Protein 3F1T (pdb70)

CATH classification: 3.10.129.10

Nearest PDB structures (foldseek):
  4qd7-assembly1_A  TM=7.784E-01  e=2.503E-07  Pseudomonas aeruginosa PAO1
  4qdb-assembly4_F  TM=7.777E-01  e=4.975E-07  Pseudomonas aeruginosa PAO1
  4qda-assembly3_D  TM=7.665E-01  e=6.000E-07  Pseudomonas aeruginosa PAO1
  3r32-assembly1_A  TM=7.663E-01  e=6.436E-06  Arthrobacter sp.
  1q4s-assembly1_A  TM=7.628E-01  e=1.980E-05  Arthrobacter sp. SU

Structure (mmCIF, N/CA/C/O backbone):
data_3F1T
#
_entry.id   3F1T
#
_cell.length_a   65.626
_cell.length_b   72.988
_cell.length_c   120.741
_cell.angle_alpha   90.00
_cell.angle_beta   90.00
_cell.angle_gamma   90.00
#
_symmetry.space_group_name_H-M   'P 21 21 21'
#
loop_
_entity.id
_entity.type
_entity.pdbx_description
1 polymer 'uncharacterized protein Q9I3C8_PSEAE'
2 non-polymer 'MAGNESIUM ION'
3 water water
#
loop_
_atom_site.group_PDB
_atom_site.id
_atom_site.type_symbol
_atom_site.label_atom_id
_atom_site.label_alt_id
_atom_site.label_comp_id
_atom_site.label_asym_id
_atom_site.label_entity_id
_atom_site.label_seq_id
_atom_site.pdbx_PDB_ins_code
_atom_site.Cartn_x
_atom_site.Cartn_y
_atom_site.Cartn_z
_atom_site.occupancy
_atom_site.B_iso_or_equiv
_atom_site.auth_seq_id
_atom_site.auth_comp_id
_atom_site.auth_asym_id
_atom_site.auth_atom_id
_atom_site.pdbx_PDB_model_num
ATOM 1 N N . ASN A 1 4 ? 56.003 21.860 31.642 1.00 47.48 4 ASN A N 1
ATOM 2 C CA . ASN A 1 4 ? 55.365 21.454 30.352 1.00 49.45 4 ASN A CA 1
ATOM 3 C C . ASN A 1 4 ? 55.279 22.581 29.317 1.00 49.95 4 ASN A C 1
ATOM 4 O O . ASN A 1 4 ? 55.715 22.411 28.175 1.00 49.64 4 ASN A O 1
ATOM 9 N N . PRO A 1 5 ? 54.633 23.703 29.683 1.00 49.96 5 PRO A N 1
ATOM 10 C CA . PRO A 1 5 ? 54.796 24.940 28.924 1.00 49.96 5 PRO A CA 1
ATOM 11 C C . PRO A 1 5 ? 56.223 25.489 29.003 1.00 50.58 5 PRO A C 1
ATOM 12 O O . PRO A 1 5 ? 56.759 25.963 28.000 1.00 49.95 5 PRO A O 1
ATOM 16 N N . LEU A 1 6 ? 56.836 25.402 30.185 1.00 50.57 6 LEU A N 1
ATOM 17 C CA . LEU A 1 6 ? 58.253 25.724 30.349 1.00 49.33 6 LEU A CA 1
ATOM 18 C C . LEU A 1 6 ? 59.129 24.835 29.478 1.00 48.70 6 LEU A C 1
ATOM 19 O O . LEU A 1 6 ? 60.140 25.280 28.950 1.00 49.62 6 LEU A O 1
ATOM 24 N N . LEU A 1 7 ? 58.749 23.570 29.350 1.00 47.68 7 LEU A N 1
ATOM 25 C CA . LEU A 1 7 ? 59.492 22.634 28.520 1.00 46.44 7 LEU A CA 1
ATOM 26 C C . LEU A 1 7 ? 59.539 23.107 27.073 1.00 45.73 7 LEU A C 1
ATOM 27 O O . LEU A 1 7 ? 60.551 22.955 26.393 1.00 46.35 7 LEU A O 1
ATOM 32 N N . GLU A 1 8 ? 58.441 23.688 26.608 1.00 45.28 8 GLU A N 1
ATOM 33 C CA . GLU A 1 8 ? 58.328 24.086 25.215 1.00 45.53 8 GLU A CA 1
ATOM 34 C C . GLU A 1 8 ? 58.990 25.437 24.991 1.00 44.39 8 GLU A C 1
ATOM 35 O O . GLU A 1 8 ? 59.563 25.695 23.935 1.00 43.43 8 GLU A O 1
ATOM 41 N N . ARG A 1 9 ? 58.882 26.311 25.982 1.00 44.33 9 ARG A N 1
ATOM 42 C CA . ARG A 1 9 ? 59.552 27.596 25.926 1.00 44.15 9 ARG A CA 1
ATOM 43 C C . ARG A 1 9 ? 61.059 27.416 26.008 1.00 42.07 9 ARG A C 1
ATOM 44 O O . ARG A 1 9 ? 61.787 27.950 25.183 1.00 43.67 9 ARG A O 1
ATOM 52 N N . ALA A 1 10 ? 61.514 26.550 26.908 1.00 39.39 10 ALA A N 1
ATOM 53 C CA . ALA A 1 10 ? 62.935 26.227 26.978 1.00 36.94 10 ALA A CA 1
ATOM 54 C C . ALA A 1 10 ? 63.484 25.690 25.662 1.00 36.64 10 ALA A C 1
ATOM 55 O O . ALA A 1 10 ? 64.571 26.071 25.243 1.00 37.99 10 ALA A O 1
ATOM 57 N N . ARG A 1 11 ? 62.759 24.764 25.043 1.00 36.37 11 ARG A N 1
ATOM 58 C CA . ARG A 1 11 ? 63.158 24.200 23.760 1.00 35.85 11 ARG A CA 1
ATOM 59 C C . ARG A 1 11 ? 63.225 25.265 22.666 1.00 37.13 11 ARG A C 1
ATOM 60 O O . ARG A 1 11 ? 64.031 25.161 21.743 1.00 36.11 11 ARG A O 1
ATOM 68 N N . ARG A 1 12 ? 62.291 26.214 22.711 1.00 39.66 12 ARG A N 1
ATOM 69 C CA . ARG A 1 12 ? 62.227 27.295 21.728 1.00 42.25 12 ARG A CA 1
ATOM 70 C C . ARG A 1 12 ? 63.321 28.363 21.904 1.00 41.83 12 ARG A C 1
ATOM 71 O O . ARG A 1 12 ? 63.785 28.944 20.923 1.00 43.80 12 ARG A O 1
ATOM 79 N N . PHE A 1 13 ? 63.690 28.651 23.151 1.00 39.40 13 PHE A N 1
ATOM 80 C CA . PHE A 1 13 ? 64.904 29.413 23.449 1.00 39.56 13 PHE A CA 1
ATOM 81 C C . PHE A 1 13 ? 66.115 28.739 22.820 1.00 38.69 13 PHE A C 1
ATOM 82 O O . PHE A 1 13 ? 66.754 29.295 21.929 1.00 40.08 13 PHE A O 1
ATOM 90 N N . LEU A 1 14 ? 66.314 27.474 23.167 1.00 37.43 14 LEU A N 1
ATOM 91 C CA . LEU A 1 14 ? 67.455 26.695 22.705 1.00 36.31 14 LEU A CA 1
ATOM 92 C C . LEU A 1 14 ? 67.613 26.616 21.176 1.00 37.60 14 LEU A C 1
ATOM 93 O O . LEU A 1 14 ? 68.739 26.640 20.656 1.00 36.32 14 LEU A O 1
ATOM 98 N N . SER A 1 15 ? 66.513 26.366 20.475 1.00 38.23 15 SER A N 1
ATOM 99 C CA . SER A 1 15 ? 66.567 26.200 19.025 1.00 40.74 15 SER A CA 1
ATOM 100 C C . SER A 1 15 ? 66.934 27.509 18.331 1.00 41.65 15 SER A C 1
ATOM 101 O O . SER A 1 15 ? 67.240 27.530 17.137 1.00 42.07 15 SER A O 1
ATOM 104 N N . ALA A 1 16 ? 66.860 28.606 19.078 1.00 42.20 16 ALA A N 1
ATOM 105 C CA . ALA A 1 16 ? 67.252 29.914 18.572 1.00 42.74 16 ALA A CA 1
ATOM 106 C C . ALA A 1 16 ? 68.772 30.075 18.583 1.00 43.19 16 ALA A C 1
ATOM 107 O O . ALA A 1 16 ? 69.300 31.080 18.113 1.00 44.71 16 ALA A O 1
ATOM 109 N N . LEU A 1 17 ? 69.461 29.141 19.230 1.00 42.82 17 LEU A N 1
ATOM 110 C CA . LEU A 1 17 ? 70.901 29.242 19.417 1.00 41.01 17 LEU A CA 1
ATOM 111 C C . LEU A 1 17 ? 71.608 28.333 18.425 1.00 42.22 17 LEU A C 1
ATOM 112 O O . LEU A 1 17 ? 71.495 27.118 18.513 1.00 45.22 17 LEU A O 1
ATOM 117 N N . ARG A 1 18 ? 72.265 28.929 17.433 1.00 44.56 18 ARG A N 1
ATOM 118 C CA . ARG A 1 18 ? 72.998 28.177 16.404 1.00 45.61 18 ARG A CA 1
ATOM 119 C C . ARG A 1 18 ? 74.164 27.319 16.930 1.00 47.04 18 ARG A C 1
ATOM 120 O O . ARG A 1 18 ? 74.303 26.135 16.537 1.00 46.80 18 ARG A O 1
ATOM 122 N N . HIS A 1 19 ? 75.114 27.961 17.614 1.00 46.96 19 HIS A N 1
ATOM 123 C CA . HIS A 1 19 ? 76.283 27.269 18.166 1.00 47.81 19 HIS A CA 1
ATOM 124 C C . HIS A 1 19 ? 75.868 26.072 19.044 1.00 49.31 19 HIS A C 1
ATOM 125 O O . HIS A 1 19 ? 76.451 24.986 18.948 1.00 51.19 19 HIS A O 1
ATOM 132 N N . CYS A 1 20 ? 74.773 26.223 19.779 1.00 48.59 20 CYS A N 1
ATOM 133 C CA . CYS A 1 20 ? 74.216 25.111 20.546 1.00 50.16 20 CYS A CA 1
ATOM 134 C C . CYS A 1 20 ? 73.597 24.019 19.687 1.00 49.89 20 CYS A C 1
ATOM 135 O O . CYS A 1 20 ? 73.280 22.924 20.197 1.00 49.29 20 CYS A O 1
ATOM 138 N N . GLN A 1 21 ? 73.221 24.382 18.463 1.00 49.83 21 GLN A N 1
ATOM 139 C CA . GLN A 1 21 ? 72.668 23.419 17.514 1.00 47.98 21 GLN A CA 1
ATOM 140 C C . GLN A 1 21 ? 73.755 22.424 17.147 1.00 44.62 21 GLN A C 1
ATOM 141 O O . GLN A 1 21 ? 73.564 21.213 17.254 1.00 42.46 21 GLN A O 1
ATOM 147 N N . VAL A 1 22 ? 74.916 22.962 16.792 1.00 41.78 22 VAL A N 1
ATOM 148 C CA . VAL A 1 22 ? 76.120 22.177 16.577 1.00 39.67 22 VAL A CA 1
ATOM 149 C C . VAL A 1 22 ? 76.408 21.244 17.751 1.00 37.35 22 VAL A C 1
ATOM 150 O O . VAL A 1 22 ? 76.817 20.093 17.559 1.00 39.50 22 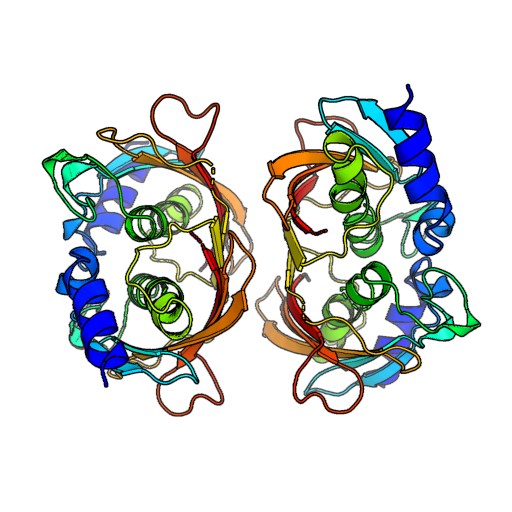VAL A O 1
ATOM 154 N N . LEU A 1 23 ? 76.211 21.748 18.968 1.00 33.48 23 LEU A N 1
ATOM 155 C CA . LEU A 1 23 ? 76.550 20.984 20.162 1.00 29.74 23 LEU A CA 1
ATOM 156 C C . LEU A 1 23 ? 75.459 19.963 20.484 1.00 29.00 23 LEU A C 1
ATOM 157 O O . LEU A 1 23 ? 75.703 19.000 21.199 1.00 30.53 23 LEU A O 1
ATOM 162 N N . GLY A 1 24 ? 74.294 20.114 19.864 1.00 27.66 24 GLY A N 1
ATOM 163 C CA . GLY A 1 24 ? 73.208 19.160 20.049 1.00 27.15 24 GLY A CA 1
ATOM 164 C C . GLY A 1 24 ? 72.705 19.124 21.481 1.00 27.74 24 GLY A C 1
ATOM 165 O O . GLY A 1 24 ? 72.293 18.074 21.977 1.00 29.76 24 GLY A O 1
ATOM 166 N N . LEU A 1 25 ? 72.681 20.283 22.133 1.00 28.36 25 LEU A N 1
ATOM 167 C CA . LEU A 1 25 ? 72.121 20.387 23.481 1.00 28.99 25 LEU A CA 1
ATOM 168 C C . LEU A 1 25 ? 70.641 20.019 23.406 1.00 29.50 25 LEU A C 1
ATOM 169 O O . LEU A 1 25 ? 69.974 20.324 22.415 1.00 26.74 25 LEU A O 1
ATOM 174 N N . THR A 1 26 ? 70.152 19.308 24.415 1.00 29.63 26 THR A N 1
ATOM 175 C CA . THR A 1 26 ? 68.716 19.113 24.577 1.00 29.51 26 THR A CA 1
ATOM 176 C C . THR A 1 26 ? 68.286 19.467 25.988 1.00 29.83 26 THR A C 1
ATOM 177 O O . THR A 1 26 ? 69.067 19.364 26.932 1.00 29.60 26 THR A O 1
ATOM 181 N N . VAL A 1 27 ? 67.059 19.954 26.106 1.00 31.03 27 VAL A N 1
ATOM 182 C CA . VAL A 1 27 ? 66.408 20.125 27.393 1.00 32.50 27 VAL A CA 1
ATOM 183 C C . VAL A 1 27 ? 65.957 18.793 27.982 1.00 33.59 27 VAL A C 1
ATOM 184 O O . VAL A 1 27 ? 65.177 18.055 27.371 1.00 34.58 27 VAL A O 1
ATOM 188 N N . GLU A 1 28 ? 66.422 18.500 29.188 1.00 36.02 28 GLU A N 1
ATOM 189 C CA . GLU A 1 28 ? 66.010 17.282 29.869 1.00 37.62 28 GLU A CA 1
ATOM 190 C C . GLU A 1 28 ? 64.824 17.502 30.796 1.00 38.28 28 GLU A C 1
ATOM 191 O O . GLU A 1 28 ? 63.981 16.629 30.937 1.00 40.13 28 GLU A O 1
ATOM 197 N N . ALA A 1 29 ? 64.754 18.669 31.421 1.00 40.52 29 ALA A N 1
ATOM 198 C CA . ALA A 1 29 ? 63.697 18.956 32.383 1.00 42.20 29 ALA A CA 1
ATOM 199 C C . ALA A 1 29 ? 63.589 20.460 32.613 1.00 44.28 29 ALA A C 1
ATOM 200 O O . ALA A 1 29 ? 64.566 21.186 32.437 1.00 45.29 29 ALA A O 1
ATOM 202 N N . ALA A 1 30 ? 62.411 20.924 33.024 1.00 45.35 30 ALA A N 1
ATOM 203 C CA . ALA A 1 30 ? 62.199 22.348 33.283 1.00 46.36 30 ALA A CA 1
ATOM 204 C C . ALA A 1 30 ? 61.065 22.618 34.284 1.00 47.83 30 ALA A C 1
ATOM 205 O O . ALA A 1 30 ? 59.909 22.753 33.900 1.00 49.09 30 ALA A O 1
ATOM 207 N N . ASP A 1 31 ? 61.417 22.778 35.559 1.00 49.11 31 ASP A N 1
ATOM 208 C CA . ASP A 1 31 ? 60.422 22.922 36.624 1.00 49.53 31 ASP A CA 1
ATOM 209 C C . ASP A 1 31 ? 60.189 24.382 36.985 1.00 49.84 31 ASP A C 1
ATOM 210 O O . ASP A 1 31 ? 60.662 25.291 36.302 1.00 50.00 31 ASP A O 1
ATOM 215 N N . GLU A 1 32 ? 59.486 24.589 38.095 1.00 50.62 32 GLU A N 1
ATOM 216 C CA . GLU A 1 32 ? 59.643 25.794 38.904 1.00 50.54 32 GLU A CA 1
ATOM 217 C C . GLU A 1 32 ? 60.875 25.646 39.791 1.00 50.36 32 GLU A C 1
ATOM 218 O O . GLU A 1 32 ? 61.244 26.571 40.522 1.00 49.85 32 GLU A O 1
ATOM 220 N N . LYS A 1 33 ? 61.528 24.486 39.691 1.00 49.61 33 LYS A N 1
ATOM 221 C CA . LYS A 1 33 ? 62.730 24.217 40.476 1.00 49.34 33 LYS A CA 1
ATOM 222 C C . LYS A 1 33 ? 64.021 24.574 39.725 1.00 47.05 33 LYS A C 1
ATOM 223 O O . LYS A 1 33 ? 65.050 24.875 40.346 1.00 48.51 33 LYS A O 1
ATOM 229 N N . GLY A 1 34 ? 63.933 24.672 38.403 1.00 42.92 34 GLY A N 1
ATOM 230 C CA . GLY A 1 34 ? 65.073 25.062 37.592 1.00 38.59 34 GLY A CA 1
ATOM 231 C C . GLY A 1 34 ? 65.160 24.282 36.295 1.00 36.97 34 GLY A C 1
ATOM 232 O O . GLY A 1 34 ? 64.201 23.634 35.880 1.00 37.12 34 GLY A O 1
ATOM 233 N N . LEU A 1 35 ? 66.312 24.350 35.642 1.00 34.35 35 LEU A N 1
ATOM 234 C CA . LEU A 1 35 ? 66.431 23.853 34.281 1.00 32.26 35 LEU A CA 1
ATOM 235 C C . LEU A 1 35 ? 67.589 22.869 34.170 1.00 30.83 35 LEU A C 1
ATOM 236 O O . LEU A 1 35 ? 68.655 23.092 34.728 1.00 31.06 35 LEU A O 1
ATOM 241 N N . THR A 1 36 ? 67.360 21.768 33.463 1.00 30.49 36 THR A N 1
ATOM 242 C CA . THR A 1 36 ? 68.425 20.836 33.127 1.00 29.64 36 THR A CA 1
ATOM 243 C C . THR A 1 36 ? 68.612 20.715 31.615 1.00 28.26 36 THR A C 1
ATOM 244 O O . THR A 1 36 ? 67.655 20.510 30.875 1.00 28.05 36 THR A O 1
ATOM 248 N N . LEU A 1 37 ? 69.860 20.813 31.172 1.00 26.12 37 LEU A N 1
ATOM 249 C CA . LEU A 1 37 ? 70.209 20.581 29.778 1.00 24.89 37 LEU A CA 1
ATOM 250 C C . LEU A 1 37 ? 71.216 19.437 29.686 1.00 25.39 37 LEU A C 1
ATOM 251 O O . LEU A 1 37 ? 71.838 19.071 30.678 1.00 24.79 37 LEU A O 1
ATOM 256 N N . ARG A 1 38 ? 71.305 18.826 28.509 1.00 27.29 38 ARG A N 1
ATOM 257 C CA . ARG A 1 38 ? 72.234 17.732 28.278 1.00 28.35 38 ARG A CA 1
ATOM 258 C C . ARG A 1 38 ? 73.132 18.025 27.082 1.00 29.55 38 ARG A C 1
ATOM 259 O O . ARG A 1 38 ? 72.654 18.387 26.002 1.00 29.22 38 ARG A O 1
ATOM 267 N N . LEU A 1 39 ? 74.438 17.891 27.308 1.00 30.20 39 LEU A N 1
ATOM 268 C CA . LEU A 1 39 ? 75.449 17.955 26.250 1.00 31.28 39 LEU A CA 1
ATOM 269 C C . LEU A 1 39 ? 75.955 16.549 25.902 1.00 30.90 39 LEU A C 1
ATOM 270 O O . LEU A 1 39 ? 76.608 15.895 26.717 1.00 29.98 39 LEU A O 1
ATOM 275 N N . PRO A 1 40 ? 75.632 16.071 24.691 1.00 31.90 40 PRO A N 1
ATOM 276 C CA . PRO A 1 40 ? 76.144 14.772 24.264 1.00 33.49 40 PRO A CA 1
ATOM 277 C C . PRO A 1 40 ? 77.649 14.812 24.025 1.00 34.91 40 PRO A C 1
ATOM 278 O O . PRO A 1 40 ? 78.142 15.715 23.349 1.00 36.27 40 PRO A O 1
ATOM 282 N N . TYR A 1 41 ? 78.384 13.888 24.637 1.00 36.68 41 TYR A N 1
ATOM 283 C CA . TYR A 1 41 ? 79.840 13.950 24.605 1.00 39.55 41 TYR A CA 1
ATOM 284 C C . TYR A 1 41 ?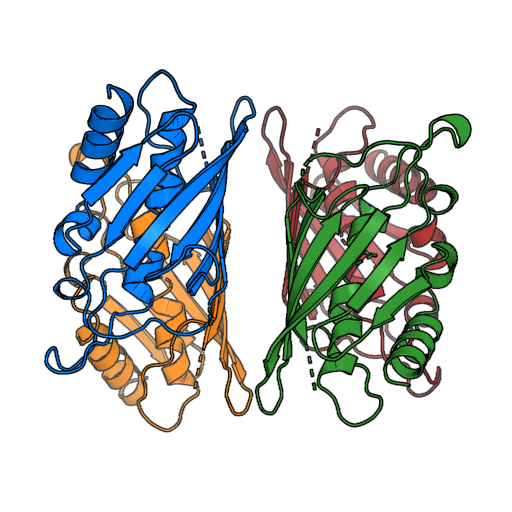 80.374 13.918 23.181 1.00 41.38 41 TYR A C 1
ATOM 285 O O . TYR A 1 41 ? 81.414 14.501 22.891 1.00 42.10 41 TYR A O 1
ATOM 294 N N . SER A 1 42 ? 79.627 13.291 22.277 1.00 44.03 42 SER A N 1
ATOM 295 C CA . SER A 1 42 ? 80.124 13.047 20.922 1.00 46.14 42 SER A CA 1
ATOM 296 C C . SER A 1 42 ? 80.107 14.313 20.064 1.00 47.01 42 SER A C 1
ATOM 297 O O . SER A 1 42 ? 80.913 14.455 19.150 1.00 48.34 42 SER A O 1
ATOM 300 N N . GLN A 1 43 ? 79.276 15.280 20.440 1.00 47.97 43 GLN A N 1
ATOM 301 C CA . GLN A 1 43 ? 79.124 16.501 19.660 1.00 47.62 43 GLN A CA 1
ATOM 302 C C . GLN A 1 43 ? 80.156 17.555 20.050 1.00 48.12 43 GLN A C 1
ATOM 303 O O . GLN A 1 43 ? 80.225 18.621 19.436 1.00 48.89 43 GLN A O 1
ATOM 309 N N . ALA A 1 44 ? 80.956 17.257 21.071 1.00 47.48 44 ALA A N 1
ATOM 310 C CA . ALA A 1 44 ? 81.839 18.261 21.666 1.00 46.64 44 ALA A CA 1
ATOM 311 C C . ALA A 1 44 ? 83.218 17.705 22.031 1.00 46.36 44 ALA A C 1
ATOM 312 O O . ALA A 1 44 ? 83.798 18.098 23.047 1.00 44.45 44 ALA A O 1
ATOM 314 N N . ILE A 1 45 ? 83.734 16.796 21.201 1.00 45.18 45 ILE A N 1
ATOM 315 C CA . ILE A 1 45 ? 85.049 16.178 21.421 1.00 43.39 45 ILE A CA 1
ATOM 316 C C . ILE A 1 45 ? 86.169 17.148 21.038 1.00 41.24 45 ILE A C 1
ATOM 317 O O . ILE A 1 45 ? 86.055 17.888 20.062 1.00 40.45 45 ILE A O 1
ATOM 322 N N . ILE A 1 46 ? 87.229 17.177 21.836 1.00 39.72 46 ILE A N 1
ATOM 323 C CA . ILE A 1 46 ? 88.484 17.763 21.382 1.00 38.14 46 ILE A CA 1
ATOM 324 C C . ILE A 1 46 ? 89.527 16.682 21.170 1.00 38.25 46 ILE A C 1
ATOM 325 O O . ILE A 1 46 ? 89.767 15.868 22.064 1.00 39.48 46 ILE A O 1
ATOM 330 N N . GLY A 1 47 ? 90.030 16.591 19.940 1.00 37.53 47 GLY A N 1
ATOM 331 C CA . GLY A 1 47 ? 91.033 15.597 19.580 1.00 36.47 47 GLY A CA 1
ATOM 332 C C . GLY A 1 47 ? 90.417 14.328 19.036 1.00 38.37 47 GLY A C 1
ATOM 333 O O . GLY A 1 47 ? 89.425 14.372 18.307 1.00 36.36 47 GLY A O 1
ATOM 334 N N . ASN A 1 48 ? 91.038 13.195 19.354 1.00 40.48 48 ASN A N 1
ATOM 335 C CA . ASN A 1 48 ? 90.557 11.903 18.893 1.00 44.56 48 ASN A CA 1
ATOM 336 C C . ASN A 1 48 ? 89.179 11.579 19.469 1.00 47.96 48 ASN A C 1
ATOM 337 O O . ASN A 1 48 ? 88.993 11.611 20.686 1.00 48.90 48 ASN A O 1
ATOM 342 N N . PRO A 1 49 ? 88.188 11.332 18.596 1.00 50.90 49 PRO A N 1
ATOM 343 C CA . PRO A 1 49 ? 86.910 10.815 19.083 1.00 51.82 49 PRO A CA 1
ATOM 344 C C . PRO A 1 49 ? 87.020 9.453 19.764 1.00 52.33 49 PRO A C 1
ATOM 345 O O . PRO A 1 49 ? 86.251 9.173 20.679 1.00 53.45 49 PRO A O 1
ATOM 349 N N . GLU A 1 50 ? 88.031 8.663 19.413 1.00 53.15 50 GLU A N 1
ATOM 350 C CA . GLU A 1 50 ? 88.273 7.398 20.114 1.00 54.78 50 GLU A CA 1
ATOM 351 C C . GLU A 1 50 ? 88.359 7.593 21.625 1.00 53.91 50 GLU A C 1
ATOM 352 O O . GLU A 1 50 ? 87.724 6.861 22.383 1.00 54.66 50 GLU A O 1
ATOM 358 N N . SER A 1 51 ? 89.251 8.486 22.058 1.00 53.87 51 SER A N 1
ATOM 359 C CA . SER A 1 51 ? 89.278 8.923 23.455 1.00 54.22 51 SER A CA 1
ATOM 360 C C . SER A 1 51 ? 88.028 9.734 23.772 1.00 53.46 51 SER A C 1
ATOM 361 O O . SER A 1 51 ? 87.318 10.178 22.870 1.00 54.53 51 SER A O 1
ATOM 364 N N . GLY A 1 52 ? 87.747 9.921 25.054 1.00 52.38 52 GLY A N 1
ATOM 365 C CA . GLY A 1 52 ? 86.402 10.327 25.449 1.00 52.16 52 GLY A CA 1
ATOM 366 C C . GLY A 1 52 ? 86.227 11.831 25.593 1.00 49.96 52 GLY A C 1
ATOM 367 O O . GLY A 1 52 ? 85.232 12.292 26.158 1.00 50.64 52 GLY A O 1
ATOM 368 N N . VAL A 1 53 ? 87.216 12.595 25.136 1.00 47.44 53 VAL A N 1
ATOM 369 C CA . VAL A 1 53 ? 87.501 13.891 25.741 1.00 44.40 53 VAL A CA 1
ATOM 370 C C . VAL A 1 53 ? 86.599 15.011 25.227 1.00 45.09 53 VAL A C 1
ATOM 371 O O . VAL A 1 53 ? 86.552 15.303 24.030 1.00 44.53 53 VAL A O 1
ATOM 375 N N . VAL A 1 54 ? 85.794 15.544 26.142 1.00 44.62 54 VAL A N 1
ATOM 376 C CA . VAL A 1 54 ? 84.889 16.641 25.852 1.00 43.85 54 VAL A CA 1
ATOM 377 C C . VAL A 1 54 ? 85.638 17.949 26.038 1.00 42.64 54 VAL A C 1
ATOM 378 O O . VAL A 1 54 ? 86.343 18.135 27.030 1.00 43.90 54 VAL A O 1
ATOM 382 N N . HIS A 1 55 ? 85.519 18.840 25.062 1.00 39.46 55 HIS A N 1
ATOM 383 C CA . HIS A 1 55 ? 86.090 20.163 25.199 1.00 36.53 55 HIS A CA 1
ATOM 384 C C . HIS A 1 55 ? 85.467 20.901 26.368 1.00 36.24 55 HIS A C 1
ATOM 385 O O . HIS A 1 55 ? 84.243 21.101 26.405 1.00 36.38 55 HIS A O 1
ATOM 392 N N . GLY A 1 56 ? 86.330 21.439 27.230 1.00 32.29 56 GLY A N 1
ATOM 393 C CA . GLY A 1 56 ? 85.897 22.246 28.354 1.00 30.36 56 GLY A CA 1
ATOM 394 C C . GLY A 1 56 ? 85.066 23.412 27.883 1.00 27.88 56 GLY A C 1
ATOM 395 O O . GLY A 1 56 ? 84.152 23.848 28.575 1.00 32.78 56 GLY A O 1
ATOM 396 N N . GLY A 1 57 ? 85.356 23.887 26.678 1.00 27.81 57 GLY A N 1
ATOM 397 C CA . GLY A 1 57 ? 84.640 25.026 26.099 1.00 24.60 57 GLY A CA 1
ATOM 398 C C . GLY A 1 57 ? 83.198 24.699 25.761 1.00 24.99 57 GLY A C 1
ATOM 399 O O . GLY A 1 57 ? 82.335 25.586 25.742 1.00 23.21 57 GLY A O 1
ATOM 400 N N . ALA A 1 58 ? 82.925 23.419 25.510 1.00 25.12 58 ALA A N 1
ATOM 401 C CA . ALA A 1 58 ? 81.548 22.968 25.282 1.00 23.80 58 ALA A CA 1
ATOM 402 C C . ALA A 1 58 ? 80.776 22.966 26.605 1.00 25.11 58 ALA A C 1
ATOM 403 O O . ALA A 1 58 ? 79.658 23.480 26.699 1.00 26.56 58 ALA A O 1
ATOM 405 N N . ILE A 1 59 ? 81.409 22.444 27.648 1.00 24.92 59 ILE A N 1
ATOM 406 C CA . ILE A 1 59 ? 80.823 22.465 28.975 1.00 25.43 59 ILE A CA 1
ATOM 407 C C . ILE A 1 59 ? 80.494 23.888 29.422 1.00 26.74 59 ILE A C 1
ATOM 408 O O . ILE A 1 59 ? 79.377 24.167 29.866 1.00 27.36 59 ILE A O 1
ATOM 413 N N . THR A 1 60 ? 81.390 24.817 29.110 1.00 25.99 60 THR A N 1
ATOM 414 C CA . THR A 1 60 ? 81.148 26.228 29.384 1.00 24.20 60 THR A CA 1
ATOM 415 C C . THR A 1 60 ? 79.930 26.780 28.648 1.00 23.96 60 THR A C 1
ATOM 416 O O . THR A 1 60 ? 79.147 27.554 29.208 1.00 22.88 60 THR A O 1
ATOM 420 N N . THR A 1 61 ? 79.842 26.492 27.356 1.00 25.44 61 THR A N 1
ATOM 421 C CA . THR A 1 61 ? 78.655 26.830 26.582 1.00 24.08 61 THR A CA 1
ATOM 422 C C . THR A 1 61 ? 77.416 26.219 27.224 1.00 22.29 61 THR A C 1
ATOM 423 O O . THR A 1 61 ? 76.345 26.826 27.231 1.00 24.07 61 THR A O 1
ATOM 427 N N . LEU A 1 62 ? 77.525 24.965 27.646 1.00 22.48 62 LEU A N 1
ATOM 428 C CA . LEU A 1 62 ? 76.371 24.262 28.207 1.00 21.53 62 LEU A CA 1
ATOM 429 C C . LEU A 1 62 ? 75.876 25.049 29.420 1.00 24.12 62 LEU A C 1
ATOM 430 O O . LEU A 1 62 ? 74.669 25.299 29.581 1.00 22.88 62 LEU A O 1
ATOM 451 N N . ASP A 1 64 ? 76.624 28.301 30.450 1.00 25.07 64 ASP A N 1
ATOM 452 C CA . ASP A 1 64 ? 76.135 29.628 30.104 1.00 23.90 64 ASP A CA 1
ATOM 453 C C . ASP A 1 64 ? 74.712 29.546 29.581 1.00 23.24 64 ASP A C 1
ATOM 454 O O . ASP A 1 64 ? 73.855 30.324 29.986 1.00 26.98 64 ASP A O 1
ATOM 459 N N . THR A 1 65 ? 74.449 28.566 28.721 1.00 24.09 65 THR A N 1
ATOM 460 C CA . THR A 1 65 ? 73.125 28.380 28.134 1.00 24.69 65 THR A CA 1
ATOM 461 C C . THR A 1 65 ? 72.074 27.919 29.137 1.00 25.69 65 THR A C 1
ATOM 462 O O . THR A 1 65 ? 70.913 28.309 29.065 1.00 27.64 65 THR A O 1
ATOM 466 N N . THR A 1 66 ? 72.456 27.000 30.008 1.00 25.84 66 THR A N 1
ATOM 467 C CA . THR A 1 66 ? 71.570 26.546 31.064 1.00 25.97 66 THR A CA 1
ATOM 468 C C . THR A 1 66 ? 71.145 27.690 31.991 1.00 25.75 66 THR A C 1
ATOM 469 O O . THR A 1 66 ? 69.965 27.854 32.280 1.00 28.60 66 THR A O 1
ATOM 473 N N . CYS A 1 67 ? 72.113 28.432 32.522 1.00 27.09 67 CYS A N 1
ATOM 474 C CA . CYS A 1 67 ? 71.813 29.673 33.240 1.00 26.35 67 CYS A CA 1
ATOM 475 C C . CYS A 1 67 ? 70.925 30.585 32.398 1.00 27.53 67 CYS A C 1
ATOM 476 O O . CYS A 1 67 ? 69.907 31.087 32.867 1.00 26.83 67 CYS A O 1
ATOM 479 N N . GLY A 1 68 ? 71.346 30.829 31.161 1.00 28.71 68 GLY A N 1
ATOM 480 C CA . GLY A 1 68 ? 70.625 31.732 30.276 1.00 29.29 68 GLY A CA 1
ATOM 481 C C . GLY A 1 68 ? 69.172 31.331 30.085 1.00 32.68 68 GLY A C 1
ATOM 482 O O . GLY A 1 68 ? 68.289 32.183 30.089 1.00 34.16 68 GLY A O 1
ATOM 483 N N . ILE A 1 69 ? 68.916 30.041 29.884 1.00 32.08 69 ILE A N 1
ATOM 484 C CA . ILE A 1 69 ? 67.547 29.583 29.623 1.00 31.36 69 ILE A CA 1
ATOM 485 C C . ILE A 1 69 ? 66.728 29.427 30.897 1.00 32.24 69 ILE A C 1
ATOM 486 O O . ILE A 1 69 ? 65.503 29.520 30.860 1.00 35.68 69 ILE A O 1
ATOM 491 N N . SER A 1 70 ? 67.391 29.215 32.030 1.00 31.51 70 SER A N 1
ATOM 492 C CA . SER A 1 70 ? 66.669 28.963 33.274 1.00 33.06 70 SER A CA 1
ATOM 493 C C . SER A 1 70 ? 65.815 30.165 33.682 1.00 35.93 70 SER A C 1
ATOM 494 O O . SER A 1 70 ? 64.888 30.040 34.490 1.00 36.78 70 SER A O 1
ATOM 497 N N . THR A 1 71 ? 66.097 31.312 33.071 1.00 36.78 71 THR A N 1
ATOM 498 C CA . THR A 1 71 ? 65.296 32.513 33.261 1.00 38.06 71 THR A CA 1
ATOM 499 C C . THR A 1 71 ? 63.815 32.314 32.901 1.00 39.56 71 THR A C 1
ATOM 500 O O . THR A 1 71 ? 62.952 33.017 33.423 1.00 40.40 71 THR A O 1
ATOM 504 N N . VAL A 1 72 ? 63.524 31.317 32.066 1.00 40.95 72 VAL A N 1
ATOM 505 C CA . VAL A 1 72 ? 62.150 31.006 31.673 1.00 41.34 72 VAL A CA 1
ATOM 506 C C . VAL A 1 72 ? 61.323 30.358 32.785 1.00 43.75 72 VAL A C 1
ATOM 507 O O . VAL A 1 72 ? 60.107 30.219 32.659 1.00 45.24 72 VAL A O 1
ATOM 511 N N . CYS A 1 73 ? 61.977 29.964 33.873 1.00 45.64 73 CYS A N 1
ATOM 512 C CA . CYS A 1 73 ? 61.269 29.383 35.019 1.00 46.71 73 CYS A CA 1
ATOM 513 C C . CYS A 1 73 ? 60.682 30.436 35.952 1.00 47.80 73 CYS A C 1
ATOM 514 O O . CYS A 1 73 ? 60.086 30.097 36.978 1.00 47.29 73 CYS A O 1
ATOM 517 N N . VAL A 1 74 ? 60.942 31.709 35.646 1.00 48.85 74 VAL A N 1
ATOM 518 C CA . VAL A 1 74 ? 60.461 32.799 36.478 1.00 49.64 74 VAL A CA 1
ATOM 519 C C . VAL A 1 74 ? 59.825 33.932 35.673 1.00 52.18 74 VAL A C 1
ATOM 520 O O . VAL A 1 74 ? 58.940 34.627 36.170 1.00 54.36 74 VAL A O 1
ATOM 524 N N . LEU A 1 75 ? 60.277 34.123 34.438 1.00 53.03 75 LEU A N 1
ATOM 525 C CA . LEU A 1 75 ? 59.554 34.963 33.491 1.00 54.30 75 LEU A CA 1
ATOM 526 C C . LEU A 1 75 ? 58.351 34.207 32.943 1.00 57.24 75 LEU A C 1
ATOM 527 O O . LEU A 1 75 ? 58.518 33.208 32.239 1.00 57.42 75 LEU A O 1
ATOM 532 N N . PRO A 1 76 ? 57.133 34.702 33.238 1.00 59.21 76 PRO A N 1
ATOM 533 C CA . PRO A 1 76 ? 55.900 34.138 32.678 1.00 59.77 76 PRO A CA 1
ATOM 534 C C . PRO A 1 76 ? 55.804 34.321 31.159 1.00 60.16 76 PRO A C 1
ATOM 535 O O . PRO A 1 76 ? 55.436 33.387 30.443 1.00 60.35 76 PRO A O 1
ATOM 539 N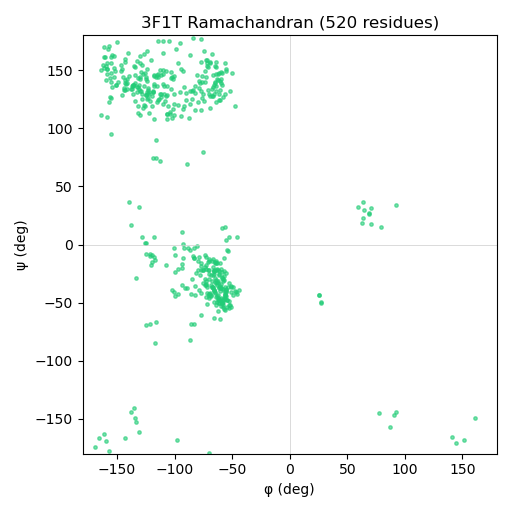 N . ASP A 1 77 ? 56.237 35.476 30.669 1.00 60.57 77 ASP A N 1
ATOM 540 C CA . ASP A 1 77 ? 56.389 35.688 29.234 1.00 61.17 77 ASP A CA 1
ATOM 541 C C . ASP A 1 77 ? 57.766 35.223 28.762 1.00 59.86 77 ASP A C 1
ATOM 542 O O . ASP A 1 77 ? 58.684 35.072 29.566 1.00 60.69 77 ASP A O 1
ATOM 547 N N . PHE A 1 78 ? 57.919 35.036 27.454 1.00 58.14 78 PHE A N 1
ATOM 548 C CA . PHE A 1 78 ? 59.193 34.610 26.894 1.00 56.63 78 PHE A CA 1
ATOM 549 C C . PHE A 1 78 ? 60.035 35.771 26.359 1.00 56.98 78 PHE A C 1
ATOM 550 O O . PHE A 1 78 ? 59.644 36.440 25.386 1.00 56.50 78 PHE A O 1
ATOM 558 N N . GLU A 1 79 ? 61.235 35.930 26.938 1.00 56.29 79 GLU A N 1
ATOM 559 C CA . GLU A 1 79 ? 62.234 36.887 26.444 1.00 54.58 79 GLU A CA 1
ATOM 560 C C . GLU A 1 79 ? 63.650 36.328 26.589 1.00 51.90 79 GLU A C 1
ATOM 561 O O . GLU A 1 79 ? 63.895 35.439 27.408 1.00 51.49 79 GLU A O 1
ATOM 567 N N . ILE A 1 80 ? 64.582 36.880 25.818 1.00 49.53 80 ILE A N 1
ATOM 568 C CA . ILE A 1 80 ? 65.989 36.507 25.932 1.00 47.81 80 ILE A CA 1
ATOM 569 C C . ILE A 1 80 ? 66.757 37.558 26.723 1.00 44.67 80 ILE A C 1
ATOM 570 O O . ILE A 1 80 ? 66.928 38.689 26.261 1.00 44.46 80 ILE A O 1
ATOM 575 N N . CYS A 1 81 ? 67.293 37.154 27.871 1.00 40.31 81 CYS A N 1
ATOM 576 C CA . CYS A 1 81 ? 67.936 38.087 28.786 1.00 35.97 81 CYS A CA 1
ATOM 577 C C . CYS A 1 81 ? 69.439 38.145 28.537 1.00 34.11 81 CYS A C 1
ATOM 578 O O . CYS A 1 81 ? 70.159 37.197 28.843 1.00 34.44 81 CYS A O 1
ATOM 581 N N . PRO A 1 82 ? 69.925 39.275 28.011 1.00 32.09 82 PRO A N 1
ATOM 582 C CA . PRO A 1 82 ? 71.352 39.432 27.772 1.00 31.43 82 PRO A CA 1
ATOM 583 C C . PRO A 1 82 ? 72.150 39.220 29.057 1.00 30.72 82 PRO A C 1
ATOM 584 O O . PRO A 1 82 ? 71.643 39.459 30.154 1.00 30.25 82 PRO A O 1
ATOM 588 N N . THR A 1 83 ? 73.415 38.850 28.902 1.00 32.00 83 THR A N 1
ATOM 589 C CA . THR A 1 83 ? 74.275 38.471 30.024 1.00 29.32 83 THR A CA 1
ATOM 590 C C . THR A 1 83 ? 74.882 39.715 30.652 1.00 28.17 83 THR A C 1
ATOM 591 O O . THR A 1 83 ? 75.337 40.618 29.943 1.00 26.05 83 THR A O 1
ATOM 595 N N . LEU A 1 84 ? 74.824 39.798 31.980 1.00 24.78 84 LEU A N 1
ATOM 596 C CA . LEU A 1 84 ? 75.508 40.865 32.685 1.00 21.66 84 LEU A CA 1
ATOM 597 C C . LEU A 1 84 ? 76.827 40.383 33.259 1.00 19.74 84 LEU A C 1
ATOM 598 O O . LEU A 1 84 ? 77.818 41.095 33.208 1.00 18.89 84 LEU A O 1
ATOM 603 N N . ASP A 1 85 ? 76.816 39.202 33.863 1.00 19.41 85 ASP A N 1
ATOM 604 C CA . ASP A 1 85 ? 77.996 38.685 34.528 1.00 21.02 85 ASP A CA 1
ATOM 605 C C . ASP A 1 85 ? 77.942 37.170 34.492 1.00 22.29 85 ASP A C 1
ATOM 606 O O . ASP A 1 85 ? 76.872 36.570 34.602 1.00 16.10 85 ASP A O 1
ATOM 611 N N . LEU A 1 86 ? 79.109 36.545 34.455 1.00 21.64 86 LEU A N 1
ATOM 612 C CA . LEU A 1 86 ? 79.162 35.094 34.451 1.00 22.22 86 LEU A CA 1
ATOM 613 C C . LEU A 1 86 ? 80.492 34.606 35.017 1.00 22.88 86 LEU A C 1
ATOM 614 O O . LEU A 1 86 ? 81.533 35.204 34.748 1.00 22.38 86 LEU A O 1
ATOM 619 N N . ARG A 1 87 ? 80.407 33.734 36.012 1.00 21.31 87 ARG A N 1
ATOM 620 C CA . ARG A 1 87 ? 81.567 32.997 36.462 1.00 22.73 87 ARG A CA 1
ATOM 621 C C . ARG A 1 87 ? 81.362 31.480 36.410 1.00 26.24 87 ARG A C 1
ATOM 622 O O . ARG A 1 87 ? 80.307 30.957 36.784 1.00 24.68 87 ARG A O 1
ATOM 630 N N . ILE A 1 88 ? 82.373 30.798 35.880 1.00 24.81 88 ILE A N 1
ATOM 631 C CA . ILE A 1 88 ? 82.441 29.351 35.856 1.00 25.12 88 ILE A CA 1
ATOM 632 C C . ILE A 1 88 ? 83.733 28.915 36.540 1.00 24.47 88 ILE A C 1
ATOM 633 O O . ILE A 1 88 ? 84.806 29.475 36.269 1.00 22.82 88 ILE A O 1
ATOM 638 N N . ASP A 1 89 ? 83.610 28.036 37.529 1.00 22.69 89 ASP A N 1
ATOM 639 C CA . ASP A 1 89 ? 84.780 27.503 38.221 1.00 24.16 89 ASP A CA 1
ATOM 640 C C . ASP A 1 89 ? 84.762 25.981 38.190 1.00 24.61 89 ASP A C 1
ATOM 641 O O . ASP A 1 89 ? 83.792 25.360 38.630 1.00 24.89 89 ASP A O 1
ATOM 646 N N . TYR A 1 90 ? 85.788 25.399 37.573 1.00 24.72 90 TYR A N 1
ATOM 647 C CA . TYR A 1 90 ? 85.895 23.954 37.390 1.00 24.03 90 TYR A CA 1
ATOM 648 C C . TYR A 1 90 ? 86.494 23.328 38.631 1.00 25.03 90 TYR A C 1
ATOM 649 O O . TYR A 1 90 ? 87.518 23.791 39.121 1.00 25.15 90 TYR A O 1
ATOM 666 N N . HIS A 1 92 ? 86.911 19.718 38.877 1.00 29.70 92 HIS A N 1
ATOM 667 C CA . HIS A 1 92 ? 87.663 18.545 38.450 1.00 29.45 92 HIS A CA 1
ATOM 668 C C . HIS A 1 92 ? 87.295 18.275 36.997 1.00 30.93 92 HIS A C 1
ATOM 669 O O . HIS A 1 92 ? 86.295 18.816 36.495 1.00 29.63 92 HIS A O 1
ATOM 676 N N . PRO A 1 93 ? 88.164 17.553 36.279 1.00 29.32 93 PRO A N 1
ATOM 677 C CA . PRO A 1 93 ? 87.951 17.331 34.854 1.00 31.11 93 PRO A CA 1
ATOM 678 C C . PRO A 1 93 ? 86.757 16.409 34.594 1.00 31.16 93 PRO A C 1
ATOM 679 O O . PRO A 1 93 ? 86.361 15.651 35.482 1.00 31.85 93 PRO A O 1
ATOM 683 N N . ALA A 1 94 ? 86.178 16.496 33.398 1.00 30.04 94 ALA A N 1
ATOM 684 C CA . ALA A 1 94 ? 85.071 15.623 33.009 1.00 29.93 94 ALA A CA 1
ATOM 685 C C . ALA A 1 94 ? 85.548 14.192 32.782 1.00 30.25 94 ALA A C 1
ATOM 686 O O . ALA A 1 94 ? 86.716 13.964 32.491 1.00 28.14 94 ALA A O 1
ATOM 688 N N . GLU A 1 95 ? 84.655 13.227 32.975 1.00 31.88 95 GLU A N 1
ATOM 689 C CA . GLU A 1 95 ? 84.913 11.861 32.551 1.00 33.27 95 GLU A CA 1
ATOM 690 C C . GLU A 1 95 ? 84.692 11.702 31.054 1.00 34.52 95 GLU A C 1
ATOM 691 O O . GLU A 1 95 ? 83.831 12.359 30.474 1.00 34.69 95 GLU A O 1
ATOM 697 N N . PRO A 1 96 ? 85.559 10.927 30.396 1.00 36.15 96 PRO A N 1
ATOM 698 C CA . PRO A 1 96 ? 85.428 10.779 28.955 1.00 37.03 96 PRO A CA 1
ATOM 699 C C . PRO A 1 96 ? 84.348 9.765 28.594 1.00 37.76 96 PRO A C 1
ATOM 700 O O . PRO A 1 96 ? 84.022 8.897 29.407 1.00 40.04 96 PRO A O 1
ATOM 704 N N . HIS A 1 97 ? 83.656 10.020 27.488 1.00 38.02 97 HIS A N 1
ATOM 705 C CA . HIS A 1 97 ? 82.642 9.098 26.972 1.00 38.40 97 HIS A CA 1
ATOM 706 C C . HIS A 1 97 ? 81.321 9.193 27.715 1.00 38.85 97 HIS A C 1
ATOM 707 O O . HIS A 1 97 ? 80.452 8.332 27.555 1.00 36.30 97 HIS A O 1
ATOM 714 N N . LYS A 1 98 ? 81.152 10.264 28.491 1.00 39.31 98 LYS A N 1
ATOM 715 C CA . LYS A 1 98 ? 79.923 10.459 29.250 1.00 37.61 98 LYS A CA 1
ATOM 716 C C . LYS A 1 98 ? 79.287 11.812 28.933 1.00 37.06 98 LYS A C 1
ATOM 717 O O . LYS A 1 98 ? 79.973 12.826 28.872 1.00 38.10 98 LYS A O 1
ATOM 723 N N . ASP A 1 99 ? 78.002 11.790 28.596 1.00 34.56 99 ASP A N 1
ATOM 724 C CA . ASP A 1 99 ? 77.227 13.014 28.431 1.00 31.86 99 ASP A CA 1
ATOM 725 C C . ASP A 1 99 ? 77.409 13.926 29.646 1.00 30.12 99 ASP A C 1
ATOM 726 O O . ASP A 1 99 ? 77.558 13.460 30.776 1.00 28.80 99 ASP A O 1
ATOM 731 N N . VAL A 1 100 ? 77.373 15.231 29.410 1.00 28.21 100 VAL A N 1
ATOM 732 C CA . VAL A 1 100 ? 77.477 16.194 30.498 1.00 26.11 100 VAL A CA 1
ATOM 733 C C . VAL A 1 100 ? 76.145 16.907 30.663 1.00 25.16 100 VAL A C 1
ATOM 734 O O . VAL A 1 100 ? 75.538 17.315 29.677 1.00 25.62 100 VAL A O 1
ATOM 738 N N . TYR A 1 101 ? 75.622 16.902 31.883 1.00 23.69 101 TYR A N 1
ATOM 739 C CA . TYR A 1 101 ? 74.395 17.624 32.189 1.00 23.37 101 TYR A CA 1
ATOM 740 C C . TYR A 1 101 ? 74.697 18.956 32.870 1.00 24.58 101 TYR A C 1
ATOM 741 O O . TYR A 1 101 ? 75.685 19.085 33.598 1.00 23.79 101 TYR A O 1
ATOM 750 N N . GLY A 1 102 ? 73.877 19.958 32.573 1.00 23.44 102 GLY A N 1
ATOM 751 C CA . GLY A 1 102 ? 73.899 21.207 33.309 1.00 23.02 102 GLY A CA 1
ATOM 752 C C . GLY A 1 102 ? 72.578 21.454 33.996 1.00 23.59 102 GLY A C 1
ATOM 753 O O . GLY A 1 102 ? 71.531 21.084 33.475 1.00 24.45 102 GLY A O 1
ATOM 754 N N . PHE A 1 103 ? 72.653 21.932 35.235 1.00 24.50 103 PHE A N 1
ATOM 755 C CA . PHE A 1 103 ? 71.485 22.413 35.970 1.00 25.50 103 PHE A CA 1
ATOM 756 C C . PHE A 1 103 ? 71.701 23.852 36.444 1.00 25.74 103 PHE A C 1
ATOM 757 O O . PHE A 1 103 ? 72.726 24.172 37.041 1.00 26.48 103 PHE A O 1
ATOM 765 N N . ALA A 1 104 ? 70.720 24.710 36.186 1.00 28.01 104 ALA A N 1
ATOM 766 C CA . ALA A 1 104 ? 70.702 26.056 36.751 1.00 27.69 104 ALA A CA 1
ATOM 767 C C . ALA A 1 104 ? 69.351 26.369 37.389 1.00 29.49 104 ALA A C 1
ATOM 768 O O . ALA A 1 104 ? 68.332 25.783 37.028 1.00 28.61 104 ALA A O 1
ATOM 770 N N . GLU A 1 105 ? 69.340 27.394 38.237 1.00 31.36 105 GLU A N 1
ATOM 771 C CA . GLU A 1 105 ? 68.199 27.709 39.086 1.00 35.18 105 GLU A CA 1
ATOM 772 C C . GLU A 1 105 ? 68.266 29.172 39.526 1.00 33.93 105 GLU A C 1
ATOM 773 O O . GLU A 1 105 ? 69.165 29.562 40.273 1.00 34.99 105 GLU A O 1
ATOM 779 N N . CYS A 1 106 ? 67.357 29.988 39.002 1.00 33.28 106 CYS A N 1
ATOM 780 C CA . CYS A 1 106 ? 67.227 31.377 39.431 1.00 31.19 106 CYS A CA 1
ATOM 781 C C . CYS A 1 106 ? 67.007 31.459 40.932 1.00 32.13 106 CYS A C 1
ATOM 782 O O . CYS A 1 106 ? 66.121 30.787 41.472 1.00 32.51 106 CYS A O 1
ATOM 785 N N . TYR A 1 107 ? 67.798 32.301 41.600 1.00 30.02 107 TYR A N 1
ATOM 786 C CA . TYR A 1 107 ? 67.719 32.441 43.055 1.00 28.58 107 TYR A CA 1
ATOM 787 C C . TYR A 1 107 ? 67.359 33.846 43.516 1.00 26.76 107 TYR A C 1
ATOM 788 O O . TYR A 1 107 ? 67.105 34.066 44.693 1.00 28.72 107 TYR A O 1
ATOM 797 N N . ARG A 1 108 ? 67.341 34.796 42.592 1.00 26.42 108 ARG A N 1
ATOM 798 C CA . ARG A 1 108 ? 66.864 36.131 42.905 1.00 26.84 108 ARG A CA 1
ATOM 799 C C . ARG A 1 108 ? 66.374 36.825 41.657 1.00 28.58 108 ARG A C 1
ATOM 800 O O . ARG A 1 108 ? 67.052 36.819 40.636 1.00 31.56 108 ARG A O 1
ATOM 808 N N . VAL A 1 109 ? 65.274 37.557 41.793 1.00 30.58 109 VAL A N 1
ATOM 809 C CA . VAL A 1 109 ? 64.692 38.281 40.677 1.00 30.25 109 VAL A CA 1
ATOM 810 C C . VAL A 1 109 ? 64.346 39.685 41.135 1.00 30.48 109 VAL A C 1
ATOM 811 O O . VAL A 1 109 ? 63.627 39.857 42.108 1.00 34.36 109 VAL A O 1
ATOM 815 N N . THR A 1 110 ? 64.887 40.683 40.449 1.00 30.09 110 THR A N 1
ATOM 816 C CA . THR A 1 110 ? 64.528 42.068 40.685 1.00 29.93 110 THR A CA 1
ATOM 817 C C . THR A 1 110 ? 63.833 42.589 39.429 1.00 32.25 110 THR A C 1
ATOM 818 O O . THR A 1 110 ? 63.673 41.845 38.463 1.00 31.95 110 THR A O 1
ATOM 822 N N . PRO A 1 111 ? 63.317 43.830 39.472 1.00 34.03 111 PRO A N 1
ATOM 823 C CA . PRO A 1 111 ? 62.703 44.396 38.279 1.00 34.83 111 PRO A CA 1
ATOM 824 C C . PRO A 1 111 ? 63.494 44.163 36.983 1.00 34.09 111 PRO A C 1
ATOM 825 O O . PRO A 1 111 ? 62.892 43.909 35.939 1.00 35.41 111 PRO A O 1
ATOM 829 N N . ASN A 1 112 ? 64.820 44.256 37.047 1.00 32.81 112 ASN A N 1
ATOM 830 C CA . ASN A 1 112 ? 65.640 44.349 35.838 1.00 30.33 112 ASN A CA 1
ATOM 831 C C . ASN A 1 112 ? 66.736 43.287 35.738 1.00 27.34 112 ASN A C 1
ATOM 832 O O . ASN A 1 112 ? 67.368 43.147 34.694 1.00 28.44 112 ASN A O 1
ATOM 837 N N . VAL A 1 113 ? 66.934 42.516 36.802 1.00 24.00 113 VAL A N 1
ATOM 838 C CA . VAL A 1 113 ? 68.034 41.558 36.856 1.00 23.18 113 VAL A CA 1
ATOM 839 C C . VAL A 1 113 ? 67.602 40.194 37.388 1.00 23.53 113 VAL A C 1
ATOM 840 O O . VAL A 1 113 ? 66.763 40.100 38.279 1.00 28.55 113 VAL A O 1
ATOM 844 N N . ILE A 1 114 ? 68.201 39.134 36.869 1.00 25.02 114 ILE A N 1
ATOM 845 C CA . ILE A 1 114 ? 67.898 37.784 37.347 1.00 25.03 114 ILE A CA 1
ATOM 846 C C . ILE A 1 114 ? 69.213 37.110 37.689 1.00 24.10 114 ILE A C 1
ATOM 847 O O . ILE A 1 114 ? 70.139 37.134 36.899 1.00 23.47 114 ILE A O 1
ATOM 852 N N . PHE A 1 115 ? 69.328 36.622 38.915 1.00 24.49 115 PHE A N 1
ATOM 853 C CA . PHE A 1 115 ? 70.528 35.934 39.336 1.00 22.63 115 PHE A CA 1
ATOM 854 C C . PHE A 1 115 ? 70.286 34.447 39.354 1.00 23.37 115 PHE A C 1
ATOM 855 O O . PHE A 1 115 ? 69.252 33.981 39.815 1.00 22.47 115 PHE A O 1
ATOM 863 N N . THR A 1 116 ? 71.235 33.706 38.797 1.00 26.83 116 THR A N 1
ATOM 864 C CA . THR A 1 116 ? 71.078 32.282 38.603 1.00 27.83 116 THR A CA 1
ATOM 865 C C . THR A 1 116 ? 72.351 31.559 39.013 1.00 28.16 116 THR A C 1
ATOM 866 O O . THR A 1 116 ? 73.444 32.105 38.909 1.00 30.16 116 THR A O 1
ATOM 870 N N . ARG A 1 117 ? 72.207 30.302 39.413 1.00 27.61 117 ARG A N 1
ATOM 871 C CA . ARG A 1 117 ? 73.332 29.504 39.853 1.00 28.64 117 ARG A CA 1
ATOM 872 C C . ARG A 1 117 ? 73.137 28.073 39.374 1.00 27.68 117 ARG A C 1
ATOM 873 O O . ARG A 1 117 ? 72.042 27.536 39.473 1.00 27.18 117 ARG A O 1
ATOM 881 N N . GLY A 1 118 ? 74.209 27.414 38.959 1.00 26.50 118 GLY A N 1
ATOM 882 C CA . GLY A 1 118 ? 74.093 26.016 38.546 1.00 26.16 118 GLY A CA 1
ATOM 883 C C . GLY A 1 118 ? 75.422 25.291 38.574 1.00 26.11 118 GLY A C 1
ATOM 884 O O . GLY A 1 118 ? 76.414 25.810 39.085 1.00 23.03 118 GLY A O 1
ATOM 885 N N . PHE A 1 119 ? 75.445 24.096 37.999 1.00 24.94 119 PHE A N 1
ATOM 886 C CA . PHE A 1 119 ? 76.662 23.297 37.956 1.00 25.10 119 PHE A CA 1
ATOM 887 C C . PHE A 1 119 ? 76.590 22.336 36.782 1.00 23.66 119 PHE A C 1
ATOM 888 O O . PHE A 1 119 ? 75.528 22.158 36.192 1.00 25.53 119 PHE A O 1
ATOM 896 N N . ALA A 1 120 ? 77.743 21.824 36.373 1.00 23.05 120 ALA A N 1
ATOM 897 C CA . ALA A 1 120 ? 77.800 20.719 35.435 1.00 23.43 120 ALA A CA 1
ATOM 898 C C . ALA A 1 120 ? 78.122 19.442 36.192 1.00 25.90 120 ALA A C 1
ATOM 899 O O . ALA A 1 120 ? 78.806 19.474 37.219 1.00 23.66 120 ALA A O 1
ATOM 901 N N . TYR A 1 121 ? 77.517 18.337 35.767 1.00 27.34 121 TYR A N 1
ATOM 902 C CA . TYR A 1 121 ? 77.827 17.044 36.361 1.00 28.83 121 TYR A CA 1
ATOM 903 C C . TYR A 1 121 ? 77.656 15.917 35.356 1.00 30.77 121 TYR A C 1
ATOM 904 O O . TYR A 1 121 ? 77.250 16.145 34.215 1.00 30.34 121 TYR A O 1
ATOM 913 N N . GLN A 1 122 ? 78.027 14.711 35.773 1.00 35.01 122 GLN A N 1
ATOM 914 C CA . GLN A 1 122 ? 77.872 13.522 34.942 1.00 38.33 122 GLN A CA 1
ATOM 915 C C . GLN A 1 122 ? 77.075 12.409 35.618 1.00 41.54 122 GLN A C 1
ATOM 916 O O . GLN A 1 122 ? 75.955 12.113 35.207 1.00 43.43 122 GLN A O 1
ATOM 922 N N . ASP A 1 123 ? 77.642 11.792 36.652 1.00 46.50 123 ASP A N 1
ATOM 923 C CA . ASP A 1 123 ? 76.975 10.662 37.315 1.00 51.19 123 ASP A CA 1
ATOM 924 C C . ASP A 1 123 ? 76.002 11.124 38.395 1.00 51.84 123 ASP A C 1
ATOM 925 O O . ASP A 1 123 ? 74.791 10.968 38.250 1.00 52.91 123 ASP A O 1
ATOM 930 N N . ASP A 1 124 ? 76.538 11.677 39.481 1.00 52.48 124 ASP A N 1
ATOM 931 C CA . ASP A 1 124 ? 75.713 12.285 40.519 1.00 53.11 124 ASP A CA 1
ATOM 932 C C . ASP A 1 124 ? 75.978 13.787 40.620 1.00 53.68 124 ASP A C 1
ATOM 933 O O . ASP A 1 124 ? 77.133 14.219 40.590 1.00 53.07 124 ASP A O 1
ATOM 935 N N . PRO A 1 125 ? 74.903 14.585 40.752 1.00 54.10 125 PRO A N 1
ATOM 936 C CA . PRO A 1 125 ? 74.996 16.017 41.042 1.00 53.71 125 PRO A CA 1
ATOM 937 C C . PRO A 1 125 ? 75.834 16.308 42.285 1.00 53.40 125 PRO A C 1
ATOM 938 O O . PRO A 1 125 ? 76.081 17.473 42.611 1.00 53.54 125 PRO A O 1
ATOM 942 N N . GLY A 1 126 ? 76.246 15.253 42.983 1.00 52.13 126 GLY A N 1
ATOM 943 C CA . GLY A 1 126 ? 76.964 15.397 44.244 1.00 51.08 126 GLY A CA 1
ATOM 944 C C . GLY A 1 126 ? 78.367 15.947 44.058 1.00 49.73 126 GLY A C 1
ATOM 945 O O . GLY A 1 126 ? 78.823 16.790 44.835 1.00 50.10 126 GLY A O 1
ATOM 946 N N . GLN A 1 127 ? 79.060 15.451 43.038 1.00 47.22 127 GLN A N 1
ATOM 947 C CA . GLN A 1 127 ? 80.396 15.931 42.717 1.00 44.31 127 GLN A CA 1
ATOM 948 C C . GLN A 1 127 ? 80.411 16.591 41.347 1.00 40.11 127 GLN A C 1
ATOM 949 O O . GLN A 1 127 ? 80.908 16.006 40.390 1.00 40.71 127 GLN A O 1
ATOM 955 N N . PRO A 1 128 ? 79.863 17.813 41.246 1.00 36.46 128 PRO A N 1
ATOM 956 C CA . PRO A 1 128 ? 79.813 18.514 39.961 1.00 31.67 128 PRO A CA 1
ATOM 957 C C . PRO A 1 128 ? 81.191 18.800 39.351 1.00 29.49 128 PRO A C 1
ATOM 958 O O . PRO A 1 128 ? 82.182 18.955 40.072 1.00 27.71 128 PRO A O 1
ATOM 962 N N . ILE A 1 129 ? 81.247 18.790 38.024 1.00 26.06 129 ILE A N 1
ATOM 963 C CA . ILE A 1 129 ? 82.443 19.182 37.274 1.00 26.61 129 ILE A CA 1
ATOM 964 C C . ILE A 1 129 ? 82.816 20.639 37.539 1.00 24.20 129 ILE A C 1
ATOM 965 O O . ILE A 1 129 ? 83.977 20.961 37.709 1.00 25.34 129 ILE A O 1
ATOM 970 N N . ALA A 1 130 ? 81.811 21.493 37.685 1.00 25.04 130 ALA A N 1
ATOM 971 C CA . ALA A 1 130 ? 82.024 22.931 37.716 1.00 21.86 130 ALA A CA 1
ATOM 972 C C . ALA A 1 130 ? 80.802 23.657 38.274 1.00 23.06 130 ALA A C 1
ATOM 973 O O . ALA A 1 130 ? 79.671 23.170 38.188 1.00 23.17 130 ALA A O 1
ATOM 975 N N . HIS A 1 131 ? 81.050 24.795 38.906 1.00 25.42 131 HIS A N 1
ATOM 976 C CA . HIS A 1 131 ? 79.982 25.693 39.342 1.00 25.92 131 HIS A CA 1
ATOM 977 C C . HIS A 1 131 ? 79.926 26.949 38.475 1.00 26.71 131 HIS A C 1
ATOM 978 O O . HIS A 1 131 ? 80.954 27.438 38.003 1.00 24.24 131 HIS A O 1
ATOM 985 N N . VAL A 1 132 ? 78.727 27.498 3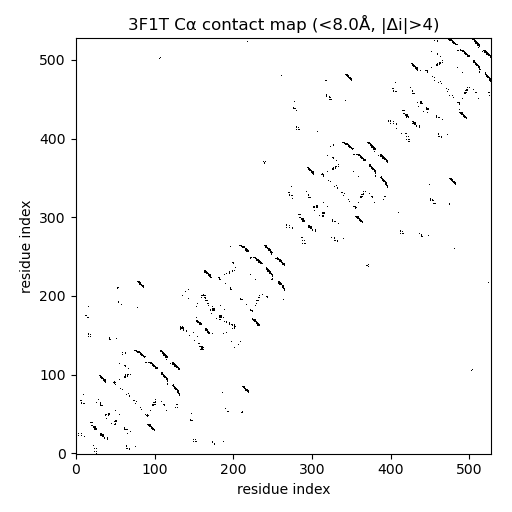8.315 1.00 27.38 132 VAL A N 1
ATOM 986 C CA . VAL A 1 132 ? 78.525 28.687 37.493 1.00 25.87 132 VAL A CA 1
ATOM 987 C C . VAL A 1 132 ? 77.491 29.604 38.162 1.00 26.96 132 VAL A C 1
ATOM 988 O O . VAL A 1 132 ? 76.556 29.136 38.824 1.00 24.13 132 VAL A O 1
ATOM 992 N N . VAL A 1 133 ? 77.762 30.905 38.132 1.00 25.07 133 VAL A N 1
ATOM 993 C CA . VAL A 1 133 ? 76.825 31.889 38.638 1.00 24.78 133 VAL A CA 1
ATOM 994 C C . VAL A 1 133 ? 76.802 32.997 37.622 1.00 25.59 133 VAL A C 1
ATOM 995 O O . VAL A 1 133 ? 77.823 33.292 37.005 1.00 27.59 133 VAL A O 1
ATOM 999 N N . GLY A 1 134 ? 75.606 33.480 37.320 1.00 26.68 134 GLY A N 1
ATOM 1000 C CA . GLY A 1 134 ? 75.429 34.481 36.282 1.00 25.71 134 GLY A CA 1
ATOM 1001 C C . GLY A 1 134 ? 74.303 35.421 36.633 1.00 26.02 134 GLY A C 1
ATOM 1002 O O . GLY A 1 134 ? 73.350 35.030 37.297 1.00 28.32 134 GLY A O 1
ATOM 1003 N N . ALA A 1 135 ? 74.411 36.662 36.181 1.00 25.79 135 ALA A N 1
ATOM 1004 C CA . ALA A 1 135 ? 73.308 37.606 36.259 1.00 26.28 135 ALA A CA 1
ATOM 1005 C C . ALA A 1 135 ? 72.929 37.999 34.843 1.00 27.44 135 ALA A C 1
ATOM 1006 O O . ALA A 1 135 ? 73.795 38.114 33.969 1.00 28.01 135 ALA A O 1
ATOM 1008 N N . PHE A 1 136 ? 71.639 38.233 34.637 1.00 27.25 136 PHE A N 1
ATOM 1009 C CA . PHE A 1 136 ? 71.086 38.461 33.310 1.00 30.88 136 PHE A CA 1
ATOM 1010 C C . PHE A 1 136 ? 70.136 39.656 33.321 1.00 31.15 136 PHE A C 1
ATOM 1011 O O . PHE A 1 136 ? 69.358 39.822 34.249 1.00 33.12 136 PHE A O 1
ATOM 1027 N N . ARG A 1 138 ? 67.001 41.745 32.106 1.00 45.36 138 ARG A N 1
ATOM 1028 C CA . ARG A 1 138 ? 65.795 41.823 31.287 1.00 50.65 138 ARG A CA 1
ATOM 1029 C C . ARG A 1 138 ? 65.442 43.262 30.990 1.00 55.37 138 ARG A C 1
ATOM 1030 O O . ARG A 1 138 ? 65.216 44.051 31.908 1.00 56.25 138 ARG A O 1
ATOM 1046 N N . GLU B 1 3 ? 105.039 36.474 16.727 1.00 53.21 3 GLU B N 1
ATOM 1047 C CA . GLU B 1 3 ? 104.075 37.075 15.720 1.00 53.21 3 GLU B CA 1
ATOM 1048 C C . GLU B 1 3 ? 103.649 36.061 14.658 1.00 51.06 3 GLU B C 1
ATOM 1049 O O . GLU B 1 3 ? 102.594 35.452 14.776 1.00 54.02 3 GLU B O 1
ATOM 1051 N N . ASN B 1 4 ? 104.513 35.805 13.679 1.00 47.71 4 ASN B N 1
ATOM 1052 C CA . ASN B 1 4 ? 104.312 34.674 12.778 1.00 42.33 4 ASN B CA 1
ATOM 1053 C C . ASN B 1 4 ? 104.352 33.263 13.383 1.00 37.91 4 ASN B C 1
ATOM 1054 O O . ASN B 1 4 ? 103.427 32.489 13.165 1.00 36.69 4 ASN B O 1
ATOM 1059 N N . PRO B 1 5 ? 105.409 32.917 14.144 1.00 34.63 5 PRO B N 1
ATOM 1060 C CA . PRO B 1 5 ? 105.379 31.567 14.681 1.00 30.95 5 PRO B CA 1
ATOM 1061 C C . PRO B 1 5 ? 104.248 31.433 15.694 1.00 27.74 5 PRO B C 1
ATOM 1062 O O . PRO B 1 5 ? 103.553 30.420 15.710 1.00 28.57 5 PRO B O 1
ATOM 1066 N N . LEU B 1 6 ? 104.012 32.474 16.481 1.00 24.85 6 LEU B N 1
ATOM 1067 C CA . LEU B 1 6 ? 102.973 32.411 17.501 1.00 24.39 6 LEU B CA 1
ATOM 1068 C C . LEU B 1 6 ? 101.583 32.491 16.877 1.00 21.86 6 LEU B C 1
ATOM 1069 O O . LEU B 1 6 ? 100.645 31.855 17.346 1.00 24.24 6 LEU B O 1
ATOM 1074 N N . LEU B 1 7 ? 101.496 33.183 15.746 1.00 22.79 7 LEU B N 1
ATOM 1075 C CA . LEU B 1 7 ? 100.257 33.312 14.991 1.00 20.54 7 LEU B CA 1
ATOM 1076 C C . LEU B 1 7 ? 99.885 31.988 14.348 1.00 21.22 7 LEU B C 1
ATOM 1077 O O . LEU B 1 7 ? 98.723 31.592 14.353 1.00 20.94 7 LEU B O 1
ATOM 1082 N N . GLU B 1 8 ? 100.881 31.314 13.783 1.00 19.17 8 GLU B N 1
ATOM 1083 C CA . GLU B 1 8 ? 100.682 30.017 13.167 1.00 19.48 8 GLU B CA 1
ATOM 1084 C C . GLU B 1 8 ? 100.157 29.037 14.197 1.00 18.99 8 GLU B C 1
ATOM 1085 O O . GLU B 1 8 ? 99.192 28.306 13.947 1.00 17.08 8 GLU B O 1
ATOM 1091 N N . ARG B 1 9 ? 100.823 29.004 15.348 1.00 19.76 9 ARG B N 1
ATOM 1092 C CA . ARG B 1 9 ? 100.379 28.170 16.448 1.00 19.93 9 ARG B CA 1
ATOM 1093 C C . ARG B 1 9 ? 98.962 28.505 16.881 1.00 17.73 9 ARG B C 1
ATOM 1094 O O . ARG B 1 9 ? 98.161 27.612 17.106 1.00 17.01 9 ARG B O 1
ATOM 1102 N N . ALA B 1 10 ? 98.704 29.783 17.142 1.00 17.95 10 ALA B N 1
ATOM 1103 C CA . ALA B 1 10 ? 97.380 30.199 17.596 1.00 16.32 10 ALA B CA 1
ATOM 1104 C C . ALA B 1 10 ? 96.331 29.734 16.612 1.00 16.33 10 ALA B C 1
ATOM 1105 O O . ALA B 1 10 ? 95.241 29.303 17.011 1.00 20.04 10 ALA B O 1
ATOM 1107 N N . ARG B 1 11 ? 96.646 29.815 15.320 1.00 18.30 11 ARG B N 1
ATOM 1108 C CA . ARG B 1 11 ? 95.675 29.446 14.280 1.00 20.00 11 ARG B CA 1
ATOM 1109 C C . ARG B 1 11 ? 95.406 27.949 14.214 1.00 20.75 11 ARG B C 1
ATOM 1110 O O . ARG B 1 11 ? 94.267 27.522 13.987 1.00 20.46 11 ARG B O 1
ATOM 1118 N N . ARG B 1 12 ? 96.480 27.163 14.254 1.00 21.16 12 ARG B N 1
ATOM 1119 C CA . ARG B 1 12 ? 96.380 25.708 14.378 1.00 19.41 12 ARG B CA 1
ATOM 1120 C C . ARG B 1 12 ? 95.577 25.301 15.619 1.00 21.01 12 ARG B C 1
ATOM 1121 O O . ARG B 1 12 ? 94.689 24.446 15.552 1.00 22.76 12 ARG B O 1
ATOM 1129 N N . PHE B 1 13 ? 95.894 25.925 16.747 1.00 19.22 13 PHE B N 1
ATOM 1130 C CA . PHE B 1 13 ? 95.127 25.779 17.980 1.00 19.63 13 PHE B CA 1
ATOM 1131 C C . PHE B 1 13 ? 93.624 26.010 17.761 1.00 20.10 13 PHE B C 1
ATOM 1132 O O . PHE B 1 13 ? 92.810 25.141 18.066 1.00 20.85 13 PHE B O 1
ATOM 1140 N N . LEU B 1 14 ? 93.265 27.155 17.182 1.00 19.26 14 LEU B N 1
ATOM 1141 C CA . LEU B 1 14 ? 91.862 27.496 16.922 1.00 20.77 14 LEU B CA 1
ATOM 1142 C C . LEU B 1 14 ? 91.142 26.462 16.039 1.00 21.96 14 LEU B C 1
ATOM 1143 O O . LEU B 1 14 ? 89.958 26.169 16.238 1.00 21.89 14 LEU B O 1
ATOM 1148 N N . SER B 1 15 ? 91.858 25.934 15.048 1.00 24.17 15 SER B N 1
ATOM 1149 C CA . SER B 1 15 ? 91.291 24.957 14.117 1.00 24.25 15 SER B CA 1
ATOM 1150 C C . SER B 1 15 ? 90.873 23.645 14.777 1.00 23.60 15 SER B C 1
ATOM 1151 O O . SER B 1 15 ? 90.036 22.917 14.242 1.00 26.61 15 SER B O 1
ATOM 1154 N N . ALA B 1 16 ? 91.438 23.341 15.940 1.00 24.94 16 ALA B N 1
ATOM 1155 C CA . ALA B 1 16 ? 91.056 22.130 16.660 1.00 23.30 16 ALA B CA 1
ATOM 1156 C C . ALA B 1 16 ? 89.713 22.288 17.387 1.00 27.64 16 ALA B C 1
ATOM 1157 O O . ALA B 1 16 ? 89.128 21.305 17.852 1.00 24.39 16 ALA B O 1
ATOM 1159 N N . LEU B 1 17 ? 89.257 23.530 17.541 1.00 27.99 17 LEU B N 1
ATOM 1160 C CA . LEU B 1 17 ? 88.079 23.802 18.361 1.00 30.85 17 LEU B CA 1
ATOM 1161 C C . LEU B 1 17 ? 86.828 23.715 17.503 1.00 32.32 17 LEU B C 1
ATOM 1162 O O . LEU B 1 17 ? 86.237 24.734 17.149 1.00 33.59 17 LEU B O 1
ATOM 1167 N N . ARG B 1 18 ? 86.497 22.500 17.081 1.00 37.56 18 ARG B N 1
ATOM 1168 C CA . ARG B 1 18 ? 85.619 22.302 15.927 1.00 42.24 18 ARG B CA 1
ATOM 1169 C C . ARG B 1 18 ? 84.194 22.717 16.264 1.00 43.30 18 ARG B C 1
ATOM 1170 O O . ARG B 1 18 ? 83.469 23.240 15.414 1.00 45.86 18 ARG B O 1
ATOM 1172 N N . HIS B 1 19 ? 83.834 22.577 17.535 1.00 46.33 19 HIS B N 1
ATOM 1173 C CA . HIS B 1 19 ? 82.443 22.753 17.955 1.00 48.19 19 HIS B CA 1
ATOM 1174 C C . HIS B 1 19 ? 82.007 24.216 17.866 1.00 47.41 19 HIS B C 1
ATOM 1175 O O . HIS B 1 19 ? 80.811 24.526 17.809 1.00 50.61 19 HIS B O 1
ATOM 1182 N N . CYS B 1 20 ? 82.983 25.100 17.730 1.00 46.36 20 CYS B N 1
ATOM 1183 C CA . CYS B 1 20 ? 82.702 26.521 17.649 1.00 45.33 20 CYS B CA 1
ATOM 1184 C C . CYS B 1 20 ? 83.157 27.109 16.317 1.00 43.59 20 CYS B C 1
ATOM 1185 O O . CYS B 1 20 ? 83.109 28.320 16.126 1.00 44.86 20 CYS B O 1
ATOM 1188 N N . GLN B 1 21 ? 83.604 26.249 15.400 1.00 42.47 21 GLN B N 1
ATOM 1189 C CA . GLN B 1 21 ? 84.088 26.698 14.090 1.00 39.30 21 GLN B CA 1
ATOM 1190 C C . GLN B 1 21 ? 82.946 27.333 13.309 1.00 34.95 21 GLN B C 1
ATOM 1191 O O . GLN B 1 21 ? 83.169 28.126 12.396 1.00 32.97 21 GLN B O 1
ATOM 1197 N N . VAL B 1 22 ? 81.735 27.096 13.800 1.00 31.90 22 VAL B N 1
ATOM 1198 C CA . VAL B 1 22 ? 80.507 27.598 13.201 1.00 29.80 22 VAL B CA 1
ATOM 1199 C C . VAL B 1 22 ? 80.346 29.097 13.425 1.00 27.81 22 VAL B C 1
ATOM 1200 O O . VAL B 1 22 ? 79.704 29.785 12.629 1.00 28.63 22 VAL B O 1
ATOM 1204 N N . LEU B 1 23 ? 81.103 29.608 14.393 1.00 27.57 23 LEU B N 1
ATOM 1205 C CA . LEU B 1 23 ? 81.120 31.026 14.773 1.00 24.52 23 LEU B CA 1
ATOM 1206 C C . LEU B 1 23 ? 82.042 31.854 13.872 1.00 24.60 23 LEU B C 1
ATOM 1207 O O . LEU B 1 23 ? 82.006 33.081 13.902 1.00 25.31 23 LEU B O 1
ATOM 1212 N N . GLY B 1 24 ? 82.863 31.190 13.061 1.00 22.30 24 GLY B N 1
ATOM 1213 C CA . GLY B 1 24 ? 83.753 31.905 12.146 1.00 18.99 24 GLY B CA 1
ATOM 1214 C C . GLY B 1 24 ? 84.855 32.664 12.869 1.00 21.49 24 GLY B C 1
ATOM 1215 O O . GLY B 1 24 ? 85.376 33.651 12.352 1.00 20.01 24 GLY B O 1
ATOM 1216 N N . LEU B 1 25 ? 85.229 32.197 14.061 1.00 18.66 25 LEU B N 1
ATOM 1217 C CA . LEU B 1 25 ? 86.218 32.897 14.877 1.00 19.37 25 LEU B CA 1
ATOM 1218 C C . LEU B 1 25 ? 87.557 32.883 14.120 1.00 21.28 25 LEU B C 1
ATOM 1219 O O . LEU B 1 25 ? 87.827 31.933 13.384 1.00 20.32 25 LEU B O 1
ATOM 1224 N N . THR B 1 26 ? 88.254 34.022 14.096 1.00 20.02 26 THR B N 1
ATOM 1225 C CA . THR B 1 26 ? 89.593 34.095 13.489 1.00 21.37 26 THR B CA 1
ATOM 1226 C C . THR B 1 26 ? 90.611 34.724 14.438 1.00 21.53 26 THR B C 1
ATOM 1227 O O . THR B 1 26 ? 90.240 35.511 15.313 1.00 20.39 26 THR B O 1
ATOM 1231 N N . VAL B 1 27 ? 91.887 34.378 14.253 1.00 20.18 27 VAL B N 1
ATOM 1232 C CA . VAL B 1 27 ? 92.980 35.038 14.958 1.00 19.05 27 VAL B CA 1
ATOM 1233 C C . VAL B 1 27 ? 93.490 36.197 14.130 1.00 19.99 27 VAL B C 1
ATOM 1234 O O . VAL B 1 27 ? 94.061 35.995 13.059 1.00 20.72 27 VAL B O 1
ATOM 1238 N N . GLU B 1 28 ? 93.406 37.399 14.685 1.00 20.55 28 GLU B N 1
ATOM 1239 C CA . GLU B 1 28 ? 93.844 38.588 13.979 1.00 20.10 28 GLU B CA 1
ATOM 1240 C C . GLU B 1 28 ? 95.325 38.899 14.208 1.00 21.46 28 GLU B C 1
ATOM 1241 O O . GLU B 1 28 ? 96.026 39.358 13.298 1.00 22.73 28 GLU B O 1
ATOM 1247 N N . ALA B 1 29 ? 95.793 38.664 15.428 1.00 18.92 29 ALA B N 1
ATOM 1248 C CA . ALA B 1 29 ? 97.171 38.959 15.794 1.00 19.72 29 ALA B CA 1
ATOM 1249 C C . ALA B 1 29 ? 97.563 38.129 17.007 1.00 19.93 29 ALA B C 1
ATOM 1250 O O . ALA B 1 29 ? 96.706 37.743 17.796 1.00 24.14 29 ALA B O 1
ATOM 1252 N N . ALA B 1 30 ? 98.830 37.733 17.062 1.00 21.71 30 ALA B N 1
ATOM 1253 C CA . ALA B 1 30 ? 99.383 36.992 18.193 1.00 20.08 30 ALA B CA 1
ATOM 1254 C C . ALA B 1 30 ? 100.862 37.334 18.299 1.00 26.00 30 ALA B C 1
ATOM 1255 O O . ALA B 1 30 ? 101.553 37.480 17.288 1.00 26.51 30 ALA B O 1
ATOM 1257 N N . ASP B 1 31 ? 101.329 37.559 19.518 1.00 26.59 31 ASP B N 1
ATOM 1258 C CA . ASP B 1 31 ? 102.735 37.776 19.742 1.00 30.35 31 ASP B CA 1
ATOM 1259 C C . ASP B 1 31 ? 103.008 37.736 21.229 1.00 33.31 31 ASP B C 1
ATOM 1260 O O . ASP B 1 31 ? 102.102 37.502 22.038 1.00 33.27 31 ASP B O 1
ATOM 1265 N N . GLU B 1 32 ? 104.245 38.045 21.592 1.00 36.27 32 GLU B N 1
ATOM 1266 C CA . GLU B 1 32 ? 104.701 37.874 22.959 1.00 37.72 32 GLU B CA 1
ATOM 1267 C C . GLU B 1 32 ? 103.813 38.654 23.915 1.00 37.34 32 GLU B C 1
ATOM 1268 O O . GLU B 1 32 ? 103.590 38.219 25.042 1.00 41.04 32 GLU B O 1
ATOM 1274 N N . LYS B 1 33 ? 103.196 39.727 23.426 1.00 34.91 33 LYS B N 1
ATOM 1275 C CA . LYS B 1 33 ? 102.436 40.624 24.295 1.00 32.70 33 LYS B CA 1
ATOM 1276 C C . LYS B 1 33 ? 100.943 40.284 24.408 1.00 31.68 33 LYS B C 1
ATOM 1277 O O . LYS B 1 33 ? 100.220 40.904 25.195 1.00 30.14 33 LYS B O 1
ATOM 1279 N N . GLY B 1 34 ? 100.454 39.391 23.552 1.00 27.02 34 GLY B N 1
ATOM 1280 C CA . GLY B 1 34 ? 99.063 38.980 23.645 1.00 23.41 34 GLY B CA 1
ATOM 1281 C C . GLY B 1 34 ? 98.434 38.543 22.337 1.00 23.96 34 GLY B C 1
ATOM 1282 O O . GLY B 1 34 ? 99.132 38.282 21.349 1.00 20.24 34 GLY B O 1
ATOM 1283 N N . LEU B 1 35 ? 97.112 38.395 22.366 1.00 19.41 35 LEU B N 1
ATOM 1284 C CA . LEU B 1 35 ? 96.386 37.666 21.334 1.00 20.47 35 LEU B CA 1
ATOM 1285 C C . LEU B 1 35 ? 95.043 38.345 21.054 1.00 18.30 35 LEU B C 1
ATOM 1286 O O . LEU B 1 35 ? 94.319 38.696 21.979 1.00 20.03 35 LEU B O 1
ATOM 1291 N N . THR B 1 36 ? 94.725 38.533 19.776 1.00 18.09 36 THR B N 1
ATOM 1292 C CA . THR B 1 36 ? 93.449 39.105 19.352 1.00 18.72 36 THR B CA 1
ATOM 1293 C C . THR B 1 36 ? 92.693 38.141 18.432 1.00 18.14 36 THR B C 1
ATOM 1294 O O . THR B 1 36 ? 93.190 37.741 17.379 1.00 18.79 36 THR B O 1
ATOM 1298 N N . LEU B 1 37 ? 91.468 37.813 18.819 1.00 17.44 37 LEU B N 1
ATOM 1299 C CA . LEU B 1 37 ? 90.562 37.070 17.968 1.00 17.64 37 LEU B CA 1
ATOM 1300 C C . LEU B 1 37 ? 89.441 37.987 17.512 1.00 16.90 37 LEU B C 1
ATOM 1301 O O . LEU B 1 37 ? 89.083 38.934 18.211 1.00 18.45 37 LEU B O 1
ATOM 1306 N N . ARG B 1 38 ? 88.724 37.538 16.493 1.00 16.07 38 ARG B N 1
ATOM 1307 C CA . ARG B 1 38 ? 87.540 38.211 16.037 1.00 16.46 38 ARG B CA 1
ATOM 1308 C C . ARG B 1 38 ? 86.357 37.241 15.881 1.00 17.23 38 ARG B C 1
ATOM 1309 O O . ARG B 1 38 ? 86.495 36.170 15.305 1.00 18.75 38 ARG B O 1
ATOM 1317 N N . LEU B 1 39 ? 85.184 37.677 16.333 1.00 18.53 39 LEU B N 1
ATOM 1318 C CA . LEU B 1 39 ? 83.919 37.030 16.022 1.00 17.22 39 LEU B CA 1
ATOM 1319 C C . LEU B 1 39 ? 83.121 37.880 15.022 1.00 18.40 39 LEU B C 1
ATOM 1320 O O . LEU B 1 39 ? 82.618 38.940 15.373 1.00 17.77 39 LEU B O 1
ATOM 1325 N N . PRO B 1 40 ? 82.951 37.383 13.784 1.00 19.18 40 PRO B N 1
ATOM 1326 C CA . PRO B 1 40 ? 82.103 38.069 12.802 1.00 19.03 40 PRO B CA 1
ATOM 1327 C C . PRO B 1 40 ? 80.627 38.051 13.217 1.00 20.36 40 PRO B C 1
ATOM 1328 O O . PRO B 1 40 ? 80.090 36.994 13.545 1.00 22.60 40 PRO B O 1
ATOM 1332 N N . TYR B 1 41 ? 79.984 39.211 13.243 1.00 22.28 41 TYR B N 1
ATOM 1333 C CA . TYR B 1 41 ? 78.659 39.311 13.857 1.00 24.88 41 TYR B CA 1
ATOM 1334 C C . TYR B 1 41 ? 77.577 38.457 13.185 1.00 26.93 41 TYR B C 1
ATOM 1335 O O . TYR B 1 41 ? 76.700 37.924 13.861 1.00 26.87 41 TYR B O 1
ATOM 1344 N N . SER B 1 42 ? 77.674 38.279 11.869 1.00 27.54 42 SER B N 1
ATOM 1345 C CA . SER B 1 42 ? 76.657 37.542 11.127 1.00 31.35 42 SER B CA 1
ATOM 1346 C C . SER B 1 42 ? 76.506 36.112 11.629 1.00 32.62 42 SER B C 1
ATOM 1347 O O . SER B 1 42 ? 75.455 35.502 11.478 1.00 31.67 42 SER B O 1
ATOM 1350 N N . GLN B 1 43 ? 77.529 35.610 12.307 1.00 34.97 43 GLN B N 1
ATOM 1351 C CA . GLN B 1 43 ? 77.581 34.194 12.672 1.00 36.09 43 GLN B CA 1
ATOM 1352 C C . GLN B 1 43 ? 77.010 33.903 14.066 1.00 36.34 43 GLN B C 1
ATOM 1353 O O . GLN B 1 43 ? 76.873 32.743 14.458 1.00 35.04 43 GLN B O 1
ATOM 1359 N N . ALA B 1 44 ? 76.546 34.953 14.745 1.00 36.16 44 ALA B N 1
ATOM 1360 C CA . ALA B 1 44 ? 76.160 34.850 16.150 1.00 36.23 44 ALA B CA 1
ATOM 1361 C C . ALA B 1 44 ? 74.864 35.592 16.468 1.00 36.82 44 ALA B C 1
ATOM 1362 O O . ALA B 1 44 ? 74.632 35.951 17.617 1.00 36.22 44 ALA B O 1
ATOM 1364 N N . ILE B 1 45 ? 74.084 35.920 15.439 1.00 39.33 45 ILE B N 1
ATOM 1365 C CA . ILE B 1 45 ? 72.849 36.690 15.628 1.00 41.40 45 ILE B CA 1
ATOM 1366 C C . ILE B 1 45 ? 71.848 35.885 16.438 1.00 43.66 45 ILE B C 1
ATOM 1367 O O . ILE B 1 45 ? 71.674 34.687 16.214 1.00 43.79 45 ILE B O 1
ATOM 1372 N N . ILE B 1 46 ? 71.148 36.569 17.345 1.00 47.29 46 ILE B N 1
ATOM 1373 C CA . ILE B 1 46 ? 70.046 35.953 18.067 1.00 50.01 46 ILE B CA 1
ATOM 1374 C C . ILE B 1 46 ? 68.760 36.748 17.827 1.00 52.47 46 ILE B C 1
ATOM 1375 O O . ILE B 1 46 ? 68.796 37.986 17.790 1.00 52.68 46 ILE B O 1
ATOM 1380 N N . GLY B 1 47 ? 67.675 36.034 17.480 1.00 55.48 47 GLY B N 1
ATOM 1381 C CA . GLY B 1 47 ? 66.542 36.670 16.807 1.00 59.32 47 GLY B CA 1
ATOM 1382 C C . GLY B 1 47 ? 66.797 36.914 15.326 1.00 62.38 47 GLY B C 1
ATOM 1383 O O . GLY B 1 47 ? 67.511 36.141 14.669 1.00 62.09 47 GLY B O 1
ATOM 1384 N N . ASN B 1 48 ? 66.260 38.027 14.822 1.00 64.98 48 ASN B N 1
ATOM 1385 C CA . ASN B 1 48 ? 66.200 38.307 13.380 1.00 68.07 48 ASN B CA 1
ATOM 1386 C C . ASN B 1 48 ? 67.552 38.758 12.804 1.00 68.84 48 ASN B C 1
ATOM 1387 O O . ASN B 1 48 ? 68.143 39.723 13.296 1.00 70.07 48 ASN B O 1
ATOM 1392 N N . PRO B 1 49 ? 68.038 38.076 11.746 1.00 68.87 49 PRO B N 1
AT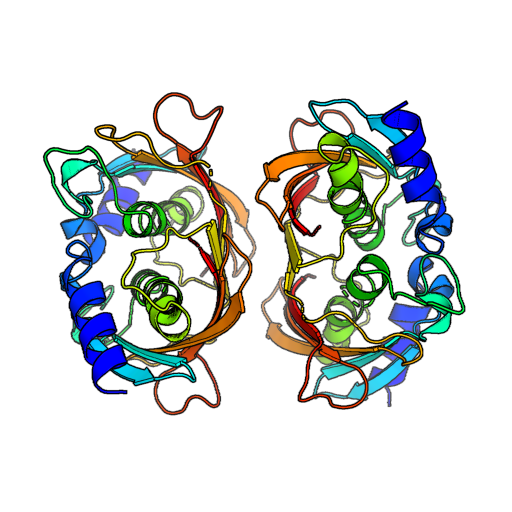OM 1393 C CA . PRO B 1 49 ? 69.319 38.461 11.133 1.00 68.83 49 PRO B CA 1
ATOM 1394 C C . PRO B 1 49 ? 69.358 39.932 10.700 1.00 68.10 49 PRO B C 1
ATOM 1395 O O . PRO B 1 49 ? 70.431 40.547 10.667 1.00 68.22 49 PRO B O 1
ATOM 1399 N N . GLU B 1 50 ? 68.181 40.505 10.449 1.00 66.69 50 GLU B N 1
ATOM 1400 C CA . GLU B 1 50 ? 68.071 41.896 10.013 1.00 65.68 50 GLU B CA 1
ATOM 1401 C C . GLU B 1 50 ? 68.504 42.870 11.114 1.00 61.96 50 GLU B C 1
ATOM 1402 O O . GLU B 1 50 ? 68.901 44.003 10.826 1.00 61.66 50 GLU B O 1
ATOM 1408 N N . SER B 1 51 ? 68.515 42.388 12.358 1.00 58.27 51 SER B N 1
ATOM 1409 C CA . SER B 1 51 ? 68.661 43.251 13.539 1.00 55.55 51 SER B CA 1
ATOM 1410 C C . SER B 1 51 ? 70.086 43.291 14.112 1.00 52.94 51 SER B C 1
ATOM 1411 O O . SER B 1 51 ? 70.357 44.031 15.059 1.00 50.58 51 SER B O 1
ATOM 1414 N N . GLY B 1 52 ? 70.951 42.415 13.603 1.00 50.96 52 GLY B N 1
ATOM 1415 C CA . GLY B 1 52 ? 72.396 42.486 13.840 1.00 48.38 52 GLY B CA 1
ATOM 1416 C C . GLY B 1 52 ? 72.846 42.328 15.286 1.00 46.71 52 GLY B C 1
ATOM 1417 O O . GLY B 1 52 ? 73.974 42.686 15.631 1.00 47.14 52 GLY B O 1
ATOM 1418 N N . VAL B 1 53 ? 71.976 41.781 16.133 1.00 45.32 53 VAL B N 1
ATOM 1419 C CA . VAL B 1 53 ? 72.289 41.619 17.553 1.00 42.71 53 VAL B CA 1
ATOM 1420 C C . VAL B 1 53 ? 73.073 40.333 17.828 1.00 41.74 53 VAL B C 1
ATOM 1421 O O . VAL B 1 53 ? 72.648 39.233 17.465 1.00 41.81 53 VAL B O 1
ATOM 1425 N N . VAL B 1 54 ? 74.227 40.488 18.470 1.00 39.56 54 VAL B N 1
ATOM 1426 C CA . VAL B 1 54 ? 75.085 39.360 18.819 1.00 36.60 54 VAL B CA 1
ATOM 1427 C C . VAL B 1 54 ? 74.670 38.708 20.139 1.00 36.52 54 VAL B C 1
ATOM 1428 O O . VAL B 1 54 ? 74.494 39.383 21.158 1.00 36.84 54 VAL B O 1
ATOM 1432 N N . HIS B 1 55 ? 74.567 37.382 20.115 1.00 33.93 55 HIS B N 1
ATOM 1433 C CA . HIS B 1 55 ? 74.263 36.600 21.296 1.00 31.02 55 HIS B CA 1
ATOM 1434 C C . HIS B 1 55 ? 75.409 36.649 22.321 1.00 33.12 55 HIS B C 1
ATOM 1435 O O . HIS B 1 55 ? 76.575 36.369 21.990 1.00 32.59 55 HIS B O 1
ATOM 1442 N N . GLY B 1 56 ? 75.050 36.879 23.585 1.00 30.68 56 GLY B N 1
ATOM 1443 C CA . GLY B 1 56 ? 76.019 36.914 24.675 1.00 27.53 56 GLY B CA 1
ATOM 1444 C C . GLY B 1 56 ? 76.856 35.658 24.767 1.00 27.27 56 GLY B C 1
ATOM 1445 O O . GLY B 1 56 ? 78.035 35.722 25.087 1.00 27.98 56 GLY B O 1
ATOM 1446 N N . GLY B 1 57 ? 76.247 34.501 24.527 1.00 26.46 57 GLY B N 1
ATOM 1447 C CA . GLY B 1 57 ? 76.977 33.231 24.612 1.00 23.18 57 GLY B CA 1
ATOM 1448 C C . GLY B 1 57 ? 78.050 33.062 23.552 1.00 22.21 57 GLY B C 1
ATOM 1449 O O . GLY B 1 57 ? 79.009 32.321 23.744 1.00 22.22 57 GLY B O 1
ATOM 1450 N N . ALA B 1 58 ? 77.870 33.732 22.416 1.00 21.16 58 ALA B N 1
ATOM 1451 C CA . ALA B 1 58 ? 78.907 33.820 21.386 1.00 21.32 58 ALA B CA 1
ATOM 1452 C C . ALA B 1 58 ? 80.150 34.527 21.910 1.00 22.14 58 ALA B C 1
ATOM 1453 O O . ALA B 1 58 ? 81.279 34.089 21.662 1.00 21.89 58 ALA B O 1
ATOM 1455 N N . ILE B 1 59 ? 79.937 35.656 22.585 1.00 23.60 59 ILE B N 1
ATOM 1456 C CA . ILE B 1 59 ? 81.027 36.438 23.154 1.00 22.90 59 ILE B CA 1
ATOM 1457 C C . ILE B 1 59 ? 81.740 35.727 24.290 1.00 23.52 59 ILE B C 1
ATOM 1458 O O . ILE B 1 59 ? 82.957 35.804 24.383 1.00 23.76 59 ILE B O 1
ATOM 1463 N N . THR B 1 60 ? 81.016 34.908 25.048 1.00 23.65 60 THR B N 1
ATOM 1464 C CA . THR B 1 60 ? 81.656 34.012 26.008 1.00 24.33 60 THR B CA 1
ATOM 1465 C C . THR B 1 60 ? 82.644 33.089 25.321 1.00 23.40 60 THR B C 1
ATOM 1466 O O . THR B 1 60 ? 83.738 32.843 25.829 1.00 26.00 60 THR B O 1
ATOM 1470 N N . THR B 1 61 ? 82.165 32.382 24.305 1.00 22.13 61 THR B N 1
ATOM 1471 C CA . THR B 1 61 ? 83.036 31.507 23.543 1.00 19.62 61 THR B CA 1
ATOM 1472 C C . THR B 1 61 ? 84.241 32.279 23.025 1.00 16.75 61 THR B C 1
ATOM 1473 O O . THR B 1 61 ? 85.368 31.808 23.117 1.00 18.91 61 THR B O 1
ATOM 1477 N N . LEU B 1 62 ? 83.997 33.445 22.432 1.00 18.40 62 LEU B N 1
ATOM 1478 C CA . LEU B 1 62 ? 85.078 34.266 21.889 1.00 16.50 62 LEU B CA 1
ATOM 1479 C C . LEU B 1 62 ? 86.125 34.480 22.969 1.00 18.20 62 LEU B C 1
ATOM 1480 O O . LEU B 1 62 ? 87.325 34.282 22.746 1.00 17.03 62 LEU B O 1
ATOM 1501 N N . ASP B 1 64 ? 86.372 33.054 26.308 1.00 17.98 64 ASP B N 1
ATOM 1502 C CA . ASP B 1 64 ? 86.942 31.788 26.750 1.00 18.27 64 ASP B CA 1
ATOM 1503 C C . ASP B 1 64 ? 88.027 31.314 25.806 1.00 17.36 64 ASP B C 1
ATOM 1504 O O . ASP B 1 64 ? 89.097 30.911 26.249 1.00 19.84 64 ASP B O 1
ATOM 1509 N N . THR B 1 65 ? 87.721 31.282 24.506 1.00 20.67 65 THR B N 1
ATOM 1510 C CA . THR B 1 65 ? 88.687 30.861 23.471 1.00 18.40 65 THR B CA 1
ATOM 1511 C C . THR B 1 65 ? 89.913 31.772 23.388 1.00 19.02 65 THR B C 1
ATOM 1512 O O . THR B 1 65 ? 91.050 31.306 23.326 1.00 19.96 65 THR B O 1
ATOM 1516 N N . THR B 1 66 ? 89.683 33.074 23.363 1.00 18.80 66 THR B N 1
ATOM 1517 C CA . THR B 1 66 ? 90.785 34.027 23.363 1.00 18.82 66 THR B CA 1
ATOM 1518 C C . THR B 1 66 ? 91.748 33.818 24.537 1.00 17.25 66 THR B C 1
ATOM 1519 O O . THR B 1 66 ? 92.964 33.849 24.354 1.00 18.89 66 THR B O 1
ATOM 1523 N N . CYS B 1 67 ? 91.227 33.791 25.765 1.00 18.77 67 CYS B N 1
ATOM 1524 C CA . CYS B 1 67 ? 92.067 33.533 26.947 1.00 17.19 67 CYS B CA 1
ATOM 1525 C C . CYS B 1 67 ? 92.813 32.200 26.873 1.00 18.58 67 CYS B C 1
ATOM 1526 O O . CYS B 1 67 ? 94.011 32.120 27.146 1.00 17.12 67 CYS B O 1
ATOM 1529 N N . GLY B 1 68 ? 92.095 31.138 26.532 1.00 19.71 68 GLY B N 1
ATOM 1530 C CA . GLY B 1 68 ? 92.738 29.836 26.352 1.00 19.40 68 GLY B CA 1
ATOM 1531 C C . GLY B 1 68 ? 93.908 29.911 25.394 1.00 20.33 68 GLY B C 1
ATOM 1532 O O . GLY B 1 68 ? 95.015 29.420 25.687 1.00 21.41 68 GLY B O 1
ATOM 1533 N N . ILE B 1 69 ? 93.687 30.529 24.238 1.00 18.26 69 ILE B N 1
ATOM 1534 C CA . ILE B 1 69 ? 94.703 30.479 23.197 1.00 18.54 69 ILE B CA 1
ATOM 1535 C C . ILE B 1 69 ? 95.866 31.427 23.471 1.00 18.52 69 ILE B C 1
ATOM 1536 O O . ILE B 1 69 ? 96.970 31.246 22.959 1.00 20.51 69 ILE B O 1
ATOM 1541 N N . SER B 1 70 ? 95.619 32.442 24.284 1.00 17.86 70 SER B N 1
ATOM 1542 C CA . SER B 1 70 ? 96.656 33.408 24.632 1.00 18.17 70 SER B CA 1
ATOM 1543 C C . SER B 1 70 ? 97.772 32.791 25.457 1.00 18.95 70 SER B C 1
ATOM 1544 O O . SER B 1 70 ? 98.871 33.344 25.528 1.00 18.67 70 SER B O 1
ATOM 1547 N N . THR B 1 71 ? 97.548 31.578 25.955 1.00 20.43 71 THR B N 1
ATOM 1548 C CA . THR B 1 71 ? 98.618 30.827 26.612 1.00 19.63 71 THR B CA 1
ATOM 1549 C C . THR B 1 71 ? 99.775 30.545 25.660 1.00 20.84 71 THR B C 1
ATOM 1550 O O . THR B 1 71 ? 100.888 30.297 26.111 1.00 21.33 71 THR B O 1
ATOM 1554 N N . VAL B 1 72 ? 99.513 30.558 24.347 1.00 23.53 72 VAL B N 1
ATOM 1555 C CA . VAL B 1 72 ? 100.559 30.284 23.365 1.00 21.34 72 VAL B CA 1
ATOM 1556 C C . VAL B 1 72 ? 101.634 31.348 23.490 1.00 23.36 72 VAL B C 1
ATOM 1557 O O . VAL B 1 72 ? 102.802 31.112 23.165 1.00 23.86 72 VAL B O 1
ATOM 1561 N N . CYS B 1 73 ? 101.259 32.487 24.056 1.00 23.45 73 CYS B N 1
ATOM 1562 C CA . CYS B 1 73 ? 102.157 33.623 24.100 1.00 26.01 73 CYS B CA 1
ATOM 1563 C C . CYS B 1 73 ? 103.249 33.391 25.110 1.00 27.22 73 CYS B C 1
ATOM 1564 O O . CYS B 1 73 ? 104.214 34.140 25.146 1.00 27.66 73 CYS B O 1
ATOM 1567 N N . VAL B 1 74 ? 103.027 32.457 26.034 1.00 27.59 74 VAL B N 1
ATOM 1568 C CA . VAL B 1 74 ? 103.994 32.233 27.101 1.00 26.78 74 VAL B CA 1
ATOM 1569 C C . VAL B 1 74 ? 104.586 30.836 27.143 1.00 25.54 74 VAL B C 1
ATOM 1570 O O . VAL B 1 74 ? 105.494 30.580 27.920 1.00 27.48 74 VAL B O 1
ATOM 1574 N N . LEU B 1 75 ? 103.972 29.900 26.438 1.00 25.73 75 LEU B N 1
ATOM 1575 C CA . LEU B 1 75 ? 104.441 28.529 26.473 1.00 24.30 75 LEU B CA 1
ATOM 1576 C C . LEU B 1 75 ? 105.430 28.285 25.356 1.00 25.41 75 LEU B C 1
ATOM 1577 O O . LEU B 1 75 ? 105.245 28.775 24.241 1.00 22.79 75 LEU B O 1
ATOM 1582 N N . PRO B 1 76 ? 106.542 27.608 25.681 1.00 26.18 76 PRO B N 1
ATOM 1583 C CA . PRO B 1 76 ? 107.534 27.244 24.677 1.00 26.75 76 PRO B CA 1
ATOM 1584 C C . PRO B 1 76 ? 107.010 26.206 23.686 1.00 27.56 76 PRO B C 1
ATOM 1585 O O . PRO B 1 76 ? 107.237 26.329 22.482 1.00 30.24 76 PRO B O 1
ATOM 1589 N N . ASP B 1 77 ? 106.208 25.266 24.164 1.00 26.95 77 ASP B N 1
ATOM 1590 C CA . ASP B 1 77 ? 105.668 24.239 23.286 1.00 27.76 77 ASP B CA 1
ATOM 1591 C C . ASP B 1 77 ? 104.175 24.400 23.073 1.00 25.84 77 ASP B C 1
ATOM 1592 O O . ASP B 1 77 ? 103.478 24.941 23.919 1.00 26.45 77 ASP B O 1
ATOM 1597 N N . PHE B 1 78 ? 103.700 23.977 21.908 1.00 26.20 78 PHE B N 1
ATOM 1598 C CA . PHE B 1 78 ? 102.272 23.921 21.645 1.00 22.23 78 PHE B CA 1
ATOM 1599 C C . PHE B 1 78 ? 101.609 22.969 22.628 1.00 24.76 78 PHE B C 1
ATOM 1600 O O . PHE B 1 78 ? 102.006 21.806 22.757 1.00 22.92 78 PHE B O 1
ATOM 1608 N N . GLU B 1 79 ? 100.611 23.479 23.344 1.00 24.56 79 GLU B N 1
ATOM 1609 C CA . GLU B 1 79 ? 99.715 22.617 24.090 1.00 24.98 79 GLU B CA 1
ATOM 1610 C C . GLU B 1 79 ? 98.363 23.282 24.319 1.00 26.34 79 GLU B C 1
ATOM 1611 O O . GLU B 1 79 ? 98.226 24.507 24.215 1.00 25.08 79 GLU B O 1
ATOM 1617 N N . ILE B 1 80 ? 97.346 22.458 24.536 1.00 24.27 80 ILE B N 1
ATOM 1618 C CA . ILE B 1 80 ? 96.002 22.957 24.811 1.00 22.90 80 ILE B CA 1
ATOM 1619 C C . ILE B 1 80 ? 95.731 22.893 26.310 1.00 24.02 80 ILE B C 1
ATOM 1620 O O . ILE B 1 80 ? 95.908 21.839 26.927 1.00 23.44 80 ILE B O 1
ATOM 1625 N N . CYS B 1 81 ? 95.433 24.052 26.901 1.00 25.53 81 CYS B N 1
ATOM 1626 C CA . CYS B 1 81 ? 95.360 24.215 28.362 1.00 24.71 81 CYS B CA 1
ATOM 1627 C C . CYS B 1 81 ? 93.904 24.346 28.814 1.00 25.62 81 CYS B C 1
ATOM 1628 O O . CYS B 1 81 ? 93.234 25.327 28.483 1.00 26.32 81 CYS B O 1
ATOM 1631 N N . PRO B 1 82 ? 93.401 23.343 29.549 1.00 26.42 82 PRO B N 1
ATOM 1632 C CA . PRO B 1 82 ? 92.034 23.356 30.071 1.00 24.09 82 PRO B CA 1
ATOM 1633 C C . PRO B 1 82 ? 91.732 24.551 30.977 1.00 25.06 82 PRO B C 1
ATOM 1634 O O . PRO B 1 82 ? 92.546 24.922 31.812 1.00 23.79 82 PRO B O 1
ATOM 1638 N N . THR B 1 83 ? 90.549 25.138 30.790 1.00 27.49 83 THR B N 1
ATOM 1639 C CA . THR B 1 83 ? 90.043 26.226 31.633 1.00 24.82 83 THR B CA 1
ATOM 1640 C C . THR B 1 83 ? 89.824 25.739 33.065 1.00 23.44 83 THR B C 1
ATOM 1641 O O . THR B 1 83 ? 89.357 24.616 33.284 1.00 24.42 83 THR B O 1
ATOM 1645 N N . LEU B 1 84 ? 90.326 26.510 34.025 1.00 21.19 84 LEU B N 1
ATOM 1646 C CA . LEU B 1 84 ? 90.065 26.259 35.442 1.00 20.85 84 LEU B CA 1
ATOM 1647 C C . LEU B 1 84 ? 88.971 27.193 35.975 1.00 22.99 84 LEU B C 1
ATOM 1648 O O . LEU B 1 84 ? 88.140 26.787 36.790 1.00 21.85 84 LEU B O 1
ATOM 1653 N N . ASP B 1 85 ? 89.022 28.458 35.555 1.00 23.50 85 ASP B N 1
ATOM 1654 C CA . ASP B 1 85 ? 88.127 29.504 36.069 1.00 24.42 85 ASP B CA 1
ATOM 1655 C C . ASP B 1 85 ? 87.996 30.588 35.014 1.00 23.55 85 ASP B C 1
ATOM 1656 O O . ASP B 1 85 ? 88.955 30.892 34.302 1.00 22.55 85 ASP B O 1
ATOM 1661 N N . LEU B 1 86 ? 86.765 31.040 34.799 1.00 24.52 86 LEU B N 1
ATOM 1662 C CA . LEU B 1 86 ? 86.520 32.150 33.891 1.00 22.30 86 LEU B CA 1
ATOM 1663 C C . LEU B 1 86 ? 85.525 33.102 34.525 1.00 24.65 86 LEU B C 1
ATOM 1664 O O . LEU B 1 86 ? 84.500 32.667 35.065 1.00 21.99 86 LEU B O 1
ATOM 1669 N N . ARG B 1 87 ? 85.860 34.389 34.551 1.00 20.21 87 ARG B N 1
ATOM 1670 C CA . ARG B 1 87 ? 84.825 35.381 34.724 1.00 23.31 87 ARG B CA 1
ATOM 1671 C C . ARG B 1 87 ? 84.760 36.424 33.623 1.00 24.38 87 ARG B C 1
ATOM 1672 O O . ARG B 1 87 ? 85.794 36.905 33.132 1.00 19.88 87 ARG B O 1
ATOM 1680 N N . ILE B 1 88 ? 83.531 36.656 33.162 1.00 19.98 88 ILE B N 1
ATOM 1681 C CA . ILE B 1 88 ? 83.213 37.671 32.169 1.00 20.79 88 ILE B CA 1
ATOM 1682 C C . ILE B 1 88 ? 82.188 38.621 32.786 1.00 21.86 88 ILE B C 1
ATOM 1683 O O . ILE B 1 88 ? 81.200 38.184 33.376 1.00 19.87 88 ILE B O 1
ATOM 1688 N N . ASP B 1 89 ? 82.464 39.918 32.705 1.00 21.56 89 ASP B N 1
ATOM 1689 C CA . ASP B 1 89 ? 81.584 40.932 33.271 1.00 19.32 89 ASP B CA 1
ATOM 1690 C C . ASP B 1 89 ? 81.322 42.002 32.221 1.00 19.55 89 ASP B C 1
ATOM 1691 O O . ASP B 1 89 ? 82.247 42.695 31.782 1.00 21.28 89 ASP B O 1
ATOM 1696 N N . TYR B 1 90 ? 80.085 42.060 31.750 1.00 20.44 90 TYR B N 1
ATOM 1697 C CA . TYR B 1 90 ? 79.686 42.972 30.683 1.00 21.07 90 TYR B CA 1
ATOM 1698 C C . TYR B 1 90 ? 79.514 44.379 31.226 1.00 20.75 90 TYR B C 1
ATOM 1699 O O . TYR B 1 90 ? 78.852 44.577 32.241 1.00 21.93 90 TYR B O 1
ATOM 1716 N N . HIS B 1 92 ? 78.735 47.033 29.028 1.00 27.77 92 HIS B N 1
ATOM 1717 C CA . HIS B 1 92 ? 77.652 47.612 28.254 1.00 27.54 92 HIS B CA 1
ATOM 1718 C C . HIS B 1 92 ? 77.356 46.724 27.068 1.00 26.96 92 HIS B C 1
ATOM 1719 O O . HIS B 1 92 ? 78.131 45.809 26.768 1.00 27.99 92 HIS B O 1
ATOM 1726 N N . PRO B 1 93 ? 76.145 46.853 26.518 1.00 27.08 93 PRO B N 1
ATOM 1727 C CA . PRO B 1 93 ? 75.709 45.951 25.456 1.00 27.81 93 PRO B CA 1
ATOM 1728 C C . PRO B 1 93 ? 76.526 46.161 24.187 1.00 27.68 93 PRO B C 1
ATOM 1729 O O . PRO B 1 93 ? 77.020 47.264 23.941 1.00 29.17 93 PRO B O 1
ATOM 1733 N N . ALA B 1 94 ? 76.770 45.083 23.454 1.00 28.69 94 ALA B N 1
ATOM 1734 C CA . ALA B 1 94 ? 77.421 45.199 22.161 1.00 30.80 94 ALA B CA 1
ATOM 1735 C C . ALA B 1 94 ? 76.578 46.035 21.188 1.00 30.28 94 ALA B C 1
ATOM 1736 O O . ALA B 1 94 ? 75.348 46.043 21.273 1.00 32.55 94 ALA B O 1
ATOM 1738 N N . GLU B 1 95 ? 77.237 46.784 20.305 1.00 31.54 95 GLU B N 1
ATOM 1739 C CA . GLU B 1 95 ? 76.542 47.440 19.191 1.00 31.25 95 GLU B CA 1
ATOM 1740 C C . GLU B 1 95 ? 76.148 46.426 18.130 1.00 30.33 95 GLU B C 1
ATOM 1741 O O . GLU B 1 95 ? 76.905 45.497 17.846 1.00 30.87 95 GLU B O 1
ATOM 1747 N N . PRO B 1 96 ? 74.941 46.572 17.565 1.00 29.47 96 PRO B N 1
ATOM 1748 C CA . PRO B 1 96 ? 74.514 45.660 16.509 1.00 27.74 96 PRO B CA 1
ATOM 1749 C C . PRO B 1 96 ? 75.258 45.890 15.195 1.00 25.03 96 PRO B C 1
ATOM 1750 O O . PRO B 1 96 ? 75.847 46.945 14.998 1.00 23.89 96 PRO B O 1
ATOM 1754 N N . HIS B 1 97 ? 75.314 44.859 14.357 1.00 23.56 97 HIS B N 1
ATOM 1755 C CA . HIS B 1 97 ? 75.942 44.951 13.035 1.00 23.39 97 HIS B CA 1
ATOM 1756 C C . HIS B 1 97 ? 77.414 45.341 13.090 1.00 22.33 97 HIS B C 1
ATOM 1757 O O . HIS B 1 97 ? 77.926 45.976 12.167 1.00 22.46 97 HIS B O 1
ATOM 1764 N N . LYS B 1 98 ? 78.104 44.925 14.149 1.00 20.94 98 LYS B N 1
ATOM 1765 C CA . LYS B 1 98 ? 79.536 45.173 14.261 1.00 19.69 98 LYS B CA 1
ATOM 1766 C C . LYS B 1 98 ? 80.260 43.943 14.785 1.00 19.82 98 LYS B C 1
ATOM 1767 O O . LYS B 1 98 ? 79.791 43.287 15.710 1.00 18.45 98 LYS B O 1
ATOM 1773 N N . ASP B 1 99 ? 81.371 43.592 14.145 1.00 23.40 99 ASP B N 1
ATOM 1774 C CA . ASP B 1 99 ? 82.189 42.471 14.610 1.00 22.23 99 ASP B CA 1
ATOM 1775 C C . ASP B 1 99 ? 82.659 42.709 16.041 1.00 24.05 99 ASP B C 1
ATOM 1776 O O . ASP B 1 99 ? 82.959 43.844 16.421 1.00 22.37 99 ASP B O 1
ATOM 1781 N N . VAL B 1 100 ? 82.801 41.624 16.805 1.00 23.78 100 VAL B N 1
ATOM 1782 C CA . VAL B 1 100 ? 83.362 41.705 18.157 1.00 21.74 100 VAL B CA 1
ATOM 1783 C C . VAL B 1 100 ? 84.780 41.150 18.213 1.00 21.81 100 VAL B C 1
ATOM 1784 O O . VAL B 1 100 ? 85.035 40.007 17.807 1.00 21.66 100 VAL B O 1
ATOM 1788 N N . TYR B 1 101 ? 85.688 41.943 18.779 1.00 18.15 101 TYR B N 1
ATOM 1789 C CA . TYR B 1 101 ? 87.059 41.523 18.976 1.00 18.12 101 TYR B CA 1
ATOM 1790 C C . TYR B 1 101 ? 87.309 41.102 20.415 1.00 17.71 101 TYR B C 1
ATOM 1791 O O . TYR B 1 101 ? 86.735 41.657 21.351 1.00 16.99 101 TYR B O 1
ATOM 1800 N N . GLY B 1 102 ? 88.121 40.072 20.588 1.00 18.85 102 GLY B N 1
ATOM 1801 C CA . GLY B 1 102 ? 88.555 39.690 21.916 1.00 17.37 102 GLY B CA 1
ATOM 1802 C C . GLY B 1 102 ? 90.051 39.840 21.983 1.00 17.95 102 GLY B C 1
ATOM 1803 O O . GLY B 1 102 ? 90.733 39.533 21.019 1.00 20.43 102 GLY B O 1
ATOM 1804 N N . PHE B 1 103 ? 90.551 40.413 23.077 1.00 19.74 103 PHE B N 1
ATOM 1805 C CA . PHE B 1 103 ? 91.984 40.444 23.350 1.00 19.58 103 PHE B CA 1
ATOM 1806 C C . PHE B 1 103 ? 92.265 39.818 24.715 1.00 20.19 103 PHE B C 1
ATOM 1807 O O . PHE B 1 103 ? 91.458 39.947 25.640 1.00 18.43 103 PHE B O 1
ATOM 1815 N N . ALA B 1 104 ? 93.356 39.059 24.808 1.00 18.26 104 ALA B N 1
ATOM 1816 C CA . ALA B 1 104 ? 93.842 38.593 26.103 1.00 18.83 104 ALA B CA 1
ATOM 1817 C C . ALA B 1 104 ? 95.359 38.567 26.195 1.00 20.54 104 ALA B C 1
ATOM 1818 O O . ALA B 1 104 ? 96.060 38.347 25.198 1.00 23.38 104 ALA B O 1
ATOM 1820 N N . GLU B 1 105 ? 95.849 38.617 27.424 1.00 20.08 105 GLU B N 1
ATOM 1821 C CA . GLU B 1 105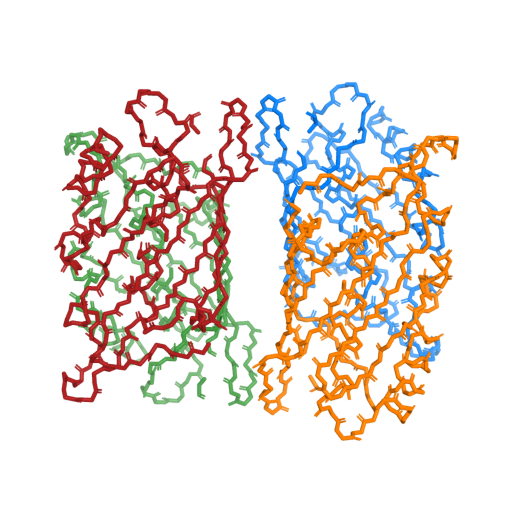 ? 97.271 38.647 27.684 1.00 22.27 105 GLU B CA 1
ATOM 1822 C C . GLU B 1 105 ? 97.498 37.876 28.985 1.00 22.80 105 GLU B C 1
ATOM 1823 O O . GLU B 1 105 ? 96.814 38.131 29.968 1.00 24.76 105 GLU B O 1
ATOM 1829 N N . CYS B 1 106 ? 98.417 36.912 28.977 1.00 22.17 106 CYS B N 1
ATOM 1830 C CA . CYS B 1 106 ? 98.849 36.239 30.209 1.00 21.53 106 CYS B CA 1
ATOM 1831 C C . CYS B 1 106 ? 99.574 37.191 31.150 1.00 21.67 106 CYS B C 1
ATOM 1832 O O . CYS B 1 106 ? 100.481 37.904 30.729 1.00 22.92 106 CYS B O 1
ATOM 1835 N N . TYR B 1 107 ? 99.159 37.225 32.415 1.00 21.43 107 TYR B N 1
ATOM 1836 C CA . TYR B 1 107 ? 99.762 38.138 33.383 1.00 21.39 107 TYR B CA 1
ATOM 1837 C C . TYR B 1 107 ? 100.462 37.402 34.533 1.00 24.06 107 TYR B C 1
ATOM 1838 O O . TYR B 1 107 ? 101.298 37.984 35.237 1.00 22.83 107 TYR B O 1
ATOM 1847 N N . ARG B 1 108 ? 100.205 36.097 34.651 1.00 23.43 108 ARG B N 1
ATOM 1848 C CA . ARG B 1 108 ? 100.970 35.258 35.569 1.00 22.80 108 ARG B CA 1
ATOM 1849 C C . ARG B 1 108 ? 101.055 33.816 35.098 1.00 23.40 108 ARG B C 1
ATOM 1850 O O . ARG B 1 108 ? 100.061 33.236 34.630 1.00 22.07 108 ARG B O 1
ATOM 1858 N N . VAL B 1 109 ? 102.252 33.252 35.228 1.00 24.29 109 VAL B N 1
ATOM 1859 C CA . VAL B 1 109 ? 102.533 31.866 34.867 1.00 22.58 109 VAL B CA 1
ATOM 1860 C C . VAL B 1 109 ? 103.188 31.171 36.046 1.00 22.03 109 VAL B C 1
ATOM 1861 O O . VAL B 1 109 ? 104.224 31.607 36.523 1.00 19.10 109 VAL B O 1
ATOM 1865 N N . THR B 1 110 ? 102.526 30.145 36.574 1.00 22.00 110 THR B N 1
ATOM 1866 C CA . THR B 1 110 ? 103.159 29.229 37.515 1.00 22.43 110 THR B CA 1
ATOM 1867 C C . THR B 1 110 ? 103.478 27.905 36.809 1.00 23.09 110 THR B C 1
ATOM 1868 O O . THR B 1 110 ? 103.197 27.759 35.624 1.00 23.37 110 THR B O 1
ATOM 1872 N N . PRO B 1 111 ? 104.164 26.980 37.501 1.00 23.01 111 PRO B N 1
ATOM 1873 C CA . PRO B 1 111 ? 104.512 25.723 36.863 1.00 23.99 111 PRO B CA 1
ATOM 1874 C C . PRO B 1 111 ? 103.340 24.965 36.225 1.00 24.62 111 PRO B C 1
ATOM 1875 O O . PRO B 1 111 ? 103.521 24.344 35.173 1.00 22.46 111 PRO B O 1
ATOM 1879 N N . ASN B 1 112 ? 102.145 25.060 36.807 1.00 24.78 112 ASN B N 1
ATOM 1880 C CA . ASN B 1 112 ? 100.988 24.332 36.268 1.00 24.75 112 ASN B CA 1
ATOM 1881 C C . ASN B 1 112 ? 99.743 25.164 35.953 1.00 23.99 112 ASN B C 1
ATOM 1882 O O . ASN B 1 112 ? 98.749 24.638 35.455 1.00 23.77 112 ASN B O 1
ATOM 1887 N N . VAL B 1 113 ? 99.813 26.472 36.173 1.00 23.17 113 VAL B N 1
ATOM 1888 C CA . VAL B 1 113 ? 98.655 27.328 35.955 1.00 18.21 113 VAL B CA 1
ATOM 1889 C C . VAL B 1 113 ? 99.077 28.601 35.234 1.00 19.34 113 VAL B C 1
ATOM 1890 O O . VAL B 1 113 ? 100.159 29.139 35.488 1.00 21.45 113 VAL B O 1
ATOM 1894 N N . ILE B 1 114 ? 98.277 29.014 34.256 1.00 19.85 114 ILE B N 1
ATOM 1895 C CA . ILE B 1 114 ? 98.449 30.317 33.601 1.00 18.78 114 ILE B CA 1
ATOM 1896 C C . ILE B 1 114 ? 97.221 31.171 33.812 1.00 17.80 114 ILE B C 1
ATOM 1897 O O . ILE B 1 114 ? 96.106 30.660 33.815 1.00 15.77 114 ILE B O 1
ATOM 1902 N N . PHE B 1 115 ? 97.464 32.407 34.232 1.00 18.63 115 PHE B N 1
ATOM 1903 C CA . PHE B 1 115 ? 96.414 33.374 34.525 1.00 17.09 115 PHE B CA 1
ATOM 1904 C C . PHE B 1 115 ? 96.427 34.460 33.455 1.00 19.88 115 PHE B C 1
ATOM 1905 O O . PHE B 1 115 ? 97.480 34.989 33.096 1.00 15.81 115 PHE B O 1
ATOM 1913 N N . THR B 1 116 ? 95.244 34.831 32.986 1.00 17.19 116 THR B N 1
ATOM 1914 C CA . THR B 1 116 ? 95.171 35.672 31.824 1.00 19.36 116 THR B CA 1
ATOM 1915 C C . THR B 1 116 ? 93.996 36.642 31.937 1.00 18.54 116 THR B C 1
ATOM 1916 O O . THR B 1 116 ? 93.017 36.361 32.609 1.00 13.59 116 THR B O 1
ATOM 1920 N N . ARG B 1 117 ? 94.198 37.850 31.435 1.00 19.35 117 ARG B N 1
ATOM 1921 C CA . ARG B 1 117 ? 93.183 38.870 31.488 1.00 21.68 117 ARG B CA 1
ATOM 1922 C C . ARG B 1 117 ? 92.990 39.419 30.080 1.00 22.41 117 ARG B C 1
ATOM 1923 O O . ARG B 1 117 ? 93.961 39.624 29.349 1.00 22.97 117 ARG B O 1
ATOM 1931 N N . GLY B 1 118 ? 91.763 39.807 29.762 1.00 22.65 118 GLY B N 1
ATOM 1932 C CA . GLY B 1 118 ? 91.453 40.373 28.453 1.00 20.19 118 GLY B CA 1
ATOM 1933 C C . GLY B 1 118 ? 90.097 41.067 28.433 1.00 19.41 118 GLY B C 1
ATOM 1934 O O . GLY B 1 118 ? 89.516 41.361 29.483 1.00 17.83 118 GLY B O 1
ATOM 1935 N N . PHE B 1 119 ? 89.606 41.374 27.241 1.00 17.30 119 PHE B N 1
ATOM 1936 C CA . PHE B 1 119 ? 88.359 42.126 27.134 1.00 19.81 119 PHE B CA 1
ATOM 1937 C C . PHE B 1 119 ? 87.778 41.961 25.737 1.00 19.24 119 PHE B C 1
ATOM 1938 O O . PHE B 1 119 ? 88.484 41.524 24.832 1.00 19.89 119 PHE B O 1
ATOM 1946 N N . ALA B 1 120 ? 86.455 42.064 25.638 1.00 20.32 120 ALA B N 1
ATOM 1947 C CA . ALA B 1 120 ? 85.792 42.223 24.358 1.00 18.70 120 ALA B CA 1
ATOM 1948 C C . ALA B 1 120 ? 85.562 43.689 24.009 1.00 18.97 120 ALA B C 1
ATOM 1949 O O . ALA B 1 120 ? 85.222 44.501 24.869 1.00 17.35 120 ALA B O 1
ATOM 1951 N N . TYR B 1 121 ? 85.573 43.981 22.716 1.00 17.98 121 TYR B N 1
ATOM 1952 C CA . TYR B 1 121 ? 85.340 45.337 22.252 1.00 21.80 121 TYR B CA 1
ATOM 1953 C C . TYR B 1 121 ? 84.947 45.305 20.778 1.00 22.07 121 TYR B C 1
ATOM 1954 O O . TYR B 1 121 ? 84.967 44.251 20.152 1.00 24.45 121 TYR B O 1
ATOM 1963 N N . GLN B 1 122 ? 84.507 46.435 20.250 1.00 26.00 122 GLN B N 1
ATOM 1964 C CA . GLN B 1 122 ? 84.094 46.485 18.863 1.00 29.37 122 GLN B CA 1
ATOM 1965 C C . GLN B 1 122 ? 84.890 47.487 18.063 1.00 35.15 122 GLN B C 1
ATOM 1966 O O . GLN B 1 122 ? 85.689 47.101 17.209 1.00 39.99 122 GLN B O 1
ATOM 1972 N N . ASP B 1 123 ? 84.701 48.769 18.339 1.00 40.49 123 ASP B N 1
ATOM 1973 C CA . ASP B 1 123 ? 85.328 49.795 17.515 1.00 45.88 123 ASP B CA 1
ATOM 1974 C C . ASP B 1 123 ? 86.761 50.033 17.966 1.00 48.25 123 ASP B C 1
ATOM 1975 O O . ASP B 1 123 ? 87.712 49.625 17.290 1.00 50.11 123 ASP B O 1
ATOM 1980 N N . ASP B 1 124 ? 86.914 50.594 19.160 1.00 49.75 124 ASP B N 1
ATOM 1981 C CA . ASP B 1 124 ? 88.233 50.699 19.770 1.00 50.57 124 ASP B CA 1
ATOM 1982 C C . ASP B 1 124 ? 88.272 50.078 21.169 1.00 50.22 124 ASP B C 1
ATOM 1983 O O . ASP B 1 124 ? 87.292 50.143 21.919 1.00 51.37 124 ASP B O 1
ATOM 1985 N N . PRO B 1 125 ? 89.433 49.519 21.541 1.00 48.66 125 PRO B N 1
ATOM 1986 C CA . PRO B 1 125 ? 89.639 48.863 22.827 1.00 48.41 125 PRO B CA 1
ATOM 1987 C C . PRO B 1 125 ? 89.287 49.762 24.005 1.00 48.28 125 PRO B C 1
ATOM 1988 O O . PRO B 1 125 ? 89.344 49.327 25.154 1.00 48.69 125 PRO B O 1
ATOM 1992 N N . GLY B 1 126 ? 88.942 51.012 23.719 1.00 48.95 126 GLY B N 1
ATOM 1993 C CA . GLY B 1 126 ? 88.880 52.034 24.755 1.00 48.73 126 GLY B CA 1
ATOM 1994 C C . GLY B 1 126 ? 87.721 51.818 25.710 1.00 48.43 126 GLY B C 1
ATOM 1995 O O . GLY B 1 126 ? 87.874 51.955 26.933 1.00 48.82 126 GLY B O 1
ATOM 1996 N N . GLN B 1 127 ? 86.552 51.509 25.150 1.00 45.68 127 GLN B N 1
ATOM 1997 C CA . GLN B 1 127 ? 85.348 51.307 25.949 1.00 42.92 127 GLN B CA 1
ATOM 1998 C C . GLN B 1 127 ? 84.856 49.887 25.759 1.00 38.16 127 GLN B C 1
ATOM 1999 O O . GLN B 1 127 ? 83.966 49.641 24.949 1.00 39.13 127 GLN B O 1
ATOM 2005 N N . PRO B 1 128 ? 85.552 48.929 26.376 1.00 34.09 128 PRO B N 1
ATOM 2006 C CA . PRO B 1 128 ? 85.280 47.530 26.094 1.00 29.49 128 PRO B CA 1
ATOM 2007 C C . PRO B 1 128 ? 83.879 47.106 26.515 1.00 28.27 128 PRO B C 1
ATOM 2008 O O . PRO B 1 128 ? 83.263 47.735 27.374 1.00 28.80 128 PRO B O 1
ATOM 2012 N N . ILE B 1 129 ? 83.357 46.099 25.830 1.00 25.56 129 ILE B N 1
ATOM 2013 C CA . ILE B 1 129 ? 82.043 45.552 26.103 1.00 23.93 129 ILE B CA 1
ATOM 2014 C C . ILE B 1 129 ? 82.039 44.759 27.411 1.00 23.22 129 ILE B C 1
ATOM 2015 O O . ILE B 1 129 ? 81.089 44.818 28.176 1.00 21.42 129 ILE B O 1
ATOM 2020 N N . ALA B 1 130 ? 83.137 44.056 27.672 1.00 20.53 130 ALA B N 1
ATOM 2021 C CA . ALA B 1 130 ? 83.203 43.092 28.766 1.00 21.21 130 ALA B CA 1
ATOM 2022 C C . ALA B 1 130 ? 84.653 42.901 29.187 1.00 19.29 130 ALA B C 1
ATOM 2023 O O . ALA B 1 130 ? 85.554 42.922 28.356 1.00 21.32 130 ALA B O 1
ATOM 2025 N N . HIS B 1 131 ? 84.867 42.729 30.489 1.00 22.61 131 HIS B N 1
ATOM 2026 C CA . HIS B 1 131 ? 86.164 42.343 31.032 1.00 20.02 131 HIS B CA 1
ATOM 2027 C C . HIS B 1 131 ? 86.151 40.868 31.398 1.00 21.32 131 HIS B C 1
ATOM 2028 O O . HIS B 1 131 ? 85.146 40.354 31.891 1.00 21.67 131 HIS B O 1
ATOM 2035 N N . VAL B 1 132 ? 87.308 40.219 31.272 1.00 20.36 132 VAL B N 1
ATOM 2036 C CA . VAL B 1 132 ? 87.407 38.768 31.434 1.00 18.21 132 VAL B CA 1
ATOM 2037 C C . VAL B 1 132 ? 88.716 38.438 32.124 1.00 18.48 132 VAL B C 1
ATOM 2038 O O . VAL B 1 132 ? 89.749 39.042 31.818 1.00 14.76 132 VAL B O 1
ATOM 2042 N N . VAL B 1 133 ? 88.671 37.483 33.051 1.00 16.97 133 VAL B N 1
ATOM 2043 C CA . VAL B 1 133 ? 89.883 36.934 33.673 1.00 18.97 133 VAL B CA 1
ATOM 2044 C C . VAL B 1 133 ? 89.680 35.432 33.744 1.00 19.30 133 VAL B C 1
ATOM 2045 O O . VAL B 1 133 ? 88.562 34.965 33.987 1.00 17.52 133 VAL B O 1
ATOM 2049 N N . GLY B 1 134 ? 90.699 34.679 33.352 1.00 18.28 134 GLY B N 1
ATOM 2050 C CA . GLY B 1 134 ? 90.619 33.228 33.458 1.00 17.56 134 GLY B CA 1
ATOM 2051 C C . GLY B 1 134 ? 91.926 32.606 33.898 1.00 17.23 134 GLY B C 1
ATOM 2052 O O . GLY B 1 134 ? 92.976 33.238 33.828 1.00 18.61 134 GLY B O 1
ATOM 2053 N N . ALA B 1 135 ? 91.855 31.353 34.323 1.00 15.98 135 ALA B N 1
ATOM 2054 C CA . ALA B 1 135 ? 93.035 30.602 34.735 1.00 18.72 135 ALA B CA 1
ATOM 2055 C C . ALA B 1 135 ? 92.995 29.275 34.019 1.00 18.68 135 ALA B C 1
ATOM 2056 O O . ALA B 1 135 ? 91.923 28.708 33.808 1.00 19.35 135 ALA B O 1
ATOM 2058 N N . PHE B 1 136 ? 94.165 28.782 33.640 1.00 20.55 136 PHE B N 1
ATOM 2059 C CA . PHE B 1 136 ? 94.254 27.665 32.729 1.00 19.70 136 PHE B CA 1
ATOM 2060 C C . PHE B 1 136 ? 95.274 26.670 33.239 1.00 21.10 136 PHE B C 1
ATOM 2061 O O . PHE B 1 136 ? 96.326 27.050 33.755 1.00 21.46 136 PHE B O 1
ATOM 2077 N N . ARG B 1 138 ? 98.187 24.092 32.765 1.00 29.53 138 ARG B N 1
ATOM 2078 C CA . ARG B 1 138 ? 99.230 23.431 31.990 1.00 34.34 138 ARG B CA 1
ATOM 2079 C C . ARG B 1 138 ? 99.232 21.948 32.302 1.00 40.10 138 ARG B C 1
ATOM 2080 O O . ARG B 1 138 ? 99.678 21.537 33.375 1.00 43.35 138 ARG B O 1
ATOM 2096 N N . PRO C 1 5 ? 95.894 20.293 66.433 1.00 51.64 5 PRO C N 1
ATOM 2097 C CA . PRO C 1 5 ? 97.262 20.221 65.850 1.00 51.68 5 PRO C CA 1
ATOM 2098 C C . PRO C 1 5 ? 97.329 20.910 64.478 1.00 51.12 5 PRO C C 1
ATOM 2099 O O . PRO C 1 5 ? 98.019 21.919 64.321 1.00 51.44 5 PRO C O 1
ATOM 2103 N N . LEU C 1 6 ? 96.600 20.378 63.499 1.00 48.98 6 LEU C N 1
ATOM 2104 C CA . LEU C 1 6 ? 96.097 21.191 62.396 1.00 47.19 6 LEU C CA 1
ATOM 2105 C C . LEU C 1 6 ? 95.269 22.370 62.920 1.00 46.20 6 LEU C C 1
ATOM 2106 O O . LEU C 1 6 ? 95.433 23.509 62.470 1.00 45.50 6 LEU C O 1
ATOM 2111 N N . LEU C 1 7 ? 94.410 22.082 63.899 1.00 44.42 7 LEU C N 1
ATOM 2112 C CA . LEU C 1 7 ? 93.615 23.095 64.595 1.00 42.42 7 LEU C CA 1
ATOM 2113 C C . LEU C 1 7 ? 94.470 24.207 65.201 1.00 42.05 7 LEU C C 1
ATOM 2114 O O . LEU C 1 7 ? 94.109 25.380 65.132 1.00 43.74 7 LEU C O 1
ATOM 2119 N N . GLU C 1 8 ? 95.603 23.848 65.792 1.00 41.39 8 GLU C N 1
ATOM 2120 C CA . GLU C 1 8 ? 96.456 24.844 66.423 1.00 41.82 8 GLU C CA 1
ATOM 2121 C C . GLU C 1 8 ? 97.064 25.777 65.381 1.00 39.64 8 GLU C C 1
ATOM 2122 O O . GLU C 1 8 ? 97.222 26.976 65.612 1.00 37.17 8 GLU C O 1
ATOM 2128 N N . ARG C 1 9 ? 97.389 25.209 64.226 1.00 38.46 9 ARG C N 1
ATOM 2129 C CA . ARG C 1 9 ? 97.921 25.969 63.108 1.00 38.41 9 ARG C CA 1
ATOM 2130 C C . ARG C 1 9 ? 96.897 26.988 62.611 1.00 37.53 9 ARG C C 1
ATOM 2131 O O . ARG C 1 9 ? 97.197 28.179 62.461 1.00 36.50 9 ARG C O 1
ATOM 2139 N N . ALA C 1 10 ? 95.675 26.514 62.391 1.00 34.60 10 ALA C N 1
ATOM 2140 C CA . ALA C 1 10 ? 94.569 27.383 62.023 1.00 31.95 10 ALA C CA 1
ATOM 2141 C C . ALA C 1 10 ? 94.447 28.595 62.950 1.00 30.88 10 ALA C C 1
ATOM 2142 O O . ALA C 1 10 ? 94.339 29.735 62.482 1.00 28.81 10 ALA C O 1
ATOM 2144 N N . ARG C 1 11 ? 94.587 28.359 64.252 1.00 29.12 11 ARG C N 1
ATOM 2145 C CA . ARG C 1 11 ? 94.431 29.418 65.258 1.00 29.99 11 ARG C CA 1
ATOM 2146 C C . ARG C 1 11 ? 95.586 30.428 65.269 1.00 30.36 11 ARG C C 1
ATOM 2147 O O . ARG C 1 11 ? 95.375 31.631 65.467 1.00 30.44 11 ARG C O 1
ATOM 2155 N N . ARG C 1 12 ? 96.809 29.915 65.149 1.00 31.38 12 ARG C N 1
ATOM 2156 C CA . ARG C 1 12 ? 98.009 30.738 64.985 1.00 32.12 12 ARG C CA 1
ATOM 2157 C C . ARG C 1 12 ? 97.865 31.699 63.805 1.00 31.98 12 ARG C C 1
ATOM 2158 O O . ARG C 1 12 ? 98.187 32.885 63.907 1.00 31.83 12 ARG C O 1
ATOM 2166 N N . PHE C 1 13 ? 97.425 31.151 62.676 1.00 31.27 13 PHE C N 1
ATOM 2167 C CA . PHE C 1 13 ? 97.220 31.896 61.439 1.00 29.97 13 PHE C CA 1
ATOM 2168 C C . PHE C 1 13 ? 96.178 32.985 61.674 1.00 30.40 13 PHE C C 1
ATOM 2169 O O . PHE C 1 13 ? 96.391 34.152 61.335 1.00 30.85 13 PHE C O 1
ATOM 2177 N N . LEU C 1 14 ? 95.079 32.610 62.317 1.00 28.18 14 LEU C N 1
ATOM 2178 C CA . LEU C 1 14 ? 94.003 33.543 62.600 1.00 29.13 14 LEU C CA 1
ATOM 2179 C C . LEU C 1 14 ? 94.439 34.668 63.521 1.00 31.63 14 LEU C C 1
ATOM 2180 O O . LEU C 1 14 ? 93.915 35.779 63.437 1.00 32.75 14 LEU C O 1
ATOM 2185 N N . SER C 1 15 ? 95.370 34.373 64.424 1.00 33.92 15 SER C N 1
ATOM 2186 C CA . SER C 1 15 ? 95.797 35.352 65.429 1.00 36.18 15 SER C CA 1
ATOM 2187 C C . SER C 1 15 ? 96.755 36.381 64.841 1.00 37.31 15 SER C C 1
ATOM 2188 O O . SER C 1 15 ? 96.937 37.459 65.401 1.00 36.89 15 SER C O 1
ATOM 2191 N N . ALA C 1 16 ? 97.457 35.980 63.785 1.00 39.65 16 ALA C N 1
ATOM 2192 C CA . ALA C 1 16 ? 98.295 36.884 63.001 1.00 40.67 16 ALA C CA 1
ATOM 2193 C C . ALA C 1 16 ? 97.473 37.968 62.316 1.00 42.10 16 ALA C C 1
ATOM 2194 O O . ALA C 1 16 ? 97.979 39.060 62.051 1.00 43.05 16 ALA C O 1
ATOM 2196 N N . LEU C 1 17 ? 96.231 37.644 61.970 1.00 43.06 17 LEU C N 1
ATOM 2197 C CA . LEU C 1 17 ? 95.394 38.567 61.206 1.00 44.44 17 LEU C CA 1
ATOM 2198 C C . LEU C 1 17 ? 94.895 39.696 62.098 1.00 46.71 17 LEU C C 1
ATOM 2199 O O . LEU C 1 17 ? 93.784 39.634 62.627 1.00 48.15 17 LEU C O 1
ATOM 2204 N N . ARG C 1 18 ? 95.761 40.682 62.329 1.00 50.05 18 ARG C N 1
ATOM 2205 C CA . ARG C 1 18 ? 95.592 41.638 63.430 1.00 53.23 18 ARG C CA 1
ATOM 2206 C C . ARG C 1 18 ? 94.333 42.480 63.259 1.00 52.71 18 ARG C C 1
ATOM 2207 O O . ARG C 1 18 ? 93.912 43.182 64.181 1.00 53.07 18 ARG C O 1
ATOM 2215 N N . HIS C 1 19 ? 93.788 42.478 62.047 1.00 53.02 19 HIS C N 1
ATOM 2216 C CA . HIS C 1 19 ? 92.711 43.401 61.699 1.00 53.99 19 HIS C CA 1
ATOM 2217 C C . HIS C 1 19 ? 91.325 42.758 61.758 1.00 52.92 19 HIS C C 1
ATOM 2218 O O . HIS C 1 19 ? 90.328 43.452 61.966 1.00 54.79 19 HIS C O 1
ATOM 2225 N N . CYS C 1 20 ? 91.270 41.434 61.618 1.00 51.36 20 CYS C N 1
ATOM 2226 C CA . CYS C 1 20 ? 90.056 40.673 61.928 1.00 50.30 20 CYS C CA 1
ATOM 2227 C C . CYS C 1 20 ? 89.812 40.638 63.424 1.00 47.81 20 CYS C C 1
ATOM 2228 O O . CYS C 1 20 ? 88.817 40.064 63.878 1.00 48.27 20 CYS C O 1
ATOM 2231 N N . GLN C 1 21 ? 90.839 40.994 64.186 1.00 45.08 21 GLN C N 1
ATOM 2232 C CA . GLN C 1 21 ? 90.794 40.789 65.619 1.00 42.96 21 GLN C CA 1
ATOM 2233 C C . GLN C 1 21 ? 89.495 41.385 66.162 1.00 41.31 21 GLN C C 1
ATOM 2234 O O . GLN C 1 21 ? 88.814 40.774 66.991 1.00 40.82 21 GLN C O 1
ATOM 2240 N N . VAL C 1 22 ? 89.090 42.506 65.573 1.00 38.58 22 VAL C N 1
ATOM 2241 C CA . VAL C 1 22 ? 87.889 43.235 65.984 1.00 38.36 22 VAL C CA 1
ATOM 2242 C C . VAL C 1 22 ? 86.618 42.390 65.908 1.00 34.64 22 VAL C C 1
ATOM 2243 O O . VAL C 1 22 ? 85.616 42.735 66.524 1.00 34.07 22 VAL C O 1
ATOM 2247 N N . LEU C 1 23 ? 86.605 41.430 64.984 1.00 30.80 23 LEU C N 1
ATOM 2248 C CA . LEU C 1 23 ? 85.423 40.621 64.704 1.00 26.06 23 LEU C CA 1
ATOM 2249 C C . LEU C 1 23 ? 85.238 39.435 65.656 1.00 24.14 23 LEU C C 1
ATOM 2250 O O . LEU C 1 23 ? 84.182 38.812 65.663 1.00 24.51 23 LEU C O 1
ATOM 2255 N N . GLY C 1 24 ? 86.255 39.122 66.456 1.00 22.93 24 GLY C N 1
ATOM 2256 C CA . GLY C 1 24 ? 86.164 38.002 67.399 1.00 22.80 24 GLY C CA 1
ATOM 2257 C C . GLY C 1 24 ? 86.021 36.655 66.712 1.00 23.26 24 GLY C C 1
ATOM 2258 O O . GLY C 1 24 ? 85.283 35.778 67.170 1.00 26.04 24 GLY C O 1
ATOM 2259 N N . LEU C 1 25 ? 86.591 36.556 65.518 1.00 22.87 25 LEU C N 1
ATOM 2260 C CA . LEU C 1 25 ? 86.579 35.321 64.753 1.00 20.49 25 LEU C CA 1
ATOM 2261 C C . LEU C 1 25 ? 87.274 34.208 65.529 1.00 22.42 25 LEU C C 1
ATOM 2262 O O . LEU C 1 25 ? 88.318 34.427 66.142 1.00 23.51 25 LEU C O 1
ATOM 2267 N N . THR C 1 26 ? 86.723 32.999 65.462 1.00 21.91 26 THR C N 1
ATOM 2268 C CA . THR C 1 26 ? 87.363 31.843 66.076 1.00 21.37 26 THR C CA 1
ATOM 2269 C C . THR C 1 26 ? 87.336 30.689 65.102 1.00 21.93 26 THR C C 1
ATOM 2270 O O . THR C 1 26 ? 86.458 30.628 64.244 1.00 23.60 26 THR C O 1
ATOM 2274 N N . VAL C 1 27 ? 88.301 29.783 65.230 1.00 22.54 27 VAL C N 1
ATOM 2275 C CA . VAL C 1 27 ? 88.278 28.525 64.498 1.00 24.36 27 VAL C CA 1
ATOM 2276 C C . VAL C 1 27 ? 87.490 27.467 65.254 1.00 27.05 27 VAL C C 1
ATOM 2277 O O . VAL C 1 27 ? 87.841 27.082 66.367 1.00 27.69 27 VAL C O 1
ATOM 2281 N N . GLU C 1 28 ? 86.453 26.959 64.602 1.00 30.62 28 GLU C N 1
ATOM 2282 C CA . GLU C 1 28 ? 85.488 26.065 65.215 1.00 31.05 28 GLU C CA 1
ATOM 2283 C C . GLU C 1 28 ? 85.910 24.605 65.026 1.00 31.74 28 GLU C C 1
ATOM 2284 O O . GLU C 1 28 ? 85.772 23.781 65.934 1.00 31.95 28 GLU C O 1
ATOM 2290 N N . ALA C 1 29 ? 86.478 24.298 63.865 1.00 31.23 29 ALA C N 1
ATOM 2291 C CA . ALA C 1 29 ? 87.010 22.966 63.607 1.00 30.36 29 ALA C CA 1
ATOM 2292 C C . ALA C 1 29 ? 87.978 23.037 62.436 1.00 30.96 29 ALA C C 1
ATOM 2293 O O . ALA C 1 29 ? 87.917 23.970 61.648 1.00 28.59 29 ALA C O 1
ATOM 2295 N N . ALA C 1 30 ? 88.835 22.025 62.302 1.00 31.82 30 ALA C N 1
ATOM 2296 C CA . ALA C 1 30 ? 89.838 21.980 61.235 1.00 32.00 30 ALA C CA 1
ATOM 2297 C C . ALA C 1 30 ? 90.391 20.563 61.096 1.00 34.63 30 ALA C C 1
ATOM 2298 O O . ALA C 1 30 ? 91.064 20.066 61.996 1.00 35.36 30 ALA C O 1
ATOM 2300 N N . ASP C 1 31 ? 90.072 19.902 59.988 1.00 37.28 31 ASP C N 1
ATOM 2301 C CA . ASP C 1 31 ? 90.657 18.600 59.680 1.00 41.00 31 ASP C CA 1
ATOM 2302 C C . ASP C 1 31 ? 91.201 18.549 58.257 1.00 43.17 31 ASP C C 1
ATOM 2303 O O . ASP C 1 31 ? 91.450 19.586 57.642 1.00 45.96 31 ASP C O 1
ATOM 2308 N N . GLU C 1 32 ? 91.406 17.340 57.742 1.00 46.10 32 GLU C N 1
ATOM 2309 C CA . GLU C 1 32 ? 91.832 17.171 56.358 1.00 46.31 32 GLU C CA 1
ATOM 2310 C C . GLU C 1 32 ? 90.715 17.587 55.396 1.00 46.05 32 GLU C C 1
ATOM 2311 O O . GLU C 1 32 ? 90.962 18.294 54.420 1.00 44.94 32 GLU C O 1
ATOM 2313 N N . LYS C 1 33 ? 89.474 17.327 55.795 1.00 46.29 33 LYS C N 1
ATOM 2314 C CA . LYS C 1 33 ? 88.322 17.593 54.937 1.00 47.14 33 LYS C CA 1
ATOM 2315 C C . LYS C 1 33 ? 87.943 19.081 54.824 1.00 46.31 33 LYS C C 1
ATOM 2316 O O . LYS C 1 33 ? 87.301 19.482 53.847 1.00 48.50 33 LYS C O 1
ATOM 2318 N N . GLY C 1 34 ? 88.347 19.895 55.801 1.00 43.40 34 GLY C N 1
ATOM 2319 C CA . GLY C 1 34 ? 88.336 21.357 55.633 1.00 37.90 34 GLY C CA 1
ATOM 2320 C C . GLY C 1 34 ? 88.388 22.156 56.930 1.00 36.81 34 GLY C C 1
ATOM 2321 O O . GLY C 1 34 ? 88.965 21.716 57.929 1.00 37.11 34 GLY C O 1
ATOM 2322 N N . LEU C 1 35 ? 87.769 23.334 56.914 1.00 33.65 35 LEU C N 1
ATOM 2323 C CA . LEU C 1 35 ? 87.915 24.318 57.987 1.00 30.01 35 LEU C CA 1
ATOM 2324 C C . LEU C 1 35 ? 86.603 25.050 58.213 1.00 28.11 35 LEU C C 1
ATOM 2325 O O . LEU C 1 35 ? 86.023 25.587 57.272 1.00 27.58 35 LEU C O 1
ATOM 2330 N N . THR C 1 36 ? 86.205 25.171 59.474 1.00 25.10 36 THR C N 1
ATOM 2331 C CA . THR C 1 36 ? 85.064 26.000 59.853 1.00 23.31 36 THR C CA 1
ATOM 2332 C C . THR C 1 36 ? 85.479 27.106 60.819 1.00 22.67 36 THR C C 1
ATOM 2333 O O . THR C 1 36 ? 86.040 26.832 61.879 1.00 20.55 36 THR C O 1
ATOM 2337 N N . LEU C 1 37 ? 85.285 28.356 60.402 1.00 20.99 37 LEU C N 1
ATOM 2338 C CA . LEU C 1 37 ? 85.380 29.491 61.311 1.00 21.24 37 LEU C CA 1
ATOM 2339 C C . LEU C 1 37 ? 84.015 29.970 61.806 1.00 19.96 37 LEU C C 1
ATOM 2340 O O . LEU C 1 37 ? 82.988 29.714 61.186 1.00 21.05 37 LEU C O 1
ATOM 2345 N N . ARG C 1 38 ? 84.040 30.832 62.808 1.00 20.76 38 ARG C N 1
ATOM 2346 C CA . ARG C 1 38 ? 82.826 31.428 63.324 1.00 19.78 38 ARG C CA 1
ATOM 2347 C C . ARG C 1 38 ? 82.963 32.939 63.458 1.00 19.56 38 ARG C C 1
ATOM 2348 O O . ARG C 1 38 ? 83.910 33.429 64.072 1.00 20.74 38 ARG C O 1
ATOM 2356 N N . LEU C 1 39 ? 81.947 33.665 62.991 1.00 20.85 39 LEU C N 1
ATOM 2357 C CA . LEU C 1 39 ? 81.784 35.089 63.301 1.00 18.16 39 LEU C CA 1
ATOM 2358 C C . LEU C 1 39 ? 80.676 35.308 64.339 1.00 17.99 39 LEU C C 1
ATOM 2359 O O . LEU C 1 39 ? 79.521 35.025 64.079 1.00 19.36 39 LEU C O 1
ATOM 2364 N N . PRO C 1 40 ? 81.025 35.778 65.541 1.00 19.84 40 PRO C N 1
ATOM 2365 C CA . PRO C 1 40 ? 79.907 35.995 66.449 1.00 19.66 40 PRO C CA 1
ATOM 2366 C C . PRO C 1 40 ? 79.192 37.281 66.091 1.00 20.91 40 PRO C C 1
ATOM 2367 O O . PRO C 1 40 ? 79.837 38.293 65.824 1.00 20.23 40 PRO C O 1
ATOM 2371 N N . TYR C 1 41 ? 77.869 37.261 66.144 1.00 20.12 41 TYR C N 1
ATOM 2372 C CA . TYR C 1 41 ? 77.097 38.312 65.517 1.00 25.54 41 TYR C CA 1
ATOM 2373 C C . TYR C 1 41 ? 77.229 39.651 66.269 1.00 29.21 41 TYR C C 1
ATOM 2374 O O . TYR C 1 41 ? 77.127 40.730 65.670 1.00 29.88 41 TYR C O 1
ATOM 2383 N N . SER C 1 42 ? 77.527 39.580 67.562 1.00 27.51 42 SER C N 1
ATOM 2384 C CA . SER C 1 42 ? 77.650 40.787 68.365 1.00 30.10 42 SER C CA 1
ATOM 2385 C C . SER C 1 42 ? 78.825 41.651 67.916 1.00 29.05 42 SER C C 1
ATOM 2386 O O . SER C 1 42 ? 78.935 42.799 68.313 1.00 31.09 42 SER C O 1
ATOM 2389 N N . GLN C 1 43 ? 79.722 41.083 67.118 1.00 31.84 43 GLN C N 1
ATOM 2390 C CA . GLN C 1 43 ? 80.964 41.766 66.754 1.00 34.02 43 GLN C CA 1
ATOM 2391 C C . GLN C 1 43 ? 80.901 42.396 65.360 1.00 35.19 43 GLN C C 1
ATOM 2392 O O . GLN C 1 43 ? 81.801 43.145 64.971 1.00 34.43 43 GLN C O 1
ATOM 2398 N N . ALA C 1 44 ? 79.780 42.190 64.669 1.00 36.39 44 ALA C N 1
ATOM 2399 C CA . ALA C 1 44 ? 79.637 42.626 63.283 1.00 36.99 44 ALA C CA 1
ATOM 2400 C C . ALA C 1 44 ? 78.343 43.397 63.024 1.00 36.98 44 ALA C C 1
ATOM 2401 O O . ALA C 1 44 ? 77.791 43.327 61.925 1.00 37.39 44 ALA C O 1
ATOM 2403 N N . ILE C 1 45 ? 77.867 44.136 64.026 1.00 38.34 45 ILE C N 1
ATOM 2404 C CA . ILE C 1 45 ? 76.533 44.748 63.970 1.00 39.89 45 ILE C CA 1
ATOM 2405 C C . ILE C 1 45 ? 76.527 46.016 63.127 1.00 41.65 45 ILE C C 1
ATOM 2406 O O . ILE C 1 45 ? 77.382 46.890 63.299 1.00 41.93 45 ILE C O 1
ATOM 2411 N N . ILE C 1 46 ? 75.521 46.130 62.264 1.00 41.82 46 ILE C N 1
ATOM 2412 C CA . ILE C 1 46 ? 75.190 47.388 61.604 1.00 43.17 46 ILE C CA 1
ATOM 2413 C C . ILE C 1 46 ? 73.891 47.946 62.184 1.00 42.14 46 ILE C C 1
ATOM 2414 O O . ILE C 1 46 ? 72.886 47.236 62.260 1.00 44.57 46 ILE C O 1
ATOM 2419 N N . GLY C 1 47 ? 73.942 49.178 62.683 1.00 41.67 47 GLY C N 1
ATOM 2420 C CA . GLY C 1 47 ? 72.780 49.795 63.327 1.00 40.38 47 GLY C CA 1
ATOM 2421 C C . GLY C 1 47 ? 72.704 49.549 64.825 1.00 38.51 47 GLY C C 1
ATOM 2422 O O . GLY C 1 47 ? 73.724 49.493 65.509 1.00 37.67 47 GLY C O 1
ATOM 2423 N N . ASN C 1 48 ? 71.484 49.447 65.341 1.00 38.72 48 ASN C N 1
ATOM 2424 C CA . ASN C 1 48 ? 71.263 49.221 66.767 1.00 38.92 48 ASN C CA 1
ATOM 2425 C C . ASN C 1 48 ? 71.743 47.839 67.173 1.00 38.77 48 ASN C C 1
ATOM 2426 O O . ASN C 1 48 ? 71.351 46.843 66.561 1.00 37.99 48 ASN C O 1
ATOM 2431 N N . PRO C 1 49 ? 72.593 47.771 68.212 1.00 39.56 49 PRO C N 1
ATOM 2432 C CA . PRO C 1 49 ? 73.064 46.461 68.658 1.00 39.39 49 PRO C CA 1
ATOM 2433 C C . PRO C 1 49 ? 71.929 45.555 69.128 1.00 38.09 49 PRO C C 1
ATOM 2434 O O . PRO C 1 49 ? 72.024 44.334 68.993 1.00 39.63 49 PRO C O 1
ATOM 2438 N N . GLU C 1 50 ? 70.828 46.136 69.592 1.00 34.47 50 GLU C N 1
ATOM 2439 C CA . GLU C 1 50 ? 69.736 45.304 70.056 1.00 34.00 50 GLU C CA 1
ATOM 2440 C C . GLU C 1 50 ? 69.008 44.651 68.884 1.00 33.54 50 GLU C C 1
ATOM 2441 O O . GLU C 1 50 ? 68.225 43.723 69.073 1.00 32.34 50 GLU C O 1
ATOM 2447 N N . SER C 1 51 ? 69.341 45.078 67.667 1.00 34.37 51 SER C N 1
ATOM 2448 C CA . SER C 1 51 ? 68.651 44.597 66.467 1.00 34.18 51 SER C CA 1
ATOM 2449 C C . SER C 1 51 ? 69.368 43.414 65.828 1.00 33.89 51 SER C C 1
ATOM 2450 O O . SER C 1 51 ? 68.788 42.710 65.008 1.00 34.82 51 SER C O 1
ATOM 2453 N N . GLY C 1 52 ? 70.633 43.219 66.195 1.00 34.82 52 GLY C N 1
ATOM 2454 C CA . GLY C 1 52 ? 71.368 41.996 65.886 1.00 35.06 52 GLY C CA 1
ATOM 2455 C C . GLY C 1 52 ? 71.586 41.743 64.404 1.00 33.75 52 GLY C C 1
ATOM 2456 O O . GLY C 1 52 ? 71.806 40.603 63.991 1.00 36.20 52 GLY C O 1
ATOM 2457 N N . VAL C 1 53 ? 71.536 42.800 63.600 1.00 32.10 53 VAL C N 1
ATOM 2458 C CA . VAL C 1 53 ? 71.757 42.673 62.163 1.00 29.98 53 VAL C CA 1
ATOM 2459 C C . VAL C 1 53 ? 73.246 42.593 61.843 1.00 31.21 53 VAL C C 1
ATOM 2460 O O . VAL C 1 53 ? 74.012 43.476 62.213 1.00 30.59 53 VAL C O 1
ATOM 2464 N N . VAL C 1 54 ? 73.653 41.515 61.176 1.00 33.13 54 VAL C N 1
ATOM 2465 C CA . VAL C 1 54 ? 75.064 41.296 60.843 1.00 32.94 54 VAL C CA 1
ATOM 2466 C C . VAL C 1 54 ? 75.426 42.077 59.589 1.00 33.63 54 VAL C C 1
ATOM 2467 O O . VAL C 1 54 ? 74.620 42.191 58.667 1.00 34.45 54 VAL C O 1
ATOM 2471 N N . HIS C 1 55 ? 76.583 42.728 59.626 1.00 33.66 55 HIS C N 1
ATOM 2472 C CA . HIS C 1 55 ? 77.059 43.511 58.497 1.00 33.83 55 HIS C CA 1
ATOM 2473 C C . HIS C 1 55 ? 77.619 42.598 57.412 1.00 31.77 55 HIS C C 1
ATOM 2474 O O . HIS C 1 55 ? 78.424 41.713 57.694 1.00 30.72 55 HIS C O 1
ATOM 2481 N N . GLY C 1 56 ? 77.209 42.830 56.169 1.00 30.63 56 GLY C N 1
ATOM 2482 C CA . GLY C 1 56 ? 77.658 42.006 55.055 1.00 27.02 56 GLY C CA 1
ATOM 2483 C C . GLY C 1 56 ? 79.172 41.981 54.942 1.00 26.36 56 GLY C C 1
ATOM 2484 O O . GLY C 1 56 ? 79.766 40.957 54.588 1.00 25.50 56 GLY C O 1
ATOM 2485 N N . GLY C 1 57 ? 79.801 43.113 55.234 1.00 24.00 57 GLY C N 1
ATOM 2486 C CA . GLY C 1 57 ? 81.246 43.224 55.095 1.00 23.97 57 GLY C CA 1
ATOM 2487 C C . GLY C 1 57 ? 81.998 42.297 56.029 1.00 22.44 57 GLY C C 1
ATOM 2488 O O . GLY C 1 57 ? 83.063 41.796 55.680 1.00 24.54 57 GLY C O 1
ATOM 2489 N N . ALA C 1 58 ? 81.439 42.065 57.216 1.00 22.01 58 ALA C N 1
ATOM 2490 C CA . ALA C 1 58 ? 82.012 41.128 58.188 1.00 22.52 58 ALA C CA 1
ATOM 2491 C C . ALA C 1 58 ? 81.991 39.687 57.675 1.00 22.25 58 ALA C C 1
ATOM 2492 O O . ALA C 1 58 ? 82.916 38.900 57.909 1.00 21.02 58 ALA C O 1
ATOM 2494 N N . ILE C 1 59 ? 80.891 39.337 57.030 1.00 20.97 59 ILE C N 1
ATOM 2495 C CA . ILE C 1 59 ? 80.728 38.026 56.431 1.00 22.60 59 ILE C CA 1
ATOM 2496 C C . ILE C 1 59 ? 81.693 37.819 55.261 1.00 22.84 59 ILE C C 1
ATOM 2497 O O . ILE C 1 59 ? 82.305 36.752 55.114 1.00 22.48 59 ILE C O 1
ATOM 2502 N N . THR C 1 60 ? 81.936 38.883 54.506 1.00 23.40 60 THR C N 1
ATOM 2503 C CA . THR C 1 60 ? 82.907 38.812 53.424 1.00 21.55 60 THR C CA 1
ATOM 2504 C C . THR C 1 60 ? 84.311 38.581 53.969 1.00 21.13 60 THR C C 1
ATOM 2505 O O . THR C 1 60 ? 85.025 37.682 53.516 1.00 19.58 60 THR C O 1
ATOM 2509 N N . THR C 1 61 ? 84.635 39.278 55.051 1.00 19.72 61 THR C N 1
ATOM 2510 C CA . THR C 1 61 ? 85.871 39.034 55.761 1.00 20.76 61 THR C CA 1
ATOM 2511 C C . THR C 1 61 ? 85.895 37.582 56.238 1.00 21.94 61 THR C C 1
ATOM 2512 O O . THR C 1 61 ? 86.912 36.919 56.149 1.00 21.55 61 THR C O 1
ATOM 2516 N N . LEU C 1 62 ? 84.787 37.120 56.814 1.00 23.05 62 LEU C N 1
ATOM 2517 C CA . LEU C 1 62 ? 84.726 35.757 57.357 1.00 21.36 62 LEU C CA 1
ATOM 2518 C C . LEU C 1 62 ? 85.074 34.752 56.273 1.00 22.16 62 LEU C C 1
ATOM 2519 O O . LEU C 1 62 ? 85.819 33.789 56.508 1.00 20.65 62 LEU C O 1
ATOM 2540 N N . ASP C 1 64 ? 86.531 35.235 53.257 1.00 22.36 64 ASP C N 1
ATOM 2541 C CA . ASP C 1 64 ? 87.888 35.443 52.788 1.00 22.48 64 ASP C CA 1
ATOM 2542 C C . ASP C 1 64 ? 88.887 34.810 53.742 1.00 22.41 64 ASP C C 1
ATOM 2543 O O . ASP C 1 64 ? 89.831 34.168 53.305 1.00 22.43 64 ASP C O 1
ATOM 2548 N N . THR C 1 65 ? 88.743 35.095 55.039 1.00 23.60 65 THR C N 1
ATOM 2549 C CA . THR C 1 65 ? 89.632 34.528 56.057 1.00 21.30 65 THR C CA 1
ATOM 2550 C C . THR C 1 65 ? 89.557 32.995 56.084 1.00 22.18 65 THR C C 1
ATOM 2551 O O . THR C 1 65 ? 90.581 32.327 56.197 1.00 23.97 65 THR C O 1
ATOM 2555 N N . THR C 1 66 ? 88.354 32.438 55.941 1.00 20.94 66 THR C N 1
ATOM 2556 C CA . THR C 1 66 ? 88.171 30.990 55.966 1.00 22.01 66 THR C CA 1
ATOM 2557 C C . THR C 1 66 ? 88.879 30.319 54.789 1.00 24.01 66 THR C C 1
ATOM 2558 O O . THR C 1 66 ? 89.479 29.242 54.937 1.00 25.85 66 THR C O 1
ATOM 2562 N N . CYS C 1 67 ? 88.719 30.894 53.598 1.00 24.90 67 CYS C N 1
ATOM 2563 C CA . CYS C 1 67 ? 89.434 30.413 52.414 1.00 25.23 67 CYS C CA 1
ATOM 2564 C C . CYS C 1 67 ? 90.943 30.519 52.572 1.00 24.08 67 CYS C C 1
ATOM 2565 O O . CYS C 1 67 ? 91.658 29.558 52.343 1.00 24.19 67 CYS C O 1
ATOM 2568 N N . GLY C 1 68 ? 91.417 31.692 52.979 1.00 24.49 68 GLY C N 1
ATOM 2569 C CA . GLY C 1 68 ? 92.847 31.910 53.172 1.00 24.72 68 GLY C CA 1
ATOM 2570 C C . GLY C 1 68 ? 93.509 30.978 54.170 1.00 27.64 68 GLY C C 1
ATOM 2571 O O . GLY C 1 68 ? 94.712 30.688 54.067 1.00 29.65 68 GLY C O 1
ATOM 2572 N N . ILE C 1 69 ? 92.756 30.550 55.178 1.00 27.35 69 ILE C N 1
ATOM 2573 C CA . ILE C 1 69 ? 93.335 29.742 56.247 1.00 25.01 69 ILE C CA 1
ATOM 2574 C C . ILE C 1 69 ? 93.089 28.263 55.990 1.00 23.73 69 ILE C C 1
ATOM 2575 O O . ILE C 1 69 ? 93.794 27.415 56.523 1.00 26.92 69 ILE C O 1
ATOM 2580 N N . SER C 1 70 ? 92.088 27.949 55.176 1.00 23.59 70 SER C N 1
ATOM 2581 C CA . SER C 1 70 ? 91.835 26.564 54.790 1.00 24.07 70 SER C CA 1
ATOM 2582 C C . SER C 1 70 ? 93.050 25.919 54.127 1.00 26.54 70 SER C C 1
ATOM 2583 O O . SER C 1 70 ? 93.049 24.714 53.852 1.00 27.07 70 SER C O 1
ATOM 2586 N N . THR C 1 71 ? 94.039 26.734 53.774 1.00 25.72 71 THR C N 1
ATOM 2587 C CA . THR C 1 71 ? 95.233 26.221 53.121 1.00 27.16 71 THR C CA 1
ATOM 2588 C C . THR C 1 71 ? 96.076 25.408 54.091 1.00 29.76 71 THR C C 1
ATOM 2589 O O . THR C 1 71 ? 96.980 24.687 53.676 1.00 31.09 71 THR C O 1
ATOM 2593 N N . VAL C 1 72 ? 95.758 25.503 55.382 1.00 31.48 72 VAL C N 1
ATOM 2594 C CA . VAL C 1 72 ? 96.454 24.713 56.398 1.00 31.91 72 VAL C CA 1
ATOM 2595 C C . VAL C 1 72 ? 96.059 23.245 56.331 1.00 33.92 72 VAL C C 1
ATOM 2596 O O . VAL C 1 72 ? 96.806 22.377 56.773 1.00 34.38 72 VAL C O 1
ATOM 2600 N N . CYS C 1 73 ? 94.905 22.966 55.736 1.00 33.59 73 CYS C N 1
ATOM 2601 C CA . CYS C 1 73 ? 94.453 21.594 55.583 1.00 33.90 73 CYS C CA 1
ATOM 2602 C C . CYS C 1 73 ? 95.344 20.763 54.654 1.00 35.66 73 CYS C C 1
ATOM 2603 O O . CYS C 1 73 ? 95.382 19.536 54.763 1.00 37.31 73 CYS C O 1
ATOM 2606 N N . VAL C 1 74 ? 96.090 21.427 53.773 1.00 35.75 74 VAL C N 1
ATOM 2607 C CA . VAL C 1 74 ? 96.883 20.716 52.762 1.00 36.05 74 VAL C CA 1
ATOM 2608 C C . VAL C 1 74 ? 98.378 21.017 52.832 1.00 37.05 74 VAL C C 1
ATOM 2609 O O . VAL C 1 74 ? 99.169 20.425 52.105 1.00 38.37 74 VAL C O 1
ATOM 2613 N N . LEU C 1 75 ? 98.746 22.013 53.626 1.00 39.45 75 LEU C N 1
ATOM 2614 C CA . LEU C 1 75 ? 100.133 22.434 53.708 1.00 42.38 75 LEU C CA 1
ATOM 2615 C C . LEU C 1 75 ? 100.829 21.754 54.882 1.00 46.02 75 LEU C C 1
ATOM 2616 O O . LEU C 1 75 ? 100.291 21.724 55.987 1.00 45.62 75 LEU C O 1
ATOM 2621 N N . PRO C 1 76 ? 102.023 21.180 54.636 1.00 48.95 76 PRO C N 1
ATOM 2622 C CA . PRO C 1 76 ? 102.748 20.437 55.667 1.00 49.92 76 PRO C CA 1
ATOM 2623 C C . PRO C 1 76 ? 103.013 21.291 56.903 1.00 49.65 76 PRO C C 1
ATOM 2624 O O . PRO C 1 76 ? 102.647 20.906 58.008 1.00 49.87 76 PRO C O 1
ATOM 2628 N N . ASP C 1 77 ? 103.655 22.440 56.715 1.00 49.77 77 ASP C N 1
ATOM 2629 C CA . ASP C 1 77 ? 103.980 23.313 57.833 1.00 51.08 77 ASP C CA 1
ATOM 2630 C C . ASP C 1 77 ? 103.415 24.711 57.616 1.00 50.24 77 ASP C C 1
ATOM 2631 O O . ASP C 1 77 ? 102.957 25.039 56.523 1.00 52.87 77 ASP C O 1
ATOM 2636 N N . PHE C 1 78 ? 103.396 25.513 58.673 1.00 47.43 78 PHE C N 1
ATOM 2637 C CA . PHE C 1 78 ? 102.758 26.821 58.631 1.00 43.84 78 PHE C CA 1
ATOM 2638 C C . PHE C 1 78 ? 103.222 27.693 57.467 1.00 42.77 78 PHE C C 1
ATOM 2639 O O . PHE C 1 78 ? 104.419 27.896 57.262 1.00 41.72 78 PHE C O 1
ATOM 2647 N N . GLU C 1 79 ? 102.254 28.277 56.761 1.00 41.41 79 GLU C N 1
ATOM 2648 C CA . GLU C 1 79 ? 102.532 29.253 55.714 1.00 38.68 79 GLU C CA 1
ATOM 2649 C C . GLU C 1 79 ? 101.294 30.092 55.444 1.00 37.33 79 GLU C C 1
ATOM 2650 O O . GLU C 1 79 ? 100.169 29.581 55.441 1.00 36.91 79 GLU C O 1
ATOM 2656 N N . ILE C 1 80 ? 101.511 31.379 55.199 1.00 35.50 80 ILE C N 1
ATOM 2657 C CA . ILE C 1 80 ? 100.435 32.279 54.814 1.00 36.35 80 ILE C CA 1
ATOM 2658 C C . ILE C 1 80 ? 100.446 32.512 53.305 1.00 35.28 80 ILE C C 1
ATOM 2659 O O . ILE C 1 80 ? 101.431 33.013 52.755 1.00 35.35 80 ILE C O 1
ATOM 2664 N N . CYS C 1 81 ? 99.426 31.995 52.622 1.00 33.44 81 CYS C N 1
ATOM 2665 C CA . CYS C 1 81 ? 99.403 32.018 51.163 1.00 32.30 81 CYS C CA 1
ATOM 2666 C C . CYS C 1 81 ? 98.667 33.257 50.648 1.00 31.24 81 CYS C C 1
ATOM 2667 O O . CYS C 1 81 ? 97.482 33.431 50.912 1.00 32.38 81 CYS C O 1
ATOM 2670 N N . PRO C 1 82 ? 99.378 34.133 49.928 1.00 30.90 82 PRO C N 1
ATOM 2671 C CA . PRO C 1 82 ? 98.798 35.338 49.336 1.00 30.02 82 PRO C CA 1
ATOM 2672 C C . PRO C 1 82 ? 97.600 35.045 48.433 1.00 29.59 82 PRO C C 1
ATOM 2673 O O . PRO C 1 82 ? 97.599 34.049 47.710 1.00 28.21 82 PRO C O 1
ATOM 2677 N N . THR C 1 83 ? 96.663 35.990 48.365 1.00 29.42 83 THR C N 1
ATOM 2678 C CA . THR C 1 83 ? 95.476 35.844 47.525 1.00 26.29 83 THR C CA 1
ATOM 2679 C C . THR C 1 83 ? 95.800 36.047 46.043 1.00 26.27 83 THR C C 1
ATOM 2680 O O . THR C 1 83 ? 96.390 37.055 45.659 1.00 22.55 83 THR C O 1
ATOM 2684 N N . LEU C 1 84 ? 95.364 35.107 45.201 1.00 27.90 84 LEU C N 1
ATOM 2685 C CA . LEU C 1 84 ? 95.401 35.320 43.754 1.00 25.42 84 LEU C CA 1
ATOM 2686 C C . LEU C 1 84 ? 94.054 35.794 43.219 1.00 23.99 84 LEU C C 1
ATOM 2687 O O . LEU C 1 84 ? 93.985 36.693 42.389 1.00 24.77 84 LEU C O 1
ATOM 2692 N N . ASP C 1 85 ? 92.975 35.192 43.698 1.00 25.88 85 ASP C N 1
ATOM 2693 C CA . ASP C 1 85 ? 91.645 35.617 43.281 1.00 25.76 85 ASP C CA 1
ATOM 2694 C C . ASP C 1 85 ? 90.581 35.179 44.284 1.00 26.05 85 ASP C C 1
ATOM 2695 O O . ASP C 1 85 ? 90.737 34.165 44.980 1.00 23.66 85 ASP C O 1
ATOM 2700 N N . LEU C 1 86 ? 89.491 35.937 44.322 1.00 23.82 86 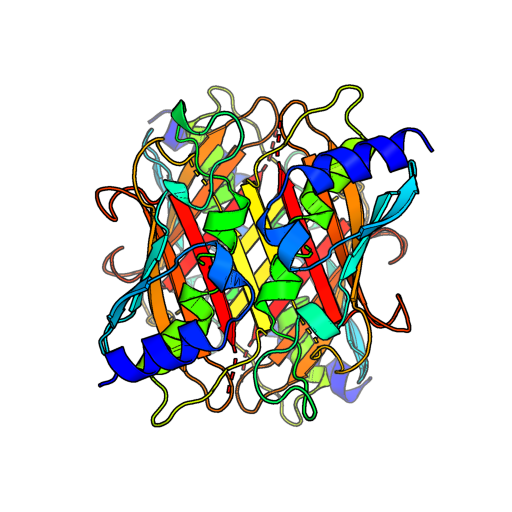LEU C N 1
ATOM 2701 C CA . LEU C 1 86 ? 88.371 35.669 45.215 1.00 26.18 86 LEU C CA 1
ATOM 2702 C C . LEU C 1 86 ? 87.087 35.866 44.427 1.00 26.54 86 LEU C C 1
ATOM 2703 O O . LEU C 1 86 ? 87.021 36.748 43.575 1.00 29.78 86 LEU C O 1
ATOM 2708 N N . ARG C 1 87 ? 86.135 34.954 44.601 1.00 27.03 87 ARG C N 1
ATOM 2709 C CA . ARG C 1 87 ? 84.792 35.115 44.063 1.00 27.79 87 ARG C CA 1
ATOM 2710 C C . ARG C 1 87 ? 83.814 34.932 45.222 1.00 28.26 87 ARG C C 1
ATOM 2711 O O . ARG C 1 87 ? 83.854 33.915 45.914 1.00 26.39 87 ARG C O 1
ATOM 2719 N N . ILE C 1 88 ? 83.023 35.968 45.497 1.00 26.30 88 ILE C N 1
ATOM 2720 C CA . ILE C 1 88 ? 81.998 35.906 46.543 1.00 23.08 88 ILE C CA 1
ATOM 2721 C C . ILE C 1 88 ? 80.613 36.244 45.984 1.00 21.43 88 ILE C C 1
ATOM 2722 O O . ILE C 1 88 ? 80.427 37.288 45.352 1.00 20.15 88 ILE C O 1
ATOM 2727 N N . ASP C 1 89 ? 79.652 35.350 46.191 1.00 20.20 89 ASP C N 1
ATOM 2728 C CA . ASP C 1 89 ? 78.284 35.589 45.765 1.00 18.40 89 ASP C CA 1
ATOM 2729 C C . ASP C 1 89 ? 77.306 35.354 46.902 1.00 19.62 89 ASP C C 1
ATOM 2730 O O . ASP C 1 89 ? 77.198 34.228 47.389 1.00 20.90 89 ASP C O 1
ATOM 2735 N N . TYR C 1 90 ? 76.426 36.333 47.130 1.00 18.46 90 TYR C N 1
ATOM 2736 C CA . TYR C 1 90 ? 75.424 36.260 48.193 1.00 18.83 90 TYR C CA 1
ATOM 2737 C C . TYR C 1 90 ? 74.077 35.748 47.693 1.00 20.29 90 TYR C C 1
ATOM 2738 O O . TYR C 1 90 ? 73.552 36.250 46.687 1.00 21.02 90 TYR C O 1
ATOM 2755 N N . HIS C 1 92 ? 71.332 35.038 49.929 1.00 27.04 92 HIS C N 1
ATOM 2756 C CA . HIS C 1 92 ? 70.307 35.749 50.702 1.00 26.13 92 HIS C CA 1
ATOM 2757 C C . HIS C 1 92 ? 70.907 36.422 51.936 1.00 26.47 92 HIS C C 1
ATOM 2758 O O . HIS C 1 92 ? 72.027 36.105 52.333 1.00 29.99 92 HIS C O 1
ATOM 2765 N N . PRO C 1 93 ? 70.147 37.326 52.571 1.00 27.66 93 PRO C N 1
ATOM 2766 C CA . PRO C 1 93 ? 70.623 38.028 53.764 1.00 24.65 93 PRO C CA 1
ATOM 2767 C C . PRO C 1 93 ? 70.861 37.054 54.912 1.00 25.22 93 PRO C C 1
ATOM 2768 O O . PRO C 1 93 ? 70.229 36.008 54.965 1.00 23.90 93 PRO C O 1
ATOM 2772 N N . ALA C 1 94 ? 71.702 37.432 55.869 1.00 25.50 94 ALA C N 1
ATOM 2773 C CA . ALA C 1 94 ? 71.781 36.694 57.133 1.00 26.38 94 ALA C CA 1
ATOM 2774 C C . ALA C 1 94 ? 70.544 36.982 57.992 1.00 27.30 94 ALA C C 1
ATOM 2775 O O . ALA C 1 94 ? 69.907 38.021 57.836 1.00 26.29 94 ALA C O 1
ATOM 2777 N N . GLU C 1 95 ? 70.136 36.007 58.801 1.00 26.86 95 GLU C N 1
ATOM 2778 C CA . GLU C 1 95 ? 69.194 36.251 59.888 1.00 27.20 95 GLU C CA 1
ATOM 2779 C C . GLU C 1 95 ? 69.875 37.022 61.018 1.00 26.09 95 GLU C C 1
ATOM 2780 O O . GLU C 1 95 ? 71.021 36.746 61.349 1.00 25.71 95 GLU C O 1
ATOM 2786 N N . PRO C 1 96 ? 69.137 37.926 61.674 1.00 26.04 96 PRO C N 1
ATOM 2787 C CA . PRO C 1 96 ? 69.680 38.613 62.850 1.00 25.28 96 PRO C CA 1
ATOM 2788 C C . PRO C 1 96 ? 69.837 37.677 64.052 1.00 24.29 96 PRO C C 1
ATOM 2789 O O . PRO C 1 96 ? 69.235 36.598 64.077 1.00 24.58 96 PRO C O 1
ATOM 2793 N N . HIS C 1 97 ? 70.732 38.035 64.973 1.00 21.73 97 HIS C N 1
ATOM 2794 C CA . HIS C 1 97 ? 70.804 37.382 66.287 1.00 21.41 97 HIS C CA 1
ATOM 2795 C C . HIS C 1 97 ? 71.306 35.927 66.204 1.00 21.45 97 HIS C C 1
ATOM 2796 O O . HIS C 1 97 ? 70.956 35.087 67.036 1.00 22.10 97 HIS C O 1
ATOM 2803 N N . LYS C 1 98 ? 72.107 35.637 65.180 1.00 20.24 98 LYS C N 1
ATOM 2804 C CA . LYS C 1 98 ? 72.718 34.317 65.012 1.00 18.73 98 LYS C CA 1
ATOM 2805 C C . LYS C 1 98 ? 74.139 34.490 64.500 1.00 18.51 98 LYS C C 1
ATOM 2806 O O . LYS C 1 98 ? 74.373 35.242 63.559 1.00 18.69 98 LYS C O 1
ATOM 2812 N N . ASP C 1 99 ? 75.078 33.767 65.107 1.00 19.28 99 ASP C N 1
ATOM 2813 C CA . ASP C 1 99 ? 76.440 33.688 64.603 1.00 17.78 99 ASP C CA 1
ATOM 2814 C C . ASP C 1 99 ? 76.449 33.223 63.167 1.00 18.03 99 ASP C C 1
ATOM 2815 O O . ASP C 1 99 ? 75.650 32.377 62.775 1.00 17.83 99 ASP C O 1
ATOM 2820 N N . VAL C 1 100 ? 77.463 33.653 62.428 1.00 18.45 100 VAL C N 1
ATOM 2821 C CA . VAL C 1 100 ? 77.674 33.172 61.077 1.00 18.17 100 VAL C CA 1
ATOM 2822 C C . VAL C 1 100 ? 78.903 32.283 61.032 1.00 19.12 100 VAL C C 1
ATOM 2823 O O . VAL C 1 100 ? 79.937 32.609 61.620 1.00 18.83 100 VAL C O 1
ATOM 2827 N N . TYR C 1 101 ? 78.739 31.099 60.454 1.00 21.29 101 TYR C N 1
ATOM 2828 C CA . TYR C 1 101 ? 79.838 30.158 60.285 1.00 21.95 101 TYR C CA 1
ATOM 2829 C C . TYR C 1 101 ? 80.357 30.172 58.847 1.00 23.90 101 TYR C C 1
ATOM 2830 O O . TYR C 1 101 ? 79.604 30.433 57.897 1.00 23.89 101 TYR C O 1
ATOM 2839 N N . GLY C 1 102 ? 81.666 30.007 58.713 1.00 22.80 102 GLY C N 1
ATOM 2840 C CA . GLY C 1 102 ? 82.300 29.883 57.420 1.00 21.84 102 GLY C CA 1
ATOM 2841 C C . GLY C 1 102 ? 82.994 28.545 57.294 1.00 24.02 102 GLY C C 1
ATOM 2842 O O . GLY C 1 102 ? 83.599 28.054 58.244 1.00 21.89 102 GLY C O 1
ATOM 2843 N N . PHE C 1 103 ? 82.730 27.868 56.183 1.00 27.78 103 PHE C N 1
ATOM 2844 C CA . PHE C 1 103 ? 83.398 26.617 55.873 1.00 26.08 103 PHE C CA 1
ATOM 2845 C C . PHE C 1 103 ? 84.191 26.758 54.583 1.00 28.30 103 PHE C C 1
ATOM 2846 O O . PHE C 1 103 ? 83.774 27.473 53.668 1.00 29.64 103 PHE C O 1
ATOM 2854 N N . ALA C 1 104 ? 85.344 26.095 54.510 1.00 26.70 104 ALA C N 1
ATOM 2855 C CA . ALA C 1 104 ? 86.106 26.046 53.266 1.00 25.89 104 ALA C CA 1
ATOM 2856 C C . ALA C 1 104 ? 86.953 24.787 53.173 1.00 26.89 104 ALA C C 1
ATOM 2857 O O . ALA C 1 104 ? 87.428 24.243 54.179 1.00 24.44 104 ALA C O 1
ATOM 2859 N N . GLU C 1 105 ? 87.060 24.274 51.958 1.00 27.57 105 GLU C N 1
ATOM 2860 C CA . GLU C 1 105 ? 87.870 23.097 51.713 1.00 31.11 105 GLU C CA 1
ATOM 2861 C C . GLU C 1 105 ? 88.699 23.321 50.453 1.00 30.57 105 GLU C C 1
ATOM 2862 O O . GLU C 1 105 ? 88.190 23.828 49.452 1.00 33.11 105 GLU C O 1
ATOM 2868 N N . CYS C 1 106 ? 89.967 22.933 50.502 1.00 29.13 106 CYS C N 1
ATOM 2869 C CA . CYS C 1 106 ? 90.801 22.932 49.312 1.00 29.42 106 CYS C CA 1
ATOM 2870 C C . CYS C 1 106 ? 90.361 21.835 48.355 1.00 28.92 106 CYS C C 1
ATOM 2871 O O . CYS C 1 106 ? 90.199 20.681 48.747 1.00 31.12 106 CYS C O 1
ATOM 2874 N N . TYR C 1 107 ? 90.163 22.183 47.095 1.00 26.39 107 TYR C N 1
ATOM 2875 C CA . TYR C 1 107 ? 89.661 21.202 46.156 1.00 26.22 107 TYR C CA 1
ATOM 2876 C C . TYR C 1 107 ? 90.652 20.923 45.022 1.00 26.32 107 TYR C C 1
ATOM 2877 O O . TYR C 1 107 ? 90.476 19.976 44.266 1.00 28.00 107 TYR C O 1
ATOM 2886 N N . ARG C 1 108 ? 91.692 21.746 44.920 1.00 26.19 108 ARG C N 1
ATOM 2887 C CA . ARG C 1 108 ? 92.819 21.484 44.025 1.00 24.56 108 ARG C CA 1
ATOM 2888 C C . ARG C 1 108 ? 94.103 22.063 44.591 1.00 25.35 108 ARG C C 1
ATOM 2889 O O . ARG C 1 108 ? 94.132 23.207 45.040 1.00 24.35 108 ARG C O 1
ATOM 2897 N N . VAL C 1 109 ? 95.188 21.306 44.453 1.00 25.50 109 VAL C N 1
ATOM 2898 C CA . VAL C 1 109 ? 96.502 21.758 44.867 1.00 25.36 109 VAL C CA 1
ATOM 2899 C C . VAL C 1 109 ? 97.494 21.494 43.741 1.00 24.57 109 VAL C C 1
ATOM 2900 O O . VAL C 1 109 ? 97.620 20.373 43.282 1.00 25.56 109 VAL C O 1
ATOM 2904 N N . THR C 1 110 ? 98.111 22.553 43.230 1.00 23.69 110 THR C N 1
ATOM 2905 C CA . THR C 1 110 ? 99.212 22.429 42.281 1.00 22.72 110 THR C CA 1
ATOM 2906 C C . THR C 1 110 ? 100.498 22.856 42.980 1.00 23.95 110 THR C C 1
ATOM 2907 O O . THR C 1 110 ? 100.478 23.162 44.170 1.00 25.68 110 THR C O 1
ATOM 2911 N N . PRO C 1 111 ? 101.646 22.710 42.303 1.00 26.71 111 PRO C N 1
ATOM 2912 C CA . PRO C 1 111 ? 102.908 23.032 42.966 1.00 27.31 111 PRO C CA 1
ATOM 2913 C C . PRO C 1 111 ? 102.939 24.420 43.625 1.00 29.48 111 PRO C C 1
ATOM 2914 O O . PRO C 1 111 ? 103.583 24.584 44.671 1.00 32.10 111 PRO C O 1
ATOM 2918 N N . ASN C 1 112 ? 102.287 25.415 43.022 1.00 28.64 112 ASN C N 1
ATOM 2919 C CA . ASN C 1 112 ? 102.308 26.773 43.576 1.00 26.20 112 ASN C CA 1
ATOM 2920 C C . ASN C 1 112 ? 100.950 27.450 43.765 1.00 25.16 112 ASN C C 1
ATOM 2921 O O . ASN C 1 112 ? 100.882 28.567 44.264 1.00 23.76 112 ASN C O 1
ATOM 2926 N N . VAL C 1 113 ? 99.870 26.710 43.538 1.00 25.56 113 VAL C N 1
ATOM 2927 C CA . VAL C 1 113 ? 98.533 27.268 43.723 1.00 23.60 113 VAL C CA 1
ATOM 2928 C C . VAL C 1 113 ? 97.613 26.315 44.499 1.00 25.82 113 VAL C C 1
ATOM 2929 O O . VAL C 1 113 ? 97.674 25.097 44.342 1.00 24.60 113 VAL C O 1
ATOM 2933 N N . ILE C 1 114 ? 96.826 26.882 45.405 1.00 25.94 114 ILE C N 1
ATOM 2934 C CA . ILE C 1 114 ? 95.813 26.123 46.122 1.00 25.74 114 ILE C CA 1
ATOM 2935 C C . ILE C 1 114 ? 94.450 26.735 45.812 1.00 25.62 114 ILE C C 1
ATOM 2936 O O . ILE C 1 114 ? 94.292 27.949 45.895 1.00 24.46 114 ILE C O 1
ATOM 2941 N N . PHE C 1 115 ? 93.502 25.899 45.383 1.00 24.18 115 PHE C N 1
ATOM 2942 C CA . PHE C 1 115 ? 92.135 26.336 45.089 1.00 22.84 115 PHE C CA 1
ATOM 2943 C C . PHE C 1 115 ? 91.181 25.845 46.165 1.00 23.48 115 PHE C C 1
ATOM 2944 O O . PHE C 1 115 ? 91.222 24.681 46.548 1.00 22.39 115 PHE C O 1
ATOM 2952 N N . THR C 1 116 ? 90.406 26.764 46.730 1.00 26.06 116 THR C N 1
ATOM 2953 C CA . THR C 1 116 ? 89.477 26.436 47.816 1.00 28.09 116 THR C CA 1
ATOM 2954 C C . THR C 1 116 ? 88.104 26.998 47.494 1.00 26.76 116 THR C C 1
ATOM 2955 O O . THR C 1 116 ? 87.991 28.008 46.823 1.00 26.37 116 THR C O 1
ATOM 2959 N N . ARG C 1 117 ? 87.066 26.252 47.842 1.00 29.11 117 ARG C N 1
ATOM 2960 C CA . ARG C 1 117 ? 85.715 26.778 47.813 1.00 29.18 117 ARG C CA 1
ATOM 2961 C C . ARG C 1 117 ? 85.047 26.639 49.194 1.00 28.92 117 ARG C C 1
ATOM 2962 O O . ARG C 1 117 ? 85.328 25.705 49.953 1.00 26.56 117 ARG C O 1
ATOM 2970 N N . GLY C 1 118 ? 84.131 27.551 49.497 1.00 27.13 118 GLY C N 1
ATOM 2971 C CA . GLY C 1 118 ? 83.486 27.570 50.799 1.00 24.30 118 GLY C CA 1
ATOM 2972 C C . GLY C 1 118 ? 82.152 28.284 50.714 1.00 26.10 118 GLY C C 1
ATOM 2973 O O . GLY C 1 118 ? 81.704 28.646 49.625 1.00 24.31 118 GLY C O 1
ATOM 2974 N N . PHE C 1 119 ? 81.486 28.412 51.858 1.00 25.29 119 PHE C N 1
ATOM 2975 C CA . PHE C 1 119 ? 80.192 29.076 51.944 1.00 23.08 119 PHE C CA 1
ATOM 2976 C C . PHE C 1 119 ? 79.997 29.612 53.366 1.00 23.70 119 PHE C C 1
ATOM 2977 O O . PHE C 1 119 ? 80.792 29.312 54.261 1.00 22.26 119 PHE C O 1
ATOM 2985 N N . ALA C 1 120 ? 79.052 30.532 53.528 1.00 24.18 120 ALA C N 1
ATOM 2986 C CA . ALA C 1 120 ? 78.703 31.041 54.846 1.00 23.13 120 ALA C CA 1
ATOM 2987 C C . ALA C 1 120 ? 77.281 30.638 55.153 1.00 24.67 120 ALA C C 1
ATOM 2988 O O . ALA C 1 120 ? 76.474 30.455 54.237 1.00 26.60 120 ALA C O 1
ATOM 2990 N N . TYR C 1 121 ? 77.011 30.369 56.426 1.00 24.84 121 TYR C N 1
ATOM 2991 C CA . TYR C 1 121 ? 75.714 29.847 56.833 1.00 25.93 121 TYR C CA 1
ATOM 2992 C C . TYR C 1 121 ? 75.449 30.119 58.315 1.00 26.91 121 TYR C C 1
ATOM 2993 O O . TYR C 1 121 ? 76.351 30.513 59.064 1.00 25.05 121 TYR C O 1
ATOM 3002 N N . GLN C 1 122 ? 74.210 29.913 58.739 1.00 29.07 122 GLN C N 1
ATOM 3003 C CA . GLN C 1 122 ? 73.864 30.155 60.129 1.00 33.25 122 GLN C CA 1
ATOM 3004 C C . GLN C 1 122 ? 73.426 28.923 60.905 1.00 38.97 122 GLN C C 1
ATOM 3005 O O . GLN C 1 122 ? 74.168 28.429 61.762 1.00 43.31 122 GLN C O 1
ATOM 3011 N N . ASP C 1 123 ? 72.289 28.344 60.550 1.00 41.78 123 ASP C N 1
ATOM 3012 C CA . ASP C 1 123 ? 71.843 27.173 61.292 1.00 44.90 123 ASP C CA 1
ATOM 3013 C C . ASP C 1 123 ? 72.479 25.925 60.696 1.00 48.03 123 ASP C C 1
ATOM 3014 O O . ASP C 1 123 ? 73.559 25.509 61.134 1.00 48.66 123 ASP C O 1
ATOM 3019 N N . ASP C 1 124 ? 71.876 25.422 59.617 1.00 48.99 124 ASP C N 1
ATOM 3020 C CA . ASP C 1 124 ? 72.469 24.350 58.824 1.00 50.41 124 ASP C CA 1
ATOM 3021 C C . ASP C 1 124 ? 73.261 24.912 57.635 1.00 50.00 124 ASP C C 1
ATOM 3022 O O . ASP C 1 124 ? 72.932 25.979 57.102 1.00 50.89 124 ASP C O 1
ATOM 3024 N N . PRO C 1 125 ? 74.303 24.183 57.206 1.00 48.87 125 PRO C N 1
ATOM 3025 C CA . PRO C 1 125 ? 74.940 24.504 55.935 1.00 48.17 125 PRO C CA 1
ATOM 3026 C C . PRO C 1 125 ? 73.916 24.503 54.801 1.00 48.09 125 PRO C C 1
ATOM 3027 O O . PRO C 1 125 ? 74.286 24.658 53.635 1.00 48.28 125 PRO C O 1
ATOM 3031 N N . GLY C 1 126 ? 72.645 24.301 55.147 1.00 48.94 126 GLY C N 1
ATOM 3032 C CA . GLY C 1 126 ? 71.644 23.865 54.170 1.00 47.39 126 GLY C CA 1
ATOM 3033 C C . GLY C 1 126 ? 71.461 24.851 53.027 1.00 46.38 126 GLY C C 1
ATOM 3034 O O . GLY C 1 126 ? 71.684 24.522 51.855 1.00 46.06 126 GLY C O 1
ATOM 3035 N N . GLN C 1 127 ? 70.994 26.049 53.356 1.00 43.18 127 GLN C N 1
ATOM 3036 C CA . GLN C 1 127 ? 70.928 27.107 52.366 1.00 40.90 127 GLN C CA 1
ATOM 3037 C C . GLN C 1 127 ? 71.848 28.243 52.773 1.00 37.29 127 GLN C C 1
ATOM 3038 O O . GLN C 1 127 ? 71.438 29.157 53.496 1.00 36.90 127 GLN C O 1
ATOM 3044 N N . PRO C 1 128 ? 73.109 28.178 52.327 1.00 30.68 128 PRO C N 1
ATOM 3045 C CA . PRO C 1 128 ? 74.096 29.148 52.756 1.00 27.88 128 PRO C CA 1
ATOM 3046 C C . PRO C 1 128 ? 73.689 30.564 52.391 1.00 24.59 128 PRO C C 1
ATOM 3047 O O . PRO C 1 128 ? 73.061 30.793 51.359 1.00 25.00 128 PRO C O 1
ATOM 3051 N N . ILE C 1 129 ? 74.096 31.505 53.231 1.00 24.31 129 ILE C N 1
ATOM 3052 C CA . ILE C 1 129 ? 74.037 32.929 52.938 1.00 20.59 129 ILE C CA 1
ATOM 3053 C C . ILE C 1 129 ? 74.774 33.272 51.642 1.00 19.98 129 ILE C C 1
ATOM 3054 O O . ILE C 1 129 ? 74.298 34.072 50.854 1.00 19.56 129 ILE C O 1
ATOM 3059 N N . ALA C 1 130 ? 75.923 32.637 51.412 1.00 22.42 130 ALA C N 1
ATOM 3060 C CA . ALA C 1 130 ? 76.812 33.033 50.324 1.00 21.54 130 ALA C CA 1
ATOM 3061 C C . ALA C 1 130 ? 77.735 31.893 49.940 1.00 22.84 130 ALA C C 1
ATOM 3062 O O . ALA C 1 130 ? 78.072 31.049 50.778 1.00 22.29 130 ALA C O 1
ATOM 3064 N N . HIS C 1 131 ? 78.226 31.944 48.700 1.00 24.45 131 HIS C N 1
ATOM 3065 C CA . HIS C 1 131 ? 79.264 31.036 48.210 1.00 22.01 131 HIS C CA 1
ATOM 3066 C C . HIS C 1 131 ? 80.527 31.820 47.914 1.00 23.50 131 HIS C C 1
ATOM 3067 O O . HIS C 1 131 ? 80.453 32.923 47.407 1.00 26.06 131 HIS C O 1
ATOM 3074 N N . VAL C 1 132 ? 81.687 31.222 48.176 1.00 24.57 132 VAL C N 1
ATOM 3075 C CA . VAL C 1 132 ? 82.976 31.862 47.911 1.00 21.94 132 VAL C CA 1
ATOM 3076 C C . VAL C 1 132 ? 83.958 30.865 47.259 1.00 22.59 132 VAL C C 1
ATOM 3077 O O . VAL C 1 132 ? 83.985 29.678 47.610 1.00 21.08 132 VAL C O 1
ATOM 3081 N N . VAL C 1 133 ? 84.669 31.326 46.229 1.00 20.94 133 VAL C N 1
ATOM 3082 C CA . VAL C 1 133 ? 85.751 30.552 45.619 1.00 22.96 133 VAL C CA 1
ATOM 3083 C C . VAL C 1 133 ? 87.027 31.390 45.617 1.00 22.50 133 VAL C C 1
ATOM 3084 O O . VAL C 1 133 ? 86.976 32.600 45.449 1.00 21.55 133 VAL C O 1
ATOM 3088 N N . GLY C 1 134 ? 88.168 30.755 45.851 1.00 22.42 134 GLY C N 1
ATOM 3089 C CA . GLY C 1 134 ? 89.412 31.496 45.959 1.00 21.16 134 GLY C CA 1
ATOM 3090 C C . GLY C 1 134 ? 90.607 30.652 45.572 1.00 22.21 134 GLY C C 1
ATOM 3091 O O . GLY C 1 134 ? 90.570 29.426 45.673 1.00 22.19 134 GLY C O 1
ATOM 3092 N N . ALA C 1 135 ? 91.651 31.312 45.081 1.00 20.22 135 ALA C N 1
ATOM 3093 C CA . ALA C 1 135 ? 92.920 30.652 44.767 1.00 20.71 135 ALA C CA 1
ATOM 3094 C C . ALA C 1 135 ? 94.020 31.386 45.525 1.00 19.78 135 ALA C C 1
ATOM 3095 O O . ALA C 1 135 ? 93.983 32.602 45.628 1.00 18.50 135 ALA C O 1
ATOM 3097 N N . PHE C 1 136 ? 95.030 30.660 46.000 1.00 22.26 136 PHE C N 1
ATOM 3098 C CA . PHE C 1 136 ? 96.075 31.272 46.811 1.00 20.43 136 PHE C CA 1
ATOM 3099 C C . PHE C 1 136 ? 97.452 30.754 46.416 1.00 22.53 136 PHE C C 1
ATOM 3100 O O . PHE C 1 136 ? 97.582 29.645 45.922 1.00 18.28 136 PHE C O 1
ATOM 3116 N N . ARG C 1 138 ? 101.330 29.523 46.984 1.00 35.57 138 ARG C N 1
ATOM 3117 C CA . ARG C 1 138 ? 102.111 28.825 48.005 1.00 37.65 138 ARG C CA 1
ATOM 3118 C C . ARG C 1 138 ? 103.598 28.785 47.666 1.00 40.11 138 ARG C C 1
ATOM 3119 O O . ARG C 1 138 ? 103.997 29.171 46.569 1.00 40.29 138 ARG C O 1
ATOM 3132 N N . ASN D 1 4 ? 82.712 67.554 47.117 1.00 50.70 4 ASN D N 1
ATOM 3133 C CA . ASN D 1 4 ? 82.529 68.188 48.453 1.00 52.01 4 ASN D CA 1
ATOM 3134 C C . ASN D 1 4 ? 81.419 67.513 49.258 1.00 52.09 4 ASN D C 1
ATOM 3135 O O . ASN D 1 4 ? 81.694 66.906 50.293 1.00 53.39 4 ASN D O 1
ATOM 3137 N N . PRO D 1 5 ? 80.164 67.585 48.772 1.00 51.84 5 PRO D N 1
ATOM 3138 C CA . PRO D 1 5 ? 79.040 66.980 49.497 1.00 50.17 5 PRO D CA 1
ATOM 3139 C C . PRO D 1 5 ? 79.068 65.455 49.404 1.00 48.95 5 PRO D C 1
ATOM 3140 O O . PRO D 1 5 ? 78.643 64.773 50.337 1.00 48.03 5 PRO D O 1
ATOM 3144 N N . LEU D 1 6 ? 79.510 64.941 48.256 1.00 48.40 6 LEU D N 1
ATOM 3145 C CA . LEU D 1 6 ? 79.781 63.517 48.079 1.00 46.94 6 LEU D CA 1
ATOM 3146 C C . LEU D 1 6 ? 80.894 63.079 49.013 1.00 46.44 6 LEU D C 1
ATOM 3147 O O . LEU D 1 6 ? 80.889 61.953 49.510 1.00 47.39 6 LEU D O 1
ATOM 3152 N N . LEU D 1 7 ? 81.935 63.903 49.093 1.00 45.29 7 LEU D N 1
ATOM 3153 C CA . LEU D 1 7 ? 83.081 63.589 49.919 1.00 43.96 7 LEU D CA 1
ATOM 3154 C C . LEU D 1 7 ? 82.646 63.408 51.365 1.00 43.56 7 LEU D C 1
ATOM 3155 O O . LEU D 1 7 ? 82.877 62.353 51.951 1.00 43.59 7 LEU D O 1
ATOM 3160 N N . GLU D 1 8 ? 81.885 64.366 51.888 1.00 44.00 8 GLU D N 1
ATOM 3161 C CA . GLU D 1 8 ? 81.436 64.280 53.274 1.00 44.45 8 GLU D CA 1
ATOM 3162 C C . GLU D 1 8 ? 80.385 63.204 53.501 1.00 42.59 8 GLU D C 1
ATOM 3163 O O . GLU D 1 8 ? 80.350 62.597 54.568 1.00 42.79 8 GLU D O 1
ATOM 3169 N N . ARG D 1 9 ? 79.687 62.814 52.441 1.00 41.55 9 ARG D N 1
ATOM 3170 C CA . ARG D 1 9 ? 78.811 61.649 52.534 1.00 43.38 9 ARG D CA 1
ATOM 3171 C C . ARG D 1 9 ? 79.565 60.327 52.483 1.00 42.49 9 ARG D C 1
ATOM 3172 O O . ARG D 1 9 ? 79.224 59.378 53.190 1.00 43.26 9 ARG D O 1
ATOM 3180 N N . ALA D 1 10 ? 80.557 60.243 51.605 1.00 41.45 10 ALA D N 1
ATOM 3181 C CA . ALA D 1 10 ? 81.450 59.095 51.605 1.00 40.02 10 ALA D CA 1
ATOM 3182 C C . ALA D 1 10 ? 82.121 58.892 52.975 1.00 38.97 10 ALA D C 1
ATOM 3183 O O . ALA D 1 10 ? 82.147 57.784 53.499 1.00 37.96 10 ALA D O 1
ATOM 3185 N N . ARG D 1 11 ? 82.562 59.983 53.596 1.00 40.36 11 ARG D N 1
ATOM 3186 C CA . ARG D 1 11 ? 83.259 59.911 54.878 1.00 41.21 11 ARG D CA 1
ATOM 3187 C C . ARG D 1 11 ? 82.352 59.409 55.990 1.00 42.56 11 ARG D C 1
ATOM 3188 O O . ARG D 1 11 ? 82.825 58.894 57.005 1.00 40.88 11 ARG D O 1
ATOM 3196 N N . ARG D 1 12 ? 81.050 59.621 55.815 1.00 44.99 12 ARG D N 1
ATOM 3197 C CA . ARG D 1 12 ? 80.081 59.307 56.851 1.00 45.38 12 ARG D CA 1
ATOM 3198 C C . ARG D 1 12 ? 79.640 57.852 56.773 1.00 44.77 12 ARG D C 1
ATOM 3199 O O . ARG D 1 12 ? 79.610 57.158 57.787 1.00 45.74 12 ARG D O 1
ATOM 3207 N N . PHE D 1 13 ? 79.394 57.377 55.553 1.00 43.81 13 PHE D N 1
ATOM 3208 C CA . PHE D 1 13 ? 79.308 55.947 55.254 1.00 43.41 13 PHE D CA 1
ATOM 3209 C C . PHE D 1 13 ? 80.465 55.175 55.899 1.00 41.98 13 PHE D C 1
ATOM 3210 O O . PHE D 1 13 ? 80.267 54.127 56.514 1.00 41.10 13 PHE D O 1
ATOM 3218 N N . LEU D 1 14 ? 81.661 55.744 55.822 1.00 41.78 14 LEU D N 1
ATOM 3219 C CA . LEU D 1 14 ? 82.872 55.029 56.195 1.00 41.18 14 LEU D CA 1
ATOM 3220 C C . LEU D 1 14 ? 83.143 55.102 57.699 1.00 43.00 14 LEU D C 1
ATOM 3221 O O . LEU D 1 14 ? 83.767 54.206 58.269 1.00 44.30 14 LEU D O 1
ATOM 3226 N N . SER D 1 15 ? 82.702 56.190 58.328 1.00 46.22 15 SER D N 1
ATOM 3227 C CA . SER D 1 15 ? 82.859 56.369 59.778 1.00 48.10 15 SER D CA 1
ATOM 3228 C C . SER D 1 15 ? 82.049 55.322 60.538 1.00 48.66 15 SER D C 1
ATOM 3229 O O . SER D 1 15 ? 82.468 54.858 61.600 1.00 49.52 15 SER D O 1
ATOM 3232 N N . ALA D 1 16 ? 80.960 54.870 59.918 1.00 48.79 16 ALA D N 1
ATOM 3233 C CA . ALA D 1 16 ? 80.001 53.968 60.556 1.00 49.51 16 ALA D CA 1
ATOM 3234 C C . ALA D 1 16 ? 80.404 52.494 60.481 1.00 50.37 16 ALA D C 1
ATOM 3235 O O . ALA D 1 16 ? 79.738 51.636 61.060 1.00 51.42 16 ALA D O 1
ATOM 3237 N N . LEU D 1 17 ? 81.436 52.195 59.693 1.00 51.00 17 LEU D N 1
ATOM 3238 C CA . LEU D 1 17 ? 82.018 50.854 59.654 1.00 50.26 17 LEU D CA 1
ATOM 3239 C C . LEU D 1 17 ? 83.140 50.731 60.679 1.00 50.76 17 LEU D C 1
ATOM 3240 O O . LEU D 1 17 ? 84.045 51.566 60.719 1.00 52.61 17 LEU D O 1
ATOM 3245 N N . ARG D 1 18 ? 83.091 49.673 61.483 1.00 51.71 18 ARG D N 1
ATOM 3246 C CA . ARG D 1 18 ? 84.055 49.458 62.569 1.00 53.39 18 ARG D CA 1
ATOM 3247 C C . ARG D 1 18 ? 85.399 48.953 62.039 1.00 52.94 18 ARG D C 1
ATOM 3248 O O . ARG D 1 18 ? 86.456 49.535 62.331 1.00 52.04 18 ARG D O 1
ATOM 3256 N N . HIS D 1 19 ? 85.352 47.785 61.393 1.00 51.25 19 HIS D N 1
ATOM 3257 C CA . HIS D 1 19 ? 86.528 47.149 60.805 1.00 50.34 19 HIS D CA 1
ATOM 3258 C C . HIS D 1 19 ? 87.337 48.162 59.998 1.00 48.56 19 HIS D C 1
ATOM 3259 O O . HIS D 1 19 ? 88.564 48.204 60.075 1.00 48.31 19 HIS D O 1
ATOM 3266 N N . CYS D 1 20 ? 86.634 49.018 59.271 1.00 46.39 20 CYS D N 1
ATOM 3267 C CA . CYS D 1 20 ? 87.285 50.047 58.48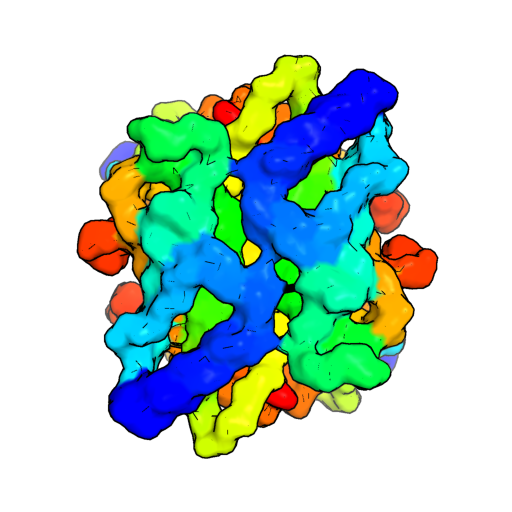8 1.00 46.98 20 CYS D CA 1
ATOM 3268 C C . CYS D 1 20 ? 88.067 51.059 59.319 1.00 46.24 20 CYS D C 1
ATOM 3269 O O . CYS D 1 20 ? 89.155 51.484 58.932 1.00 45.61 20 CYS D O 1
ATOM 3272 N N . GLN D 1 21 ? 87.549 51.369 60.503 1.00 47.18 21 GLN D N 1
ATOM 3273 C CA . GLN D 1 21 ? 88.211 52.296 61.416 1.00 44.02 21 GLN D CA 1
ATOM 3274 C C . GLN D 1 21 ? 89.445 51.681 62.067 1.00 40.50 21 GLN D C 1
ATOM 3275 O O . GLN D 1 21 ? 90.452 52.358 62.246 1.00 39.10 21 GLN D O 1
ATOM 3281 N N . VAL D 1 22 ? 89.404 50.378 62.328 1.00 37.14 22 VAL D N 1
ATOM 3282 C CA . VAL D 1 22 ? 90.608 49.661 62.743 1.00 37.18 22 VAL D CA 1
ATOM 3283 C C . VAL D 1 22 ? 91.673 49.612 61.646 1.00 35.25 22 VAL D C 1
ATOM 3284 O O . VAL D 1 22 ? 92.865 49.776 61.914 1.00 35.90 22 VAL D O 1
ATOM 3288 N N . LEU D 1 23 ? 91.237 49.424 60.407 1.00 33.17 23 LEU D N 1
ATOM 3289 C CA . LEU D 1 23 ? 92.137 49.513 59.269 1.00 31.45 23 LEU D CA 1
ATOM 3290 C C . LEU D 1 23 ? 92.662 50.940 59.100 1.00 30.04 23 LEU D C 1
ATOM 3291 O O . LEU D 1 23 ? 93.666 51.162 58.442 1.00 29.47 23 LEU D O 1
ATOM 3296 N N . GLY D 1 24 ? 91.928 51.911 59.633 1.00 29.13 24 GLY D N 1
ATOM 3297 C CA . GLY D 1 24 ? 92.255 53.317 59.431 1.00 26.31 24 GLY D CA 1
ATOM 3298 C C . GLY D 1 24 ? 92.003 53.804 58.018 1.00 25.11 24 GLY D C 1
ATOM 3299 O O . GLY D 1 24 ? 92.737 54.638 57.510 1.00 25.97 24 GLY D O 1
ATOM 3300 N N . LEU D 1 25 ? 90.999 53.234 57.363 1.00 25.08 25 LEU D N 1
ATOM 3301 C CA . LEU D 1 25 ? 90.585 53.669 56.028 1.00 25.46 25 LEU D CA 1
ATOM 3302 C C . LEU D 1 25 ? 90.153 55.143 56.043 1.00 26.77 25 LEU D C 1
ATOM 3303 O O . LEU D 1 25 ? 89.429 55.571 56.944 1.00 26.73 25 LEU D O 1
ATOM 3308 N N . THR D 1 26 ? 90.543 55.897 55.016 1.00 23.37 26 THR D N 1
ATOM 3309 C CA . THR D 1 26 ? 90.056 57.256 54.843 1.00 22.87 26 THR D CA 1
ATOM 3310 C C . THR D 1 26 ? 89.600 57.489 53.417 1.00 22.02 26 THR D C 1
ATOM 3311 O O . THR D 1 26 ? 90.046 56.818 52.501 1.00 23.45 26 THR D O 1
ATOM 3315 N N . VAL D 1 27 ? 88.747 58.481 53.221 1.00 22.01 27 VAL D N 1
ATOM 3316 C CA . VAL D 1 27 ? 88.334 58.844 51.875 1.00 22.32 27 VAL D CA 1
ATOM 3317 C C . VAL D 1 27 ? 89.328 59.842 51.294 1.00 22.85 27 VAL D C 1
ATOM 3318 O O . VAL D 1 27 ? 89.410 60.965 51.770 1.00 24.97 27 VAL D O 1
ATOM 3322 N N . GLU D 1 28 ? 90.132 59.409 50.322 1.00 22.81 28 GLU D N 1
ATOM 3323 C CA . GLU D 1 28 ? 91.119 60.282 49.676 1.00 22.16 28 GLU D CA 1
ATOM 3324 C C . GLU D 1 28 ? 90.469 61.310 48.760 1.00 22.60 28 GLU D C 1
ATOM 3325 O O . GLU D 1 28 ? 90.877 62.479 48.727 1.00 22.81 28 GLU D O 1
ATOM 3331 N N . ALA D 1 29 ? 89.607 60.819 47.876 1.00 21.29 29 ALA D N 1
ATOM 3332 C CA . ALA D 1 29 ? 88.909 61.665 46.910 1.00 19.98 29 ALA D CA 1
ATOM 3333 C C . ALA D 1 29 ? 87.513 61.120 46.656 1.00 20.82 29 ALA D C 1
ATOM 3334 O O . ALA D 1 29 ? 87.274 59.921 46.771 1.00 19.43 29 ALA D O 1
ATOM 3336 N N . ALA D 1 30 ? 86.590 62.008 46.313 1.00 24.53 30 ALA D N 1
ATOM 3337 C CA . ALA D 1 30 ? 85.255 61.588 45.917 1.00 27.48 30 ALA D CA 1
ATOM 3338 C C . ALA D 1 30 ? 84.623 62.671 45.072 1.00 30.33 30 ALA D C 1
ATOM 3339 O O . ALA D 1 30 ? 84.585 63.833 45.473 1.00 31.47 30 ALA D O 1
ATOM 3341 N N . ASP D 1 31 ? 84.226 62.310 43.856 1.00 33.73 31 ASP D N 1
ATOM 3342 C CA . ASP D 1 31 ? 83.372 63.179 43.056 1.00 38.72 31 ASP D CA 1
ATOM 3343 C C . ASP D 1 31 ? 82.370 62.361 42.257 1.00 38.81 31 ASP D C 1
ATOM 3344 O O . ASP D 1 31 ? 82.154 61.186 42.538 1.00 40.83 31 ASP D O 1
ATOM 3349 N N . GLU D 1 32 ? 81.727 63.012 41.294 1.00 41.77 32 GLU D N 1
ATOM 3350 C CA . GLU D 1 32 ? 80.780 62.350 40.403 1.00 43.23 32 GLU D CA 1
ATOM 3351 C C . GLU D 1 32 ? 81.462 61.203 39.641 1.00 42.38 32 GLU D C 1
ATOM 3352 O O . GLU D 1 32 ? 80.843 60.174 39.365 1.00 42.86 32 GLU D O 1
ATOM 3354 N N . LYS D 1 33 ? 82.768 61.339 39.414 1.00 43.18 33 LYS D N 1
ATOM 3355 C CA . LYS D 1 33 ? 83.548 60.324 38.690 1.00 41.09 33 LYS D CA 1
ATOM 3356 C C . LYS D 1 33 ? 83.642 58.964 39.399 1.00 40.12 33 LYS D C 1
ATOM 3357 O O . LYS D 1 33 ? 83.779 57.932 38.741 1.00 44.28 33 LYS D O 1
ATOM 3359 N N . GLY D 1 34 ? 83.643 58.957 40.729 1.00 35.53 34 GLY D N 1
ATOM 3360 C CA . GLY D 1 34 ? 83.933 57.735 41.486 1.00 29.99 34 GLY D CA 1
ATOM 3361 C C . GLY D 1 34 ? 84.709 58.023 42.755 1.00 28.17 34 GLY D C 1
ATOM 3362 O O . GLY D 1 34 ? 84.873 59.173 43.134 1.00 29.08 34 GLY D O 1
ATOM 3363 N N . LEU D 1 35 ? 85.192 56.981 43.421 1.00 25.96 35 LEU D N 1
ATOM 3364 C CA . LEU D 1 35 ? 85.606 57.114 44.810 1.00 22.51 35 LEU D CA 1
ATOM 3365 C C . LEU D 1 35 ? 86.999 56.534 45.037 1.00 20.45 35 LEU D C 1
ATOM 3366 O O . LEU D 1 35 ? 87.247 55.389 44.687 1.00 19.38 35 LEU D O 1
ATOM 3371 N N . THR D 1 36 ? 87.865 57.291 45.715 1.00 18.61 36 THR D N 1
ATOM 3372 C CA . THR D 1 36 ? 89.184 56.797 46.120 1.00 17.43 36 THR D CA 1
ATOM 3373 C C . THR D 1 36 ? 89.329 56.709 47.643 1.00 18.67 36 THR D C 1
ATOM 3374 O O . THR D 1 36 ? 89.190 57.697 48.356 1.00 19.59 36 THR D O 1
ATOM 3378 N N . LEU D 1 37 ? 89.643 55.516 48.125 1.00 20.37 37 LEU D N 1
ATOM 3379 C CA . LEU D 1 37 ? 89.792 55.274 49.554 1.00 20.37 37 LEU D CA 1
ATOM 3380 C C . LEU D 1 37 ? 91.262 54.971 49.818 1.00 19.33 37 LEU D C 1
ATOM 3381 O O . LEU D 1 37 ? 91.971 54.478 48.931 1.00 18.57 37 LEU D O 1
ATOM 3386 N N . ARG D 1 38 ? 91.735 55.320 51.011 1.00 18.99 38 ARG D N 1
ATOM 3387 C CA . ARG D 1 38 ? 93.104 55.000 51.401 1.00 20.11 38 ARG D CA 1
ATOM 3388 C C . ARG D 1 38 ? 93.204 53.933 52.482 1.00 18.60 38 ARG D C 1
ATOM 3389 O O . ARG D 1 38 ? 92.599 54.071 53.546 1.00 20.18 38 ARG D O 1
ATOM 3397 N N . LEU D 1 39 ? 94.162 53.029 52.308 1.00 20.60 39 LEU D N 1
ATOM 3398 C CA . LEU D 1 39 ? 94.504 52.058 53.347 1.00 21.51 39 LEU D CA 1
ATOM 3399 C C . LEU D 1 39 ? 95.947 52.264 53.795 1.00 22.98 39 LEU D C 1
ATOM 3400 O O . LEU D 1 39 ? 96.869 52.074 53.012 1.00 22.97 39 LEU D O 1
ATOM 3405 N N . PRO D 1 40 ? 96.142 52.802 55.008 1.00 25.03 40 PRO D N 1
ATOM 3406 C CA . PRO D 1 40 ? 97.519 53.022 55.432 1.00 26.89 40 PRO D CA 1
ATOM 3407 C C . PRO D 1 40 ? 98.250 51.698 55.605 1.00 26.23 40 PRO D C 1
ATOM 3408 O O . PRO D 1 40 ? 97.636 50.708 56.004 1.00 26.95 40 PRO D O 1
ATOM 3412 N N . TYR D 1 41 ? 99.491 51.633 55.135 1.00 28.09 41 TYR D N 1
ATOM 3413 C CA . TYR D 1 41 ? 100.230 50.377 55.153 1.00 33.46 41 TYR D CA 1
ATOM 3414 C C . TYR D 1 41 ? 100.413 49.800 56.560 1.00 37.20 41 TYR D C 1
ATOM 3415 O O . TYR D 1 41 ? 100.373 48.582 56.738 1.00 38.34 41 TYR D O 1
ATOM 3424 N N . SER D 1 42 ? 100.564 50.670 57.559 1.00 41.05 42 SER D N 1
ATOM 3425 C CA . SER D 1 42 ? 100.881 50.230 58.915 1.00 46.75 42 SER D CA 1
ATOM 3426 C C . SER D 1 42 ? 99.776 49.347 59.489 1.00 49.85 42 SER D C 1
ATOM 3427 O O . SER D 1 42 ? 100.045 48.337 60.139 1.00 50.15 42 SER D O 1
ATOM 3430 N N . GLN D 1 43 ? 98.550 49.621 59.060 1.00 54.84 43 GLN D N 1
ATOM 3431 C CA . GLN D 1 43 ? 97.370 48.960 59.599 1.00 59.73 43 GLN D CA 1
ATOM 3432 C C . GLN D 1 43 ? 97.048 47.659 58.846 1.00 63.06 43 GLN D C 1
ATOM 3433 O O . GLN D 1 43 ? 96.145 46.904 59.232 1.00 64.12 43 GLN D O 1
ATOM 3439 N N . ALA D 1 44 ? 97.834 47.377 57.807 1.00 64.97 44 ALA D N 1
ATOM 3440 C CA . ALA D 1 44 ? 97.587 46.235 56.929 1.00 66.24 44 ALA D CA 1
ATOM 3441 C C . ALA D 1 44 ? 98.608 45.116 57.164 1.00 67.68 44 ALA D C 1
ATOM 3442 O O . ALA D 1 44 ? 98.379 43.963 56.789 1.00 68.15 44 ALA D O 1
ATOM 3444 N N . ILE D 1 45 ? 99.722 45.463 57.806 1.00 69.31 45 ILE D N 1
ATOM 3445 C CA . ILE D 1 45 ? 100.856 44.554 57.954 1.00 69.54 45 ILE D CA 1
ATOM 3446 C C . ILE D 1 45 ? 100.441 43.267 58.664 1.00 70.26 45 ILE D C 1
ATOM 3447 O O . ILE D 1 45 ? 99.851 43.299 59.743 1.00 70.85 45 ILE D O 1
ATOM 3452 N N . ILE D 1 46 ? 100.750 42.134 58.042 1.00 71.83 46 ILE D N 1
ATOM 3453 C CA . ILE D 1 46 ? 100.640 40.844 58.705 1.00 72.77 46 ILE D CA 1
ATOM 3454 C C . ILE D 1 46 ? 102.037 40.245 58.921 1.00 74.09 46 ILE D C 1
ATOM 3455 O O . ILE D 1 46 ? 102.905 40.333 58.046 1.00 73.45 46 ILE D O 1
ATOM 3460 N N . GLY D 1 47 ? 102.308 39.824 60.155 1.00 76.19 47 GLY D N 1
ATOM 3461 C CA . GLY D 1 47 ? 103.630 39.311 60.515 1.00 78.95 47 GLY D CA 1
ATOM 3462 C C . GLY D 1 47 ? 104.610 40.389 60.958 1.00 80.88 47 GLY D C 1
ATOM 3463 O O . GLY D 1 47 ? 104.209 41.441 61.467 1.00 81.15 47 GLY D O 1
ATOM 3464 N N . ASN D 1 48 ? 105.902 40.081 60.843 1.00 82.40 48 ASN D N 1
ATOM 3465 C CA . ASN D 1 48 ? 106.977 41.027 61.156 1.00 84.03 48 ASN D CA 1
ATOM 3466 C C . ASN D 1 48 ? 106.750 42.401 60.515 1.00 85.06 48 ASN D C 1
ATOM 3467 O O . ASN D 1 48 ? 106.627 42.502 59.293 1.00 85.87 48 ASN D O 1
ATOM 3472 N N . PRO D 1 49 ? 106.643 43.456 61.346 1.00 85.59 49 PRO D N 1
ATOM 3473 C CA . PRO D 1 49 ? 106.367 44.816 60.861 1.00 85.88 49 PRO D CA 1
ATOM 3474 C C . PRO D 1 49 ? 107.499 45.408 60.010 1.00 85.87 49 PRO D C 1
ATOM 3475 O O . PRO D 1 49 ? 107.255 46.330 59.196 1.00 85.80 49 PRO D O 1
ATOM 3479 N N . GLU D 1 50 ? 108.718 44.887 60.200 1.00 85.80 50 GLU D N 1
ATOM 3480 C CA . GLU D 1 50 ? 109.864 45.293 59.383 1.00 85.56 50 GLU D CA 1
ATOM 3481 C C . GLU D 1 50 ? 109.866 44.611 58.007 1.00 85.01 50 GLU D C 1
ATOM 3482 O O . GLU D 1 50 ? 110.259 45.219 57.002 1.00 84.94 50 GLU D O 1
ATOM 3484 N N . SER D 1 51 ? 109.487 43.332 57.978 1.00 83.46 51 SER D N 1
ATOM 3485 C CA . SER D 1 51 ? 109.228 42.627 56.717 1.00 81.80 51 SER D CA 1
ATOM 3486 C C . SER D 1 51 ? 108.012 43.225 56.007 1.00 80.09 51 SER D C 1
ATOM 3487 O O . SER D 1 51 ? 108.120 43.730 54.886 1.00 79.85 51 SER D O 1
ATOM 3490 N N . GLY D 1 52 ? 106.850 43.117 56.649 1.00 77.52 52 GLY D N 1
ATOM 3491 C CA . GLY D 1 52 ? 105.783 44.096 56.459 1.00 74.33 52 GLY D CA 1
ATOM 3492 C C . GLY D 1 52 ? 104.814 43.701 55.361 1.00 71.79 52 GLY D C 1
ATOM 3493 O O . GLY D 1 52 ? 104.274 44.561 54.655 1.00 72.05 52 GLY D O 1
ATOM 3494 N N . VAL D 1 53 ? 104.582 42.397 55.222 1.00 68.95 53 VAL D N 1
ATOM 3495 C CA . VAL D 1 53 ? 103.757 41.891 54.129 1.00 66.08 53 VAL D CA 1
ATOM 3496 C C . VAL D 1 53 ? 102.290 42.284 54.314 1.00 63.67 53 VAL D C 1
ATOM 3497 O O . VAL D 1 53 ? 101.677 41.985 55.339 1.00 63.35 53 VAL D O 1
ATOM 3501 N N . VAL D 1 54 ? 101.769 43.060 53.372 1.00 60.74 54 VAL D N 1
ATOM 3502 C CA . VAL D 1 54 ? 100.389 43.521 53.451 1.00 58.05 54 VAL D CA 1
ATOM 3503 C C . VAL D 1 54 ? 99.413 42.365 53.210 1.00 56.22 54 VAL D C 1
ATOM 3504 O O . VAL D 1 54 ? 99.612 41.548 52.306 1.00 56.72 54 VAL D O 1
ATOM 3508 N N . HIS D 1 55 ? 98.400 42.260 54.068 1.00 52.12 55 HIS D N 1
ATOM 3509 C CA . HIS D 1 55 ? 97.511 41.107 54.066 1.00 47.21 55 HIS D CA 1
ATOM 3510 C C . HIS D 1 55 ? 96.438 41.257 52.992 1.00 44.82 55 HIS D C 1
ATOM 3511 O O . HIS D 1 55 ? 95.791 42.299 52.895 1.00 46.67 55 HIS D O 1
ATOM 3518 N N . GLY D 1 56 ? 96.254 40.218 52.184 1.00 39.86 56 GLY D N 1
ATOM 3519 C CA . GLY D 1 56 ? 95.189 40.212 51.195 1.00 34.29 56 GLY D CA 1
ATOM 3520 C C . GLY D 1 56 ? 93.876 40.654 51.803 1.00 31.29 56 GLY D C 1
ATOM 3521 O O . GLY D 1 56 ? 93.160 41.472 51.229 1.00 30.76 56 GLY D O 1
ATOM 3522 N N . GLY D 1 57 ? 93.614 40.205 53.026 1.00 29.35 57 GLY D N 1
ATOM 3523 C CA . GLY D 1 57 ? 92.320 40.442 53.657 1.00 24.05 57 GLY D CA 1
ATOM 3524 C C . GLY D 1 57 ? 92.002 41.913 53.825 1.00 24.69 57 GLY D C 1
ATOM 3525 O O . GLY D 1 57 ? 90.829 42.322 53.766 1.00 25.77 57 GLY D O 1
ATOM 3526 N N . ALA D 1 58 ? 93.032 42.708 54.101 1.00 23.40 58 ALA D N 1
ATOM 3527 C CA . ALA D 1 58 ? 92.859 44.147 54.358 1.00 22.22 58 ALA D CA 1
ATOM 3528 C C . ALA D 1 58 ? 92.531 44.876 53.059 1.00 22.45 58 ALA D C 1
ATOM 3529 O O . ALA D 1 58 ? 91.671 45.769 53.031 1.00 23.17 58 ALA D O 1
ATOM 3531 N N . ILE D 1 59 ? 93.064 44.340 51.963 1.00 21.52 59 ILE D N 1
ATOM 3532 C CA . ILE D 1 59 ? 92.787 44.835 50.618 1.00 20.70 59 ILE D CA 1
ATOM 3533 C C . ILE D 1 59 ? 91.402 44.432 50.106 1.00 22.42 59 ILE D C 1
ATOM 3534 O O . ILE D 1 59 ? 90.698 45.254 49.531 1.00 20.92 59 ILE D O 1
ATOM 3539 N N . THR D 1 60 ? 90.933 43.253 50.519 1.00 23.07 60 THR D N 1
ATOM 3540 C CA . THR D 1 60 ? 89.565 42.831 50.236 1.00 20.77 60 THR D CA 1
ATOM 3541 C C . THR D 1 60 ? 88.579 43.765 50.910 1.00 21.39 60 THR D C 1
ATOM 3542 O O . THR D 1 60 ? 87.536 44.106 50.335 1.00 24.42 60 THR D O 1
ATOM 3546 N N . THR D 1 61 ? 88.850 44.099 52.170 1.00 18.62 61 THR D N 1
ATOM 3547 C CA . THR D 1 61 ? 88.008 45.051 52.880 1.00 17.21 61 THR D CA 1
ATOM 3548 C C . THR D 1 61 ? 88.036 46.394 52.184 1.00 16.72 61 THR D C 1
ATOM 3549 O O . THR D 1 61 ? 86.992 47.010 51.956 1.00 21.16 61 THR D O 1
ATOM 3553 N N . LEU D 1 62 ? 89.238 46.873 51.904 1.00 16.23 62 LEU D N 1
ATOM 3554 C CA . LEU D 1 62 ? 89.406 48.086 51.122 1.00 17.54 62 LEU D CA 1
ATOM 3555 C C . LEU D 1 62 ? 88.535 48.127 49.870 1.00 17.13 62 LEU D C 1
ATOM 3556 O O . LEU D 1 62 ? 87.827 49.098 49.646 1.00 17.74 62 LEU D O 1
ATOM 3577 N N . ASP D 1 64 ? 86.018 45.959 48.737 1.00 19.11 64 ASP D N 1
ATOM 3578 C CA . ASP D 1 64 ? 84.594 45.791 49.048 1.00 21.61 64 ASP D CA 1
ATOM 3579 C C . ASP D 1 64 ? 83.968 47.076 49.577 1.00 21.55 64 ASP D C 1
ATOM 3580 O O . ASP D 1 64 ? 82.931 47.528 49.074 1.00 23.87 64 ASP D O 1
ATOM 3585 N N . THR D 1 65 ? 84.681 47.750 50.473 1.00 21.47 65 THR D N 1
ATOM 3586 C CA . THR D 1 65 ? 84.211 49.028 51.006 1.00 22.25 65 THR D CA 1
ATOM 3587 C C . THR D 1 65 ? 84.215 50.158 49.970 1.00 21.17 65 THR D C 1
ATOM 3588 O O . THR D 1 65 ? 83.320 50.999 49.949 1.00 21.73 65 THR D O 1
ATOM 3592 N N . THR D 1 66 ? 85.288 50.252 49.196 1.00 21.25 66 THR D N 1
ATOM 3593 C CA . THR D 1 66 ? 85.331 51.212 48.106 1.00 20.53 66 THR D CA 1
ATOM 3594 C C . THR D 1 66 ? 84.202 51.010 47.101 1.00 20.09 66 THR D C 1
ATOM 3595 O O . THR D 1 66 ? 83.548 51.974 46.699 1.00 23.20 66 THR D O 1
ATOM 3599 N N . CYS D 1 67 ? 84.015 49.772 46.650 1.00 20.81 67 CYS D N 1
ATOM 3600 C CA . CYS D 1 67 ? 82.941 49.449 45.717 1.00 20.92 67 CYS D CA 1
ATOM 3601 C C . CYS D 1 67 ? 81.585 49.802 46.311 1.00 22.08 67 CYS D C 1
ATOM 3602 O O . CYS D 1 67 ? 80.844 50.612 45.735 1.00 23.13 67 CYS D O 1
ATOM 3605 N N . GLY D 1 68 ? 81.343 49.336 47.531 1.00 22.17 68 GLY D N 1
ATOM 3606 C CA . GLY D 1 68 ? 80.122 49.684 48.271 1.00 23.76 68 GLY D CA 1
ATOM 3607 C C . GLY D 1 68 ? 79.855 51.174 48.371 1.00 24.87 68 GLY D C 1
ATOM 3608 O O . GLY D 1 68 ? 78.731 51.626 48.152 1.00 28.03 68 GLY D O 1
ATOM 3609 N N . ILE D 1 69 ? 80.841 51.940 48.822 1.00 25.30 69 ILE D N 1
ATOM 3610 C CA . ILE D 1 69 ? 80.581 53.345 49.124 1.00 22.85 69 ILE D CA 1
ATOM 3611 C C . ILE D 1 69 ? 80.510 54.180 47.845 1.00 22.29 69 ILE D C 1
ATOM 3612 O O . ILE D 1 69 ? 79.928 55.263 47.826 1.00 26.28 69 ILE D O 1
ATOM 3617 N N . SER D 1 70 ? 81.053 53.651 46.759 1.00 22.07 70 SER D N 1
ATOM 3618 C CA . SER D 1 70 ? 81.063 54.390 45.509 1.00 22.79 70 SER D CA 1
ATOM 3619 C C . SER D 1 70 ? 79.635 54.587 45.031 1.00 25.67 70 SER D C 1
ATOM 3620 O O . SER D 1 70 ? 79.353 55.502 44.245 1.00 27.01 70 SER D O 1
ATOM 3623 N N . THR D 1 71 ? 78.713 53.811 45.606 1.00 25.96 71 THR D N 1
ATOM 3624 C CA . THR D 1 71 ? 77.288 53.971 45.307 1.00 29.18 71 THR D CA 1
ATOM 3625 C C . THR D 1 71 ? 76.764 55.370 45.636 1.00 28.64 71 THR D C 1
ATOM 3626 O O . THR D 1 71 ? 75.834 55.850 44.992 1.00 29.75 71 THR D O 1
ATOM 3630 N N . VAL D 1 72 ? 77.436 56.069 46.548 1.00 31.86 72 VAL D N 1
ATOM 3631 C CA . VAL D 1 72 ? 77.035 57.428 46.902 1.00 29.69 72 VAL D CA 1
ATOM 3632 C C . VAL D 1 72 ? 77.155 58.391 45.728 1.00 31.94 72 VAL D C 1
ATOM 3633 O O . VAL D 1 72 ? 76.492 59.424 45.701 1.00 31.82 72 VAL D O 1
ATOM 3637 N N . CYS D 1 73 ? 77.964 58.034 44.735 1.00 33.50 73 CYS D N 1
ATOM 3638 C CA . CYS D 1 73 ? 78.048 58.840 43.517 1.00 36.42 73 CYS D CA 1
ATOM 3639 C C . CYS D 1 73 ? 76.743 58.831 42.724 1.00 37.43 73 CYS D C 1
ATOM 3640 O O . CYS D 1 73 ? 76.584 59.624 41.798 1.00 39.26 73 CYS D O 1
ATOM 3643 N N . VAL D 1 74 ? 75.914 57.811 42.934 1.00 37.20 74 VAL D N 1
ATOM 3644 C CA . VAL D 1 74 ? 74.720 57.644 42.100 1.00 37.97 74 VAL D CA 1
ATOM 3645 C C . VAL D 1 74 ? 73.406 57.639 42.883 1.00 39.08 74 VAL D C 1
ATOM 3646 O O . VAL D 1 74 ? 72.327 57.598 42.294 1.00 39.55 74 VAL D O 1
ATOM 3650 N N . LEU D 1 75 ? 73.501 57.613 44.207 1.00 41.18 75 LEU D N 1
ATOM 3651 C CA . LEU D 1 75 ? 72.321 57.608 45.054 1.00 43.82 75 LEU D CA 1
ATOM 3652 C C . LEU D 1 75 ? 72.131 58.967 45.703 1.00 48.44 75 LEU D C 1
ATOM 3653 O O . LEU D 1 75 ? 72.972 59.397 46.493 1.00 50.18 75 LEU D O 1
ATOM 3658 N N . PRO D 1 76 ? 70.992 59.623 45.426 1.00 51.80 76 PRO D N 1
ATOM 3659 C CA . PRO D 1 76 ? 70.710 60.960 45.954 1.00 52.66 76 PRO D CA 1
ATOM 3660 C C . PRO D 1 76 ? 70.664 60.998 47.485 1.00 53.09 76 PRO D C 1
ATOM 3661 O O . PRO D 1 76 ? 71.333 61.832 48.099 1.00 53.48 76 PRO D O 1
ATOM 3665 N N . ASP D 1 77 ? 69.939 60.062 48.097 1.00 53.10 77 ASP D N 1
ATOM 3666 C CA . ASP D 1 77 ? 69.852 60.011 49.558 1.00 53.08 77 ASP D CA 1
ATOM 3667 C C . ASP D 1 77 ? 70.838 59.001 50.123 1.00 51.76 77 ASP D C 1
ATOM 3668 O O . ASP D 1 77 ? 71.233 58.062 49.437 1.00 51.15 77 ASP D O 1
ATOM 3673 N N . PHE D 1 78 ? 71.211 59.184 51.386 1.00 50.83 78 PHE D N 1
ATOM 3674 C CA . PHE D 1 78 ? 72.065 58.221 52.069 1.00 50.36 78 PHE D CA 1
ATOM 3675 C C . PHE D 1 78 ? 71.396 56.850 52.139 1.00 48.82 78 PHE D C 1
ATOM 3676 O O . PHE D 1 78 ? 70.288 56.716 52.662 1.00 50.00 78 PHE D O 1
ATOM 3684 N N . GLU D 1 79 ? 72.076 55.826 51.633 1.00 47.48 79 GLU D N 1
ATOM 3685 C CA . GLU D 1 79 ? 71.696 54.457 51.954 1.00 45.81 79 GLU D CA 1
ATOM 3686 C C . GLU D 1 79 ? 72.852 53.485 51.811 1.00 44.75 79 GLU D C 1
ATOM 3687 O O . GLU D 1 79 ? 73.726 53.663 50.960 1.00 43.72 79 GLU D O 1
ATOM 3693 N N . ILE D 1 80 ? 72.845 52.458 52.655 1.00 43.44 80 ILE D N 1
ATOM 3694 C CA . ILE D 1 80 ? 73.827 51.383 52.579 1.00 42.34 80 ILE D CA 1
ATOM 3695 C C . ILE D 1 80 ? 73.334 50.254 51.676 1.00 40.57 80 ILE D C 1
ATOM 3696 O O . ILE D 1 80 ? 72.219 49.745 51.848 1.00 39.40 80 ILE D O 1
ATOM 3701 N N . CYS D 1 81 ? 74.142 49.916 50.674 1.00 36.70 81 CYS D N 1
ATOM 3702 C CA . CYS D 1 81 ? 73.779 48.876 49.717 1.00 33.97 81 CYS D CA 1
ATOM 3703 C C . CYS D 1 81 ? 74.597 47.616 49.960 1.00 31.89 81 CYS D C 1
ATOM 3704 O O . CYS D 1 81 ? 75.798 47.596 49.696 1.00 31.28 81 CYS D O 1
ATOM 3707 N N . PRO D 1 82 ? 73.948 46.564 50.485 1.00 30.23 82 PRO D N 1
ATOM 3708 C CA . PRO D 1 82 ? 74.606 45.296 50.771 1.00 27.87 82 PRO D CA 1
ATOM 3709 C C . PRO D 1 82 ? 75.205 44.683 49.512 1.00 26.76 82 PRO D C 1
ATOM 3710 O O . PRO D 1 82 ? 74.624 44.801 48.430 1.00 25.11 82 PRO D O 1
ATOM 3714 N N . THR D 1 83 ? 76.377 44.064 49.668 1.00 25.32 83 THR D N 1
ATOM 3715 C CA . THR D 1 83 ? 77.061 43.352 48.596 1.00 23.89 83 THR D CA 1
ATOM 3716 C C . THR D 1 83 ? 76.201 42.205 48.079 1.00 23.09 83 THR D C 1
ATOM 3717 O O . THR D 1 83 ? 75.604 41.472 48.865 1.00 24.02 83 THR D O 1
ATOM 3721 N N . LEU D 1 84 ? 76.074 42.094 46.758 1.00 22.70 84 LEU D N 1
ATOM 3722 C CA . LEU D 1 84 ? 75.408 40.940 46.150 1.00 20.11 84 LEU D CA 1
ATOM 3723 C C . LEU D 1 84 ? 76.418 39.955 45.589 1.00 20.87 84 LEU D C 1
ATOM 3724 O O . LEU D 1 84 ? 76.260 38.742 45.709 1.00 21.38 84 LEU D O 1
ATOM 3729 N N . ASP D 1 85 ? 77.476 40.487 44.997 1.00 22.82 85 ASP D N 1
ATOM 3730 C CA . ASP D 1 85 ? 78.580 39.670 44.523 1.00 25.18 85 ASP D CA 1
ATOM 3731 C C . ASP D 1 85 ? 79.826 40.532 44.380 1.00 24.65 85 ASP D C 1
ATOM 3732 O O . ASP D 1 85 ? 79.741 41.764 44.309 1.00 24.31 85 ASP D O 1
ATOM 3737 N N . LEU D 1 86 ? 80.977 39.896 44.539 1.00 24.61 86 LEU D N 1
ATOM 3738 C CA . LEU D 1 86 ? 82.258 40.587 44.442 1.00 26.94 86 LEU D CA 1
ATOM 3739 C C . LEU D 1 86 ? 83.268 39.689 43.735 1.00 26.90 86 LEU D C 1
ATOM 3740 O O . LEU D 1 86 ? 83.210 38.463 43.869 1.00 28.62 86 LEU D O 1
ATOM 3745 N N . ARG D 1 87 ? 84.122 40.286 42.905 1.00 24.99 87 ARG D N 1
ATOM 3746 C CA . ARG D 1 87 ? 85.247 39.557 42.305 1.00 27.81 87 ARG D CA 1
ATOM 3747 C C . ARG D 1 87 ? 86.513 40.383 42.453 1.00 26.84 87 ARG D C 1
ATOM 3748 O O . ARG D 1 87 ? 86.549 41.551 42.057 1.00 26.74 87 ARG D O 1
ATOM 3756 N N . ILE D 1 88 ? 87.573 39.748 42.929 1.00 23.17 88 ILE D N 1
ATOM 3757 C CA . ILE D 1 88 ? 88.855 40.407 43.042 1.00 23.40 88 ILE D CA 1
ATOM 3758 C C . ILE D 1 88 ? 89.902 39.524 42.390 1.00 22.85 88 ILE D C 1
ATOM 3759 O O . ILE D 1 88 ? 89.990 38.342 42.705 1.00 22.32 88 ILE D O 1
ATOM 3764 N N . ASP D 1 89 ? 90.738 40.115 41.537 1.00 21.26 89 ASP D N 1
ATOM 3765 C CA . ASP D 1 89 ? 91.830 39.389 40.908 1.00 20.20 89 ASP D CA 1
ATOM 3766 C C . ASP D 1 89 ? 93.132 40.182 41.037 1.00 21.09 89 ASP D C 1
ATOM 3767 O O . ASP D 1 89 ? 93.258 41.298 40.506 1.00 21.49 89 ASP D O 1
ATOM 3772 N N . TYR D 1 90 ? 94.060 39.636 41.809 1.00 19.74 90 TYR D N 1
ATOM 3773 C CA . TYR D 1 90 ? 95.400 40.205 41.947 1.00 23.55 90 TYR D CA 1
ATOM 3774 C C . TYR D 1 90 ? 96.249 40.055 40.703 1.00 24.30 90 TYR D C 1
ATOM 3775 O O . TYR D 1 90 ? 96.357 38.957 40.145 1.00 28.95 90 TYR D O 1
ATOM 3792 N N . HIS D 1 92 ? 99.449 41.355 41.031 1.00 27.71 92 HIS D N 1
ATOM 3793 C CA . HIS D 1 92 ? 100.714 41.159 41.705 1.00 27.75 92 HIS D CA 1
ATOM 3794 C C . HIS D 1 92 ? 100.604 41.627 43.136 1.00 26.58 92 HIS D C 1
ATOM 3795 O O . HIS D 1 92 ? 99.679 42.352 43.482 1.00 27.03 92 HIS D O 1
ATOM 3802 N N . PRO D 1 93 ? 101.468 41.104 44.002 1.00 26.89 93 PRO D N 1
ATOM 3803 C CA . PRO D 1 93 ? 101.354 41.380 45.423 1.00 26.62 93 PRO D CA 1
ATOM 3804 C C . PRO D 1 93 ? 101.571 42.861 45.725 1.00 28.23 93 PRO D C 1
ATOM 3805 O O . PRO D 1 93 ? 102.358 43.529 45.049 1.00 26.68 93 PRO D O 1
ATOM 3809 N N . ALA D 1 94 ? 100.876 43.366 46.739 1.00 26.88 94 ALA D N 1
ATOM 3810 C CA . ALA D 1 94 ? 101.117 44.719 47.209 1.00 27.03 94 ALA D CA 1
ATOM 3811 C C . ALA D 1 94 ? 102.542 44.832 47.742 1.00 28.29 94 ALA D C 1
ATOM 3812 O O . ALA D 1 94 ? 103.094 43.868 48.265 1.00 28.29 94 ALA D O 1
ATOM 3814 N N . GLU D 1 95 ? 103.179 45.973 47.496 1.00 27.87 95 GLU D N 1
ATOM 3815 C CA . GLU D 1 95 ? 104.450 46.273 48.126 1.00 24.17 95 GLU D CA 1
ATOM 3816 C C . GLU D 1 95 ? 104.267 46.681 49.580 1.00 23.92 95 GLU D C 1
ATOM 3817 O O . GLU D 1 95 ? 103.318 47.369 49.922 1.00 23.75 95 GLU D O 1
ATOM 3823 N N . PRO D 1 96 ? 105.220 46.300 50.433 1.00 25.89 96 PRO D N 1
ATOM 3824 C CA . PRO D 1 96 ? 105.242 46.730 51.833 1.00 27.32 96 PRO D CA 1
ATOM 3825 C C . PRO D 1 96 ? 105.610 48.208 51.951 1.00 27.50 96 PRO D C 1
ATOM 3826 O O . PRO D 1 96 ? 106.249 48.758 51.055 1.00 28.85 96 PRO D O 1
ATOM 3830 N N . HIS D 1 97 ? 105.169 48.852 53.026 1.00 29.34 97 HIS D N 1
ATOM 3831 C CA . HIS D 1 97 ? 105.629 50.208 53.362 1.00 31.20 97 HIS D CA 1
ATOM 3832 C C . HIS D 1 97 ? 105.101 51.269 52.394 1.00 28.98 97 HIS D C 1
ATOM 3833 O O . HIS D 1 97 ? 105.634 52.375 52.316 1.00 29.60 97 HIS D O 1
ATOM 3840 N N . LYS D 1 98 ? 104.062 50.916 51.646 1.00 27.56 98 LYS D N 1
ATOM 3841 C CA . LYS D 1 98 ? 103.356 51.877 50.808 1.00 26.65 98 LYS D CA 1
ATOM 3842 C C . LYS D 1 98 ? 101.858 51.755 51.035 1.00 26.13 98 LYS D C 1
ATOM 3843 O O . LYS D 1 98 ? 101.323 50.646 51.051 1.00 27.44 98 LYS D O 1
ATOM 3849 N N . ASP D 1 99 ? 101.173 52.891 51.165 1.00 23.55 99 ASP D N 1
ATOM 3850 C CA . ASP D 1 99 ? 99.727 52.875 51.333 1.00 19.27 99 ASP D CA 1
ATOM 3851 C C . ASP D 1 99 ? 99.078 52.318 50.083 1.00 18.00 99 ASP D C 1
ATOM 3852 O O . ASP D 1 99 ? 99.603 52.484 48.990 1.00 15.95 99 ASP D O 1
ATOM 3857 N N . VAL D 1 100 ? 97.888 51.739 50.241 1.00 14.32 100 VAL D N 1
ATOM 3858 C CA . VAL D 1 100 ? 97.156 51.184 49.128 1.00 14.15 100 VAL D CA 1
ATOM 3859 C C . VAL D 1 100 ? 95.895 52.013 48.885 1.00 16.69 100 VAL D C 1
ATOM 3860 O O . VAL D 1 100 ? 95.201 52.403 49.831 1.00 16.92 100 VAL D O 1
ATOM 3864 N N . TYR D 1 101 ? 95.693 52.408 47.635 1.00 15.94 101 TYR D N 1
ATOM 3865 C CA . TYR D 1 101 ? 94.536 53.208 47.280 1.00 16.43 101 TYR D CA 1
ATOM 3866 C C . TYR D 1 101 ? 93.558 52.348 46.519 1.00 14.53 101 TYR D C 1
ATOM 3867 O O . TYR D 1 101 ? 93.967 51.476 45.766 1.00 15.22 101 TYR D O 1
ATOM 3876 N N . GLY D 1 102 ? 92.279 52.487 46.859 1.00 15.71 102 GLY D N 1
ATOM 3877 C CA . GLY D 1 102 ? 91.206 51.780 46.177 1.00 13.17 102 GLY D CA 1
ATOM 3878 C C . GLY D 1 102 ? 90.348 52.789 45.449 1.00 14.34 102 GLY D C 1
ATOM 3879 O O . GLY D 1 102 ? 90.027 53.841 45.995 1.00 13.35 102 GLY D O 1
ATOM 3880 N N . PHE D 1 103 ? 90.183 52.577 44.152 1.00 14.58 103 PHE D N 1
ATOM 3881 C CA . PHE D 1 103 ? 89.276 53.396 43.356 1.00 18.36 103 PHE D CA 1
ATOM 3882 C C . PHE D 1 103 ? 88.086 52.546 42.916 1.00 18.63 103 PHE D C 1
ATOM 3883 O O . PHE D 1 103 ? 88.247 51.374 42.582 1.00 18.00 103 PHE D O 1
ATOM 3891 N N . ALA D 1 104 ? 86.909 53.161 42.832 1.00 18.42 104 ALA D N 1
ATOM 3892 C CA . ALA D 1 104 ? 85.775 52.519 42.176 1.00 18.20 104 ALA D CA 1
ATOM 3893 C C . ALA D 1 104 ? 84.787 53.513 41.581 1.00 20.37 104 ALA D C 1
ATOM 3894 O O . ALA D 1 104 ? 84.732 54.672 41.976 1.00 19.72 104 ALA D O 1
ATOM 3896 N N . GLU D 1 105 ? 83.960 53.009 40.672 1.00 20.66 105 GLU D N 1
ATOM 3897 C CA . GLU D 1 105 ? 83.065 53.825 39.885 1.00 23.51 105 GLU D CA 1
ATOM 3898 C C . GLU D 1 105 ? 81.900 52.942 39.427 1.00 23.55 105 GLU D C 1
ATOM 3899 O O . GLU D 1 105 ? 82.107 51.776 39.067 1.00 22.79 105 GLU D O 1
ATOM 3905 N N . CYS D 1 106 ? 80.681 53.393 39.699 1.00 21.08 106 CYS D N 1
ATOM 3906 C CA . CYS D 1 106 ? 79.494 52.703 39.214 1.00 23.13 106 CYS D CA 1
ATOM 3907 C C . CYS D 1 106 ? 79.408 52.779 37.695 1.00 23.26 106 CYS D C 1
ATOM 3908 O O . CYS D 1 106 ? 79.726 53.813 37.104 1.00 26.59 106 CYS D O 1
ATOM 3911 N N . TYR D 1 107 ? 79.096 51.658 37.049 1.00 23.15 107 TYR D N 1
ATOM 3912 C CA . TYR D 1 107 ? 79.047 51.631 35.591 1.00 21.11 107 TYR D CA 1
ATOM 3913 C C . TYR D 1 107 ? 77.678 51.233 35.058 1.00 23.52 107 TYR D C 1
ATOM 3914 O O . TYR D 1 107 ? 77.393 51.415 33.875 1.00 23.53 107 TYR D O 1
ATOM 3923 N N . ARG D 1 108 ? 76.861 50.637 35.922 1.00 22.44 108 ARG D N 1
ATOM 3924 C CA . ARG D 1 108 ? 75.469 50.386 35.614 1.00 21.03 108 ARG D CA 1
ATOM 3925 C C . ARG D 1 108 ? 74.613 50.554 36.856 1.00 22.82 108 ARG D C 1
ATOM 3926 O O . ARG D 1 108 ? 74.975 50.090 37.939 1.00 21.24 108 ARG D O 1
ATOM 3934 N N . VAL D 1 109 ? 73.497 51.258 36.686 1.00 22.29 109 VAL D N 1
ATOM 3935 C CA . VAL D 1 109 ? 72.538 51.485 37.754 1.00 24.29 109 VAL D CA 1
ATOM 3936 C C . VAL D 1 109 ? 71.174 50.984 37.307 1.00 25.33 109 VAL D C 1
ATOM 3937 O O . VAL D 1 109 ? 70.699 51.316 36.226 1.00 27.10 109 VAL D O 1
ATOM 3941 N N . THR D 1 110 ? 70.553 50.173 38.151 1.00 29.05 110 THR D N 1
ATOM 3942 C CA . THR D 1 110 ? 69.274 49.540 37.842 1.00 28.19 110 THR D CA 1
ATOM 3943 C C . THR D 1 110 ? 68.304 49.862 38.997 1.00 27.55 110 THR D C 1
ATOM 3944 O O . THR D 1 110 ? 68.696 50.545 39.944 1.00 29.99 110 THR D O 1
ATOM 3948 N N . PRO D 1 111 ? 66.990 49.667 38.797 1.00 29.47 111 PRO D N 1
ATOM 3949 C CA . PRO D 1 111 ? 66.152 50.068 39.930 1.00 27.13 111 PRO D CA 1
ATOM 3950 C C . PRO D 1 111 ? 66.621 49.510 41.287 1.00 26.50 111 PRO D C 1
ATOM 3951 O O . PRO D 1 111 ? 66.633 50.239 42.268 1.00 26.10 111 PRO D O 1
ATOM 3955 N N . ASN D 1 112 ? 67.125 48.277 41.318 1.00 25.38 112 ASN D N 1
ATOM 3956 C CA . ASN D 1 112 ? 67.476 47.636 42.593 1.00 23.59 112 ASN D CA 1
ATOM 3957 C C . ASN D 1 112 ? 68.914 47.135 42.694 1.00 21.96 112 ASN D C 1
ATOM 3958 O O . ASN D 1 112 ? 69.305 46.563 43.708 1.00 21.29 112 ASN D O 1
ATOM 3963 N N . VAL D 1 113 ? 69.699 47.344 41.639 1.00 22.63 113 VAL D N 1
ATOM 3964 C CA . VAL D 1 113 ? 71.093 46.891 41.612 1.00 20.85 113 VAL D CA 1
ATOM 3965 C C . VAL D 1 113 ? 72.021 48.008 41.127 1.00 21.86 113 VAL D C 1
ATOM 3966 O O . VAL D 1 113 ? 71.749 48.652 40.114 1.00 25.16 113 VAL D O 1
ATOM 3970 N N . ILE D 1 114 ? 73.146 48.191 41.813 1.00 24.40 114 ILE D N 1
ATOM 3971 C CA . ILE D 1 114 ? 74.238 49.016 41.297 1.00 23.06 114 ILE D CA 1
ATOM 3972 C C . ILE D 1 114 ? 75.471 48.165 41.012 1.00 22.16 114 ILE D C 1
ATOM 3973 O O . ILE D 1 114 ? 75.891 47.347 41.830 1.00 20.97 114 ILE D O 1
ATOM 3978 N N . PHE D 1 115 ? 75.953 48.246 39.778 1.00 22.57 115 PHE D N 1
ATOM 3979 C CA . PHE D 1 115 ? 77.155 47.525 39.393 1.00 18.61 115 PHE D CA 1
ATOM 3980 C C . PHE D 1 115 ? 78.338 48.470 39.385 1.00 21.25 115 PHE D C 1
ATOM 3981 O O . PHE D 1 115 ? 78.264 49.577 38.842 1.00 21.41 115 PHE D O 1
ATOM 3989 N N . THR D 1 116 ? 79.400 48.057 40.058 1.00 18.65 116 THR D N 1
ATOM 3990 C CA . THR D 1 116 ? 80.587 48.868 40.171 1.00 21.58 116 THR D CA 1
ATOM 3991 C C . THR D 1 116 ? 81.852 48.092 39.807 1.00 19.54 116 THR D C 1
ATOM 3992 O O . THR D 1 116 ? 81.921 46.864 39.958 1.00 18.09 116 THR D O 1
ATOM 3996 N N . ARG D 1 117 ? 82.876 48.839 39.406 1.00 23.07 117 ARG D N 1
ATOM 3997 C CA . ARG D 1 117 ? 84.188 48.282 39.061 1.00 22.70 117 ARG D CA 1
ATOM 3998 C C . ARG D 1 117 ? 85.280 49.210 39.597 1.00 23.61 117 ARG D C 1
ATOM 3999 O O . ARG D 1 117 ? 85.138 50.436 39.565 1.00 21.19 117 ARG D O 1
ATOM 4007 N N . GLY D 1 118 ? 86.393 48.634 40.035 1.00 19.97 118 GLY D N 1
ATOM 4008 C CA . GLY D 1 118 ? 87.514 49.452 40.491 1.00 21.10 118 GLY D CA 1
ATOM 4009 C C . GLY D 1 118 ? 88.812 48.668 40.524 1.00 19.67 118 GLY D C 1
ATOM 4010 O O . GLY D 1 118 ? 88.909 47.572 39.945 1.00 17.87 118 GLY D O 1
ATOM 4011 N N . PHE D 1 119 ? 89.788 49.206 41.243 1.00 17.61 119 PHE D N 1
ATOM 4012 C CA . PHE D 1 119 ? 91.096 48.570 41.352 1.00 17.52 119 PHE D CA 1
ATOM 4013 C C . PHE D 1 119 ? 91.843 49.103 42.563 1.00 18.36 119 PHE D C 1
ATOM 4014 O O . PHE D 1 119 ? 91.437 50.105 43.158 1.00 19.38 119 PHE D O 1
ATOM 4022 N N . ALA D 1 120 ? 92.853 48.360 43.000 1.00 16.63 120 ALA D N 1
ATOM 4023 C CA . ALA D 1 120 ? 93.755 48.816 44.039 1.00 15.06 120 ALA D CA 1
ATOM 4024 C C . ALA D 1 120 ? 95.132 49.095 43.441 1.00 15.16 120 ALA D C 1
ATOM 4025 O O . ALA D 1 120 ? 95.528 48.496 42.451 1.00 11.27 120 ALA D O 1
ATOM 4027 N N . TYR D 1 121 ? 95.821 50.089 43.979 1.00 15.79 121 TYR D N 1
ATOM 4028 C CA . TYR D 1 121 ? 97.142 50.436 43.471 1.00 13.83 121 TYR D CA 1
ATOM 4029 C C . TYR D 1 121 ? 97.922 51.156 44.556 1.00 17.38 121 TYR D C 1
ATOM 4030 O O . TYR D 1 121 ? 97.364 51.495 45.606 1.00 20.93 121 TYR D O 1
ATOM 4039 N N . GLN D 1 122 ? 99.205 51.375 44.314 1.00 16.69 122 GLN D N 1
ATOM 4040 C CA . GLN D 1 122 ? 100.046 52.060 45.275 1.00 19.63 122 GLN D CA 1
ATOM 4041 C C . GLN D 1 122 ? 100.636 53.389 44.776 1.00 21.41 122 GLN D C 1
ATOM 4042 O O . GLN D 1 122 ? 99.993 54.438 44.910 1.00 23.54 122 GLN D O 1
ATOM 4048 N N . ASP D 1 123 ? 101.763 53.337 44.073 1.00 21.18 123 ASP D N 1
ATOM 4049 C CA . ASP D 1 123 ? 102.363 54.555 43.512 1.00 20.76 123 ASP D CA 1
ATOM 4050 C C . ASP D 1 123 ? 101.710 54.956 42.198 1.00 21.56 123 ASP D C 1
ATOM 4051 O O . ASP D 1 123 ? 101.502 56.133 41.942 1.00 23.51 123 ASP D O 1
ATOM 4056 N N . ASP D 1 124 ? 101.457 53.982 41.330 1.00 21.83 124 ASP D N 1
ATOM 4057 C CA . ASP D 1 124 ? 101.019 54.273 39.977 1.00 21.34 124 ASP D CA 1
ATOM 4058 C C . ASP D 1 124 ? 99.681 53.615 39.687 1.00 21.43 124 ASP D C 1
ATOM 4059 O O . ASP D 1 124 ? 99.591 52.395 39.640 1.00 21.30 124 ASP D O 1
ATOM 4064 N N . PRO D 1 125 ? 98.631 54.425 39.497 1.00 21.19 125 PRO D N 1
ATOM 4065 C CA . PRO D 1 125 ? 97.279 53.911 39.267 1.00 22.08 125 PRO D CA 1
ATOM 4066 C C . PRO D 1 125 ? 97.194 53.051 38.010 1.00 24.47 125 PRO D C 1
ATOM 4067 O O . PRO D 1 125 ? 96.241 52.278 37.831 1.00 25.20 125 PRO D O 1
ATOM 4071 N N . GLY D 1 126 ? 98.208 53.154 37.160 1.00 25.89 126 GLY D N 1
ATOM 4072 C CA . GLY D 1 126 ? 98.263 52.355 35.947 1.00 24.01 126 GLY D CA 1
ATOM 4073 C C . GLY D 1 126 ? 99.008 51.053 36.142 1.00 26.44 126 GLY D C 1
ATOM 4074 O O . GLY D 1 126 ? 99.106 50.257 35.220 1.00 28.98 126 GLY D O 1
ATOM 4075 N N . GLN D 1 127 ? 99.547 50.833 37.338 1.00 27.49 127 GLN D N 1
ATOM 4076 C CA . GLN D 1 127 ? 99.994 49.501 37.749 1.00 26.28 127 GLN D CA 1
ATOM 4077 C C . GLN D 1 127 ? 99.130 48.933 38.885 1.00 26.57 127 GLN D C 1
ATOM 4078 O O . GLN D 1 127 ? 99.622 48.709 39.986 1.00 25.53 127 GLN D O 1
ATOM 4084 N N . PRO D 1 128 ? 97.883 48.548 38.581 1.00 25.81 128 PRO D N 1
ATOM 4085 C CA . PRO D 1 128 ? 97.027 48.028 39.648 1.00 23.67 128 PRO D CA 1
ATOM 4086 C C . PRO D 1 128 ? 97.556 46.720 40.219 1.00 22.95 128 PRO D C 1
ATOM 4087 O O . PRO D 1 128 ? 97.960 45.830 39.469 1.00 22.35 128 PRO D O 1
ATOM 4091 N N . ILE D 1 129 ? 97.489 46.579 41.536 1.00 21.52 129 ILE D N 1
ATOM 4092 C CA . ILE D 1 129 ? 97.803 45.320 42.160 1.00 22.01 129 ILE D CA 1
ATOM 4093 C C . ILE D 1 129 ? 96.625 44.356 42.044 1.00 21.32 129 ILE D C 1
ATOM 4094 O O . ILE D 1 129 ? 96.824 43.151 41.959 1.00 20.59 129 ILE D O 1
ATOM 4099 N N . ALA D 1 130 ? 95.428 44.904 41.845 1.00 18.96 130 ALA D N 1
ATOM 4100 C CA . ALA D 1 130 ? 94.220 44.089 41.794 1.00 17.91 130 ALA D CA 1
ATOM 4101 C C . ALA D 1 130 ? 93.084 44.794 41.074 1.00 17.86 130 ALA D C 1
ATOM 4102 O O . ALA D 1 130 ? 92.925 46.007 41.203 1.00 20.36 130 ALA D O 1
ATOM 4104 N N . HIS D 1 131 ? 92.217 43.993 40.455 1.00 20.30 131 HIS D N 1
ATOM 4105 C CA . HIS D 1 131 ? 90.962 44.450 39.860 1.00 20.27 131 HIS D CA 1
ATOM 4106 C C . HIS D 1 131 ? 89.714 43.891 40.548 1.00 20.85 131 HIS D C 1
ATOM 4107 O O . HIS D 1 131 ? 89.671 42.724 40.946 1.00 18.80 131 HIS D O 1
ATOM 4114 N N . VAL D 1 132 ? 88.649 44.691 40.578 1.00 22.30 132 VAL D N 1
ATOM 4115 C CA . VAL D 1 132 ? 87.439 44.322 41.298 1.00 21.50 132 VAL D CA 1
ATOM 4116 C C . VAL D 1 132 ? 86.187 44.765 40.544 1.00 22.25 132 VAL D C 1
ATOM 4117 O O . VAL D 1 132 ? 86.208 45.790 39.868 1.00 19.30 132 VAL D O 1
ATOM 4121 N N . VAL D 1 133 ? 85.176 43.896 40.521 1.00 19.56 133 VAL D N 1
ATOM 4122 C CA . VAL D 1 133 ? 83.819 44.280 40.126 1.00 20.97 133 VAL D CA 1
ATOM 4123 C C . VAL D 1 133 ? 82.856 43.728 41.173 1.00 19.83 133 VAL D C 1
ATOM 4124 O O . VAL D 1 133 ? 83.128 42.703 41.797 1.00 19.14 133 VAL D O 1
ATOM 4128 N N . GLY D 1 134 ? 81.810 44.486 41.469 1.00 18.76 134 GLY D N 1
ATOM 4129 C CA . GLY D 1 134 ? 80.826 44.051 42.452 1.00 18.03 134 GLY D CA 1
ATOM 4130 C C . GLY D 1 134 ? 79.456 44.545 42.079 1.00 21.38 134 GLY D C 1
ATOM 4131 O O . GLY D 1 134 ? 79.324 45.543 41.362 1.00 23.32 134 GLY D O 1
ATOM 4132 N N . ALA D 1 135 ? 78.436 43.834 42.546 1.00 19.51 135 ALA D N 1
ATOM 4133 C CA . ALA D 1 135 ? 77.080 44.293 42.436 1.00 20.15 135 ALA D CA 1
ATOM 4134 C C . ALA D 1 135 ? 76.531 44.518 43.833 1.00 20.63 135 ALA D C 1
ATOM 4135 O O . ALA D 1 135 ? 76.772 43.728 44.742 1.00 20.00 135 ALA D O 1
ATOM 4137 N N . PHE D 1 136 ? 75.700 45.537 43.967 1.00 19.82 136 PHE D N 1
ATOM 4138 C CA . PHE D 1 136 ? 75.219 45.942 45.268 1.00 23.54 136 PHE D CA 1
ATOM 4139 C C . PHE D 1 136 ? 73.719 46.160 45.192 1.00 25.77 136 PHE D C 1
ATOM 4140 O O . PHE D 1 136 ? 73.201 46.605 44.165 1.00 26.13 136 PHE D O 1
ATOM 4156 N N . ARG D 1 138 ? 70.173 47.897 46.366 1.00 39.63 138 ARG D N 1
ATOM 4157 C CA . ARG D 1 138 ? 69.524 48.957 47.108 1.00 44.23 138 ARG D CA 1
ATOM 4158 C C . ARG D 1 138 ? 68.073 48.674 47.482 1.00 47.68 138 ARG D C 1
ATOM 4159 O O . ARG D 1 138 ? 67.291 48.187 46.662 1.00 47.25 138 ARG D O 1
#

Solvent-accessible surface area: 20491 Å² total

InterPro domains:
  IPR003736 Phenylacetic acid degradation-related domain [TIGR00369] (20-112)
  IPR006683 Thioesterase domain [PF03061] (52-127)
  IPR029069 HotDog domain superfamily [SSF54637] (1-139)

Foldseek 3Di:
DVLQVLLQVLQVVDDVVVLQVKHWDDAELFFTKIKGQQQSAADDDVVKQHGDVVSVVVLVSRQQSRVSSPPVDHDGWAWDDKDKAFQGDHGPFMKMKIKGFDDDDPRKTKMKIFIPTDDPPDGGMIMITMTD/DVVLQVLLQVVVVVPPVCVLQVKHWDDAELFWTKIKGQQCSADDPDSVFQFGDPVNVVCLCSRFQSRVSSPDPDRDGWAWDDKDKAFQGDDGPFMKMKMKGFDDDDPRKTKMWIFIDTDDPPDTGIIMITMID/DLQVLLQVLVVVPVVCVQQVKHWPDAELQWTKIKGQQCSADDDDSVFQFGDVVNVVVLCSRAQSRVSSPDPDHDGWAWPDKDKFFAGDDGPFMKMKIKHFDDDDPRKTKMKIFIDTDDPPPGGMIMITMTD/DVLQVLLQVLQVPDDVSVLQVKHWPDDDLFWTKIKGQQQSQFDDDVVQRFGDVVSVVCLVSRQQSRCSSPDPDDDGWAWPDKDKDFQGDDGPFMKMKIKHFDDDDPRKTKMWIFIDTPDRVDGGMIMITMID

Secondary structure (DSSP, 8-state):
-HHHHHHHHHHTT-SHHHHHT-EEEEE-SS-EEEEE-GGGGB-S-SSS--B-HHHHHH--HHHHHHGGGT-SS------SEEEEE--PPPTTS-EEEEEEEEEE-SS-EEEEEEEESS-TTS-SEEEEEE--/-HHHHHHHHHHHHT-GGGGGGT-EEEEEETTEEEEEE-GGGGB-S-GGG-PBPHHHHHH--HHHHHHGGGT-SS-------EEEEE--PPPTTS-EEEEEEEEEE-SS-EEEEEEEESS-TTS-SEEEEEE--/-HHHHHHHHHHH-TTGGGGT-EEEEE-SS-EEEEE-GGGSB-S-GGG-PBPHHHHHH--HHHHHGGGGT-SS---PPPSEEEEE--PPPTTS-EEEEEEEEEE-SS-EEEEEEEESS-TTS-SEEEEEE--/-HHHHHHHHHHHT-HHHHHHT-EEEEEETTEEEEEE-STTTEES-TTT-EEPHHHHHH--HHHHHHGGGT-SS------SEEEEE--PPPTTS-EEEEEEEEEE-SS-EEEEEEEESS-TTS-SEEEEEE--

Sequence (528 aa):
NPLLERARRFLSALRHCQVLGLTVEAADEKGLTLRLPYSQAIIGNPESGVVHGGAITTLDTTCGISTVCVLPDFEICPTLDLRIDYHPAEPHKDVYGFAECYRVTPNVIFTRGFAYQDDPGQPIAHVVGAFRENPLLERARRFLSALRHCQVLGLTVEAADEKGLTLRLPYSQAIIGNPESGVVHGGAITTLDTTCGISTVCVLPDFEICPTLDLRIDYHPAEPHKDVYGFAECYRVTPNVIFTRGFAYQDDPGQPIAHVVGAFRPLLERARRFLSALRHCQVLGLTVEAADEKGLTLRLPYSQAIIGNPESGVVHGGAITTLDTTCGISTVCVLPDFEICPTLDLRIDYHPAEPHKDVYGFAECYRVTPNVIFTRGFAYQDDPGQPIAHVVGAFRNPLLERARRFLSALRHCQVLGLTVEAADEKGLTLRLPYSQAIIGNPESGVVHGGAITTLDTTCGISTVCVLPDFEICPTLDLRIDYHPAEPHKDVYGFAECYRVTPNVIFTRGFAYQDDPGQPIAHVVGAFR

Radius of gyration: 22.68 Å; Cα contacts (8 Å, |Δi|>4): 1315; chains: 4; bounding box: 55×61×60 Å

Organism: Pseudomonas aeruginosa (strain ATCC 15692 / DSM 22644 / CIP 104116 / JCM 14847 / LMG 12228 / 1C / PRS 101 / PAO1) (NCBI:txid208964)

B-factor: mean 32.79, std 13.31, range [6.88, 109.34]